Protein AF-0000000074850516 (afdb_homodimer)

Organism: Aplysia californica (NCBI:txid6500)

InterPro domains:
  IPR001424 Superoxide dismutase, copper/zinc binding domain [PF00080] (76-213)
  IPR001424 Superoxide dismutase, copper/zinc binding domain [PR00068] (109-131)
  IPR001424 Superoxide dismutase, copper/zinc binding domain [PR00068] (145-154)
  IPR001424 Superoxide dismutase, copper/zinc binding domain [PR00068] (163-185)
  IPR001424 Superoxide dismutase, copper/zinc binding domain [PR00068] (188-214)
  IPR001424 Superoxide dismutase, copper/zinc binding domain [cd00305] (70-210)
  IPR024134 Superoxide dismutase (Cu/Zn) / superoxide dismutase copper chaperone [PTHR10003] (48-215)
  IPR036423 Superoxide dismutase-like, copper/zinc binding domain superfamily [G3DSA:2.60.40.200] (57-217)
  IPR036423 Superoxide dismutase-like, copper/zinc binding domain superfamily [SSF49329] (71-215)

Solvent-accessible surface area (backbone atoms only — not comparable to full-atom values): 23846 Å² total; per-residue (Å²): 140,84,78,85,73,88,82,85,84,76,82,67,90,72,90,90,79,86,72,87,82,76,87,73,84,71,84,77,71,79,65,78,75,74,71,76,77,73,78,74,74,75,71,77,70,72,70,70,71,74,68,66,82,73,51,61,70,50,44,34,29,24,48,36,32,50,23,82,78,35,85,65,88,55,54,32,33,40,44,37,37,36,40,31,43,69,97,46,54,27,36,40,40,41,38,36,34,39,47,69,54,86,51,62,74,47,49,22,14,34,36,29,21,36,15,15,37,52,76,69,25,55,70,50,11,60,57,71,21,40,91,80,70,47,49,31,22,34,44,87,44,87,64,28,25,56,18,34,60,27,66,48,63,31,50,69,17,28,31,80,52,71,53,76,35,63,84,39,41,82,55,74,95,70,26,49,57,4,12,19,43,32,37,25,63,27,44,46,53,40,26,70,50,91,51,79,55,13,40,68,61,11,55,16,72,57,57,36,20,28,23,47,22,7,30,64,102,132,91,68,91,75,87,90,76,87,74,83,85,82,89,77,88,71,88,73,84,85,76,85,71,84,73,80,79,72,79,69,79,67,80,67,76,78,70,77,74,76,76,72,76,70,73,71,70,72,73,68,67,84,71,51,60,70,50,44,34,28,23,46,36,31,50,22,82,77,36,86,65,88,54,54,33,34,41,44,37,38,36,40,31,43,69,98,47,53,26,36,39,39,40,38,36,33,40,48,68,53,85,52,62,75,45,48,22,13,32,36,28,21,37,15,15,37,52,75,70,25,53,70,49,11,59,55,71,22,41,92,80,70,47,50,31,23,33,44,86,43,88,64,28,26,58,18,32,59,27,64,48,64,30,50,68,18,27,32,79,50,70,54,73,33,63,83,40,41,81,56,74,93,70,27,51,56,4,14,19,42,32,37,25,64,26,45,45,54,41,26,68,50,90,50,79,54,12,40,66,60,10,53,17,72,57,55,36,20,28,23,47,21,6,30,63,101

Sequence (434 aa):
MGMTGMQYAIVLMVTLWFAVSTADHSADHTAGNDTSSSNDTSTAVSTESDNSHNSPVLFGTCYMQPNPNYAGDEAVTGIVNFHQRRRLPLDVFVRLSGFNTSASLRRHGIVVHQQGDISGGCESSGPHYNPSNSTHGYREDHARHEGDLGNIDVDQGQVDTNFTVKGVSLFGKYSIIGRTLVVHVNEDDGGSGLDPQSAVTGNVGACMACCVIGRLDMGMTGMQYAIVLMVTLWFAVSTADHSADHTAGNDTSSSNDTSTAVSTESDNSHNSPVLFGTCYMQPNPNYAGDEAVTGIVNFHQRRRLPLDVFVRLSGFNTSASLRRHGIVVHQQGDISGGCESSGPHYNPSNSTHGYREDHARHEGDLGNIDVDQGQVDTNFTVKGVSLFGKYSIIGRTLVVHVNEDDGGSGLDPQSAVTGNVGACMACCVIGRLD

Nearest PDB structures (foldseek):
  2jlp-assembly1_B  TM=9.465E-01  e=2.610E-16  Homo sapiens
  2zkx-assembly1_B  TM=9.441E-01  e=4.778E-15  Homo sapiens
  1xso-assembly1_B  TM=9.530E-01  e=3.576E-14  Xenopus laevis
  4oja-assembly1_A-2  TM=9.396E-01  e=2.557E-14  Hydra vulgaris
  3cqp-assembly2_B  TM=9.379E-01  e=3.742E-13  Homo sapiens

Foldseek 3Di:
DDPDPDDDPPPCPDDDDDDDDDDDDDPDPPPPPPVPPPPPPPPPPPPPVCCLVVFDKWKKKWWKFWFPPDPDDFTKTDMKMWIDGPPDWIKIWDKMFRADQPDAKAKWWKWWADALDQPVTPPVLHFGAAPPPFWDFEQPDPTHRLGGDFMFMDGRGIGTDMDTGPPAACDDPRHSQRIKMFIADHGQCGLPDPDPVCRRHSCRHDTTIMTHMHTDD/DDDDDDDDDPDDDDDDDPDDDDDDDPDDDPDPPPVPPPPPPPPPPPPPVCPLVVFDKWKKKWWKFWFPPDPDDFTKTDMKMWIDGPPFWIKIWDKMFRADQPDAKFKWWKWWADALDQPVTPPVLHFGAAPPPFWDFEQPDPTHRLGGDFMFMDGRGIGTDMDTGPPAACDDPRHSQRIKMFIADHGQCGLPDPDPVCRRHSCRHDTTIMTHMHTDD

Radius of gyration: 35.11 Å; Cα contacts (8 Å, |Δi|>4): 1019; chains: 2; bounding box: 103×136×52 Å

Secondary structure (DSSP, 8-state):
--------------------------------------------------GGGGS-EEEEEEEEEE-TT--SS---EEEEEEEEETTSPEEEEEEEE----SSSEEEEEEEEES----BTBGGGG-SB--TT-PPP--TT-SSS-TTEEEEEEEETTEEEEEEEESS-BSSSTTB-TTSEEEEESSPP-TT-SSSHHHHHH-S--SEEEEEEPEE--/--------------------------------------------------GGGGS-EEEEEEEEEE-TT--SS---EEEEEEEEETTSPEEEEEEEE----SSSEEEEEEEEES----BTBGGGG-SB--TT-PPP--TT-SSS-TTEEEEEEEETTEEEEEEEESS-BSSSTTB-TTSEEEEESSPP-TT-SSSHHHHHHTT--SEEEEEEPEE--

pLDDT: mean 78.44, std 31.77, range [17.09, 99.0]

Structure (mmCIF, N/CA/C/O backbone):
data_AF-0000000074850516-model_v1
#
loop_
_entity.id
_entity.type
_entity.pdbx_description
1 polymer 'Superoxide dismutase'
#
loop_
_atom_site.group_PDB
_atom_site.id
_atom_site.type_symbol
_atom_site.label_atom_id
_atom_site.label_alt_id
_atom_site.label_comp_id
_atom_site.label_asym_id
_atom_site.label_entity_id
_atom_site.label_seq_id
_atom_site.pdbx_PDB_ins_code
_atom_site.Cartn_x
_atom_site.Cartn_y
_atom_site.Cartn_z
_atom_site.occupancy
_atom_site.B_iso_or_equiv
_atom_site.auth_seq_id
_atom_site.auth_comp_id
_atom_site.auth_asym_id
_atom_site.auth_atom_id
_atom_site.pdbx_PDB_model_num
ATOM 1 N N . MET A 1 1 ? -44.719 42.875 8.594 1 19.7 1 MET A N 1
ATOM 2 C CA . MET A 1 1 ? -44.5 44.344 8.617 1 19.7 1 MET A CA 1
ATOM 3 C C . MET A 1 1 ? -43.5 44.75 7.539 1 19.7 1 MET A C 1
ATOM 5 O O . MET A 1 1 ? -42.875 43.906 6.918 1 19.7 1 MET A O 1
ATOM 9 N N . GLY A 1 2 ? -42.438 45.562 7.934 1 21.06 2 GLY A N 1
ATOM 10 C CA . GLY A 1 2 ? -41.75 46.75 7.41 1 21.06 2 GLY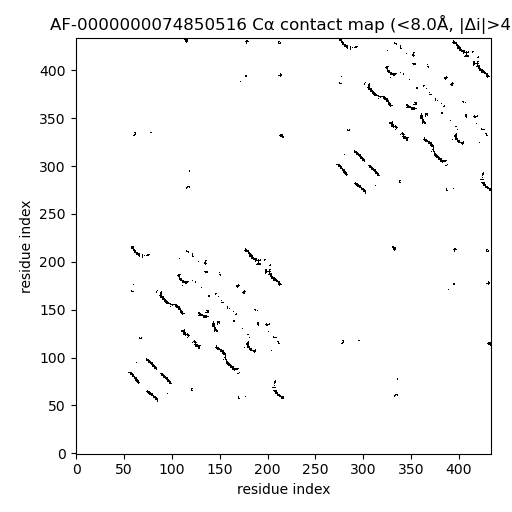 A CA 1
ATOM 11 C C . GLY A 1 2 ? -40.688 46.406 6.379 1 21.06 2 GLY A C 1
ATOM 12 O O . GLY A 1 2 ? -39.938 45.438 6.539 1 21.06 2 GLY A O 1
ATOM 13 N N . MET A 1 3 ? -40.719 47.031 5.203 1 22.97 3 MET A N 1
ATOM 14 C CA . MET A 1 3 ? -40.125 47.188 3.885 1 22.97 3 MET A CA 1
ATOM 15 C C . MET A 1 3 ? -38.719 47.781 3.996 1 22.97 3 MET A C 1
ATOM 17 O O . MET A 1 3 ? -38.125 48.156 2.986 1 22.97 3 MET A O 1
ATOM 21 N N . THR A 1 4 ? -38.125 47.969 5.234 1 25.16 4 THR A N 1
ATOM 22 C CA . THR A 1 4 ? -37.25 49.156 5.145 1 25.16 4 THR A CA 1
ATOM 23 C C . THR A 1 4 ? -36.125 48.906 4.133 1 25.16 4 THR A C 1
ATOM 25 O O . THR A 1 4 ? -35.531 47.844 4.105 1 25.16 4 THR A O 1
ATOM 28 N N . GLY A 1 5 ? -35.938 49.781 3.115 1 22.86 5 GLY A N 1
ATOM 29 C CA . GLY A 1 5 ? -35.25 50.125 1.885 1 22.86 5 GLY A CA 1
ATOM 30 C C . GLY A 1 5 ? -33.812 50.5 2.107 1 22.86 5 GLY A C 1
ATOM 31 O O . GLY A 1 5 ? -33.25 51.375 1.404 1 22.86 5 GLY A O 1
ATOM 32 N N . MET A 1 6 ? -33 50.219 3.232 1 22.81 6 MET A N 1
ATOM 33 C CA . MET A 1 6 ? -31.984 51.219 3.457 1 22.81 6 MET A CA 1
ATOM 34 C C . MET A 1 6 ? -31.031 51.312 2.262 1 22.81 6 MET A C 1
ATOM 36 O O . MET A 1 6 ? -30.812 50.312 1.562 1 22.81 6 MET A O 1
ATOM 40 N N . GLN A 1 7 ? -30.359 52.562 2.146 1 19.98 7 GLN A N 1
ATOM 41 C CA . GLN A 1 7 ? -29.672 53.562 1.344 1 19.98 7 GLN A CA 1
ATOM 42 C C . GLN A 1 7 ? -28.266 53.125 0.969 1 19.98 7 GLN A C 1
ATOM 44 O O . GLN A 1 7 ? -27.594 52.469 1.762 1 19.98 7 GLN A O 1
ATOM 49 N N . TYR A 1 8 ? -27.875 53.188 -0.368 1 22.7 8 TYR A N 1
ATOM 50 C CA . TYR A 1 8 ? -26.766 52.938 -1.275 1 22.7 8 TYR A CA 1
ATOM 51 C C . TYR A 1 8 ? -25.609 53.906 -1.007 1 22.7 8 TYR A C 1
ATOM 53 O O . TYR A 1 8 ? -25.75 55.125 -1.206 1 22.7 8 TYR A O 1
ATOM 61 N N . ALA A 1 9 ? -24.844 53.781 0.16 1 19.61 9 ALA A N 1
ATOM 62 C CA . ALA A 1 9 ? -23.828 54.812 0.392 1 19.61 9 ALA A CA 1
ATOM 63 C C . ALA A 1 9 ? -22.75 54.75 -0.689 1 19.61 9 ALA A C 1
ATOM 65 O O . ALA A 1 9 ? -22.094 53.719 -0.883 1 19.61 9 ALA A O 1
ATOM 66 N N . ILE A 1 10 ? -22.766 55.719 -1.677 1 20.72 10 ILE A N 1
ATOM 67 C CA . ILE A 1 10 ? -21.891 56 -2.822 1 20.72 10 ILE A CA 1
ATOM 68 C C . ILE A 1 10 ? -20.562 56.531 -2.342 1 20.72 10 ILE A C 1
ATOM 70 O O . ILE A 1 10 ? -20.5 57.656 -1.814 1 20.72 10 ILE A O 1
ATOM 74 N N . VAL A 1 11 ? -19.734 55.875 -1.566 1 19.53 11 VAL A N 1
ATOM 75 C CA . VAL A 1 11 ? -18.578 56.625 -1.091 1 19.53 11 VAL A CA 1
ATOM 76 C C . VAL A 1 11 ? -17.688 57 -2.271 1 19.53 11 VAL A C 1
ATOM 78 O O . VAL A 1 11 ? -17.141 56.125 -2.953 1 19.53 11 VAL A O 1
ATOM 81 N N . LEU A 1 12 ? -17.766 58.25 -2.705 1 18.55 12 LEU A N 1
ATOM 82 C CA . LEU A 1 12 ? -17.109 59 -3.779 1 18.55 12 LEU A CA 1
ATOM 83 C C . LEU A 1 12 ? -15.641 59.219 -3.475 1 18.55 12 LEU A C 1
ATOM 85 O O . LEU A 1 12 ? -14.938 59.906 -4.227 1 18.55 12 LEU A O 1
ATOM 89 N N . MET A 1 13 ? -14.922 58.812 -2.5 1 18.92 13 MET A N 1
ATOM 90 C CA . MET A 1 13 ? -13.891 59.781 -2.146 1 18.92 13 MET A CA 1
ATOM 91 C C . MET A 1 13 ? -12.836 59.875 -3.244 1 18.92 13 MET A C 1
ATOM 93 O O . MET A 1 13 ? -12.133 58.906 -3.523 1 18.92 13 MET A O 1
ATOM 97 N N . VAL A 1 14 ? -12.945 60.938 -4.02 1 17.41 14 VAL A N 1
ATOM 98 C CA . VAL A 1 14 ? -12.242 61.438 -5.195 1 17.41 14 VAL A CA 1
ATOM 99 C C . VAL A 1 14 ? -10.766 61.656 -4.871 1 17.41 14 VAL A C 1
ATOM 101 O O . VAL A 1 14 ? -9.898 61.156 -5.586 1 17.41 14 VAL A O 1
ATOM 104 N N . THR A 1 15 ? -10.328 62.844 -4.156 1 18.23 15 THR A N 1
ATOM 105 C CA . THR A 1 15 ? -9.719 63.938 -4.922 1 18.23 15 THR A CA 1
ATOM 106 C C . THR A 1 15 ? -8.219 63.688 -5.094 1 18.23 15 THR A C 1
ATOM 108 O O . THR A 1 15 ? -7.637 62.844 -4.418 1 18.23 15 THR A O 1
ATOM 111 N N . LEU A 1 16 ? -7.344 64.938 -5.016 1 18.66 16 LEU A N 1
ATOM 112 C CA . LEU A 1 16 ? -6.562 65.812 -5.867 1 18.66 16 LEU A CA 1
ATOM 113 C C . LEU A 1 16 ? -5.07 65.562 -5.715 1 18.66 16 LEU A C 1
ATOM 115 O O . LEU A 1 16 ? -4.648 64.875 -4.762 1 18.66 16 LEU A O 1
ATOM 119 N N . TRP A 1 17 ? -4.18 66.688 -5.793 1 18.03 17 TRP A N 1
ATOM 120 C CA . TRP A 1 17 ? -3.248 67.312 -6.73 1 18.03 17 TRP A CA 1
ATOM 121 C C . TRP A 1 17 ? -1.817 67.188 -6.207 1 18.03 17 TRP A C 1
ATOM 123 O O . TRP A 1 17 ? -0.861 67.312 -6.98 1 18.03 17 TRP A O 1
ATOM 133 N N . PHE A 1 18 ? -1.481 67.375 -4.859 1 18.8 18 PHE A N 1
ATOM 134 C CA . PHE A 1 18 ? -0.52 68.438 -4.723 1 18.8 18 PHE A CA 1
ATOM 135 C C . PHE A 1 18 ? 0.844 68.062 -5.262 1 18.8 18 PHE A C 1
ATOM 137 O O . PHE A 1 18 ? 1.168 66.875 -5.305 1 18.8 18 PHE A O 1
ATOM 144 N N . ALA A 1 19 ? 1.748 69.125 -5.582 1 18.7 19 ALA A N 1
ATOM 145 C CA . ALA A 1 19 ? 2.779 69.812 -6.348 1 18.7 19 ALA A CA 1
ATOM 146 C C . ALA A 1 19 ? 4.172 69.5 -5.82 1 18.7 19 ALA A C 1
ATOM 148 O O . ALA A 1 19 ? 5.145 70.188 -6.137 1 18.7 19 ALA A O 1
ATOM 149 N N . VAL A 1 20 ? 4.402 68.5 -5.062 1 18.3 20 VAL A N 1
ATOM 150 C CA . VAL A 1 20 ? 5.613 68.75 -4.297 1 18.3 20 VAL A CA 1
ATOM 151 C C . VAL A 1 20 ? 6.777 69.062 -5.25 1 18.3 20 VAL A C 1
ATOM 153 O O . VAL A 1 20 ? 6.969 68.312 -6.223 1 18.3 20 VAL A O 1
ATOM 156 N N . SER A 1 21 ? 7.469 70.188 -4.91 1 17.77 21 SER A N 1
ATOM 157 C CA . SER A 1 21 ? 8.469 71.125 -5.344 1 17.77 21 SER A CA 1
ATOM 158 C C . SER A 1 21 ? 9.789 70.438 -5.691 1 17.77 21 SER A C 1
ATOM 160 O O . SER A 1 21 ? 10.031 69.312 -5.277 1 17.77 21 SER A O 1
ATOM 162 N N . THR A 1 22 ? 10.82 71.375 -5.895 1 18.83 22 THR A N 1
ATOM 163 C CA . THR A 1 22 ? 11.828 71.875 -6.828 1 18.83 22 THR A CA 1
ATOM 164 C C . THR A 1 22 ? 13.211 71.312 -6.461 1 18.83 22 THR A C 1
ATOM 166 O O . THR A 1 22 ? 14.133 71.375 -7.277 1 18.83 22 THR A O 1
ATOM 169 N N . ALA A 1 23 ? 13.586 70.938 -5.219 1 18.83 23 ALA A N 1
ATOM 170 C CA . ALA A 1 23 ? 14.859 71.5 -4.852 1 18.83 23 ALA A CA 1
ATOM 171 C C . ALA A 1 23 ? 16 70.938 -5.691 1 18.83 23 ALA A C 1
ATOM 173 O O . ALA A 1 23 ? 16.016 69.75 -6.023 1 18.83 23 ALA A O 1
ATOM 174 N N . ASP A 1 24 ? 16.938 71.875 -6.078 1 18 24 ASP A N 1
ATOM 175 C CA . ASP A 1 24 ? 17.953 72.25 -7.07 1 18 24 ASP A CA 1
ATOM 176 C C . ASP A 1 24 ? 19.25 71.438 -6.828 1 18 24 ASP A C 1
ATOM 178 O O . ASP A 1 24 ? 20.141 71.438 -7.672 1 18 24 ASP A O 1
ATOM 182 N N . HIS A 1 25 ? 19.531 70.875 -5.613 1 19.44 25 HIS A N 1
ATOM 183 C CA . HIS A 1 25 ? 20.922 71.188 -5.32 1 19.44 25 HIS A CA 1
ATOM 184 C C . HIS A 1 25 ? 21.859 70.5 -6.309 1 19.44 25 HIS A C 1
ATOM 186 O O . HIS A 1 25 ? 21.562 69.438 -6.832 1 19.44 25 HIS A O 1
ATOM 192 N N . SER A 1 26 ? 22.938 71.25 -6.582 1 17.75 26 SER A N 1
ATOM 193 C CA . SER A 1 26 ? 24.031 71.5 -7.508 1 17.75 26 SER A CA 1
ATOM 194 C C . SER A 1 26 ? 25.125 70.438 -7.387 1 17.75 26 SER A C 1
ATOM 196 O O . SER A 1 26 ? 26.188 70.562 -8 1 17.75 26 SER A O 1
ATOM 198 N N . ALA A 1 27 ? 25.016 69.438 -6.641 1 18.69 27 ALA A N 1
ATOM 199 C CA . ALA A 1 27 ? 26.359 69 -6.227 1 18.69 27 ALA A CA 1
ATOM 200 C C . ALA A 1 27 ? 27.203 68.562 -7.426 1 18.69 27 ALA A C 1
ATOM 202 O O . ALA A 1 27 ? 26.688 67.938 -8.359 1 18.69 27 ALA A O 1
ATOM 203 N N . ASP A 1 28 ? 28.344 69.25 -7.527 1 18.61 28 ASP A N 1
ATOM 204 C CA . ASP A 1 28 ? 29.453 69.375 -8.461 1 18.61 28 ASP A CA 1
ATOM 205 C C . ASP A 1 28 ? 30.188 68.062 -8.594 1 18.61 28 ASP A C 1
ATOM 207 O O . ASP A 1 28 ? 30.672 67.5 -7.598 1 18.61 28 ASP A O 1
ATOM 211 N N . HIS A 1 29 ? 29.859 67.188 -9.398 1 18.94 29 HIS A N 1
ATOM 212 C CA . HIS A 1 29 ? 30.438 65.875 -9.633 1 18.94 29 HIS A CA 1
ATOM 213 C C . HIS A 1 29 ? 31.828 66 -10.266 1 18.94 29 HIS A C 1
ATOM 215 O O . HIS A 1 29 ? 31.938 66.312 -11.445 1 18.94 29 HIS A O 1
ATOM 221 N N . THR A 1 30 ? 32.688 66.812 -9.648 1 20.16 30 THR A N 1
ATOM 222 C CA . THR A 1 30 ? 33.844 66.812 -10.523 1 20.16 30 THR A CA 1
ATOM 223 C C . THR A 1 30 ? 34.281 65.375 -10.805 1 20.16 30 THR A C 1
ATOM 225 O O . THR A 1 30 ? 34.281 64.5 -9.906 1 20.16 30 THR A O 1
ATOM 228 N N . ALA A 1 31 ? 34.438 65 -12.016 1 18.88 31 ALA A N 1
ATOM 229 C CA . ALA A 1 31 ? 34.594 63.812 -12.836 1 18.88 31 ALA A CA 1
ATOM 230 C C . ALA A 1 31 ? 36.031 63.281 -12.758 1 18.88 31 ALA A C 1
ATOM 232 O O . ALA A 1 31 ? 36.406 62.344 -13.453 1 18.88 31 ALA A O 1
ATOM 233 N N . GLY A 1 32 ? 36.688 63.469 -11.531 1 20.17 32 GLY A N 1
ATOM 234 C CA . GLY A 1 32 ? 38.031 63.125 -11.961 1 20.17 32 GLY A CA 1
ATOM 235 C C . GLY A 1 32 ? 38.125 61.75 -12.625 1 20.17 32 GLY A C 1
ATOM 236 O O . GLY A 1 32 ? 37.281 60.875 -12.375 1 20.17 32 GLY A O 1
ATOM 237 N N . ASN A 1 33 ? 38.719 61.688 -13.797 1 19.61 33 ASN A N 1
ATOM 238 C CA . ASN A 1 33 ? 38.969 60.719 -14.867 1 19.61 33 ASN A CA 1
ATOM 239 C C . ASN A 1 33 ? 39.75 59.531 -14.375 1 19.61 33 ASN A C 1
ATOM 241 O O . ASN A 1 33 ? 40.969 59.531 -14.352 1 19.61 33 ASN A O 1
ATOM 245 N N . ASP A 1 34 ? 39.688 59.219 -13.047 1 20.12 34 ASP A N 1
ATOM 246 C CA . ASP A 1 34 ? 40.75 58.25 -12.891 1 20.12 34 ASP A CA 1
ATOM 247 C C . ASP A 1 34 ? 40.469 57 -13.742 1 20.12 34 ASP A C 1
ATOM 249 O O . ASP A 1 34 ? 39.344 56.469 -13.734 1 20.12 34 ASP A O 1
ATOM 253 N N . THR A 1 35 ? 41.156 56.844 -14.789 1 22.06 35 THR A N 1
ATOM 254 C CA . THR A 1 35 ? 41.188 55.812 -15.805 1 22.06 35 THR A CA 1
ATOM 255 C C . THR A 1 35 ? 41.469 54.438 -15.18 1 22.06 35 THR A C 1
ATOM 257 O O . THR A 1 35 ? 41.656 53.469 -15.891 1 22.06 35 THR A O 1
ATOM 260 N N . SER A 1 36 ? 41.062 54.188 -13.945 1 20.67 36 SER A N 1
ATOM 261 C CA . SER A 1 36 ? 41.656 52.906 -13.555 1 20.67 36 SER A CA 1
ATOM 262 C C . SER A 1 36 ? 41.188 51.781 -14.477 1 20.67 36 SER A C 1
ATOM 264 O O . SER A 1 36 ? 40 51.75 -14.867 1 20.67 36 SER A O 1
ATOM 266 N N . SER A 1 37 ? 42.094 51.156 -15.227 1 22.53 37 SER A N 1
ATOM 267 C CA . SER A 1 37 ? 42.062 50 -16.109 1 22.53 37 SER A CA 1
ATOM 268 C C . SER A 1 37 ? 41.469 48.781 -15.398 1 22.53 37 SER A C 1
ATOM 270 O O . SER A 1 37 ? 42.062 48.312 -14.422 1 22.53 37 SER A O 1
ATOM 272 N N . SER A 1 38 ? 40.219 48.781 -15.125 1 21.7 38 SER A N 1
ATOM 273 C CA . SER A 1 38 ? 39.625 47.594 -14.492 1 21.7 38 SER A CA 1
ATOM 274 C C . SER A 1 38 ? 39.781 46.375 -15.375 1 21.7 38 SER A C 1
ATOM 276 O O . SER A 1 38 ? 39.375 46.375 -16.531 1 21.7 38 SER A O 1
ATOM 278 N N . ASN A 1 39 ? 40.906 45.688 -15.188 1 23.23 39 ASN A N 1
ATOM 279 C CA . ASN A 1 39 ? 41.094 44.344 -15.727 1 23.23 39 ASN A CA 1
ATOM 280 C C . ASN A 1 39 ? 39.875 43.469 -15.438 1 23.23 39 ASN A C 1
ATOM 282 O O . ASN A 1 39 ? 39.469 43.312 -14.281 1 23.23 39 ASN A O 1
ATOM 286 N N . ASP A 1 40 ? 38.938 43.469 -16.359 1 22.19 40 ASP A N 1
ATOM 287 C CA . ASP A 1 40 ? 37.719 42.656 -16.406 1 22.19 40 ASP A CA 1
ATOM 288 C C . ASP A 1 40 ? 38.094 41.156 -16.359 1 22.19 40 ASP A C 1
ATOM 290 O O . ASP A 1 40 ? 38.719 40.656 -17.297 1 22.19 40 ASP A O 1
ATOM 294 N N . THR A 1 41 ? 38.688 40.719 -15.281 1 25.8 41 THR A N 1
ATOM 295 C CA . THR A 1 41 ? 38.781 39.281 -15.195 1 25.8 41 THR A CA 1
ATOM 296 C C . THR A 1 41 ? 37.406 38.625 -15.422 1 25.8 41 THR A C 1
ATOM 298 O O . THR A 1 41 ? 36.469 38.875 -14.648 1 25.8 41 THR A O 1
ATOM 301 N N . SER A 1 42 ? 37.031 38.406 -16.672 1 23.83 42 SER A N 1
ATOM 302 C CA . SER A 1 42 ? 35.875 37.594 -17.047 1 23.83 42 SER A CA 1
ATOM 303 C C . SER A 1 42 ? 35.875 36.25 -16.297 1 23.83 42 SER A C 1
ATOM 305 O O . SER A 1 42 ? 36.781 35.438 -16.469 1 23.83 42 SER A O 1
ATOM 307 N N . THR A 1 43 ? 35.562 36.25 -15.062 1 25.83 43 THR A N 1
ATOM 308 C CA . THR A 1 43 ? 35.281 34.938 -14.453 1 25.83 43 THR A CA 1
ATOM 309 C C . THR A 1 43 ? 34.281 34.188 -15.297 1 25.83 43 THR A C 1
ATOM 311 O O . THR A 1 43 ? 33.156 34.625 -15.508 1 25.83 43 THR A O 1
ATOM 314 N N . ALA A 1 44 ? 34.75 33.344 -16.219 1 27.52 44 ALA A N 1
ATOM 315 C CA . ALA A 1 44 ? 33.875 32.312 -16.828 1 27.52 44 ALA A CA 1
ATOM 316 C C . ALA A 1 44 ? 33.062 31.609 -15.758 1 27.52 44 ALA A C 1
ATOM 318 O O . ALA A 1 44 ? 33.594 30.922 -14.883 1 27.52 44 ALA A O 1
ATOM 319 N N . VAL A 1 45 ? 32.031 32.219 -15.367 1 30.17 45 VAL A N 1
ATOM 320 C CA . VAL A 1 45 ? 31.016 31.438 -14.656 1 30.17 45 VAL A CA 1
ATOM 321 C C . VAL A 1 45 ? 30.656 30.203 -15.484 1 30.17 45 VAL A C 1
ATOM 323 O O . VAL A 1 45 ? 30.125 30.312 -16.578 1 30.17 45 VAL A O 1
ATOM 326 N N . SER A 1 46 ? 31.453 29.25 -15.523 1 30.41 46 SER A N 1
ATOM 327 C CA . SER A 1 46 ? 30.969 27.984 -16.031 1 30.41 46 SER A CA 1
ATOM 328 C C . SER A 1 46 ? 29.547 27.703 -15.555 1 30.41 46 SER A C 1
ATOM 330 O O . SER A 1 46 ? 29.281 27.672 -14.352 1 30.41 46 SER A O 1
ATOM 332 N N . THR A 1 47 ? 28.594 28.156 -16.281 1 32.69 47 THR A N 1
ATOM 333 C CA . THR A 1 47 ? 27.234 27.641 -16.109 1 32.69 47 THR A CA 1
ATOM 334 C C . THR A 1 47 ? 27.25 26.125 -15.945 1 32.69 47 THR A C 1
ATOM 336 O O . THR A 1 47 ? 27.594 25.391 -16.875 1 32.69 47 THR A O 1
ATOM 339 N N . GLU A 1 48 ? 27.719 25.609 -14.867 1 33.97 48 GLU A N 1
ATOM 340 C CA . GLU A 1 48 ? 27.188 24.266 -14.625 1 33.97 48 GLU A CA 1
ATOM 341 C C . GLU A 1 48 ? 25.75 24.141 -15.148 1 33.97 48 GLU A C 1
ATOM 343 O O . GLU A 1 48 ? 24.875 24.922 -14.766 1 33.97 48 GLU A O 1
ATOM 348 N N . SER A 1 49 ? 25.562 23.922 -16.375 1 37.31 49 SER A N 1
ATOM 349 C CA . SER A 1 49 ? 24.281 23.469 -16.875 1 37.31 49 SER A CA 1
ATOM 350 C C . SER A 1 49 ? 23.5 22.719 -15.797 1 37.31 49 SER A C 1
ATOM 352 O O . SER A 1 49 ? 24.031 21.797 -15.164 1 37.31 49 SER A O 1
ATOM 354 N N . ASP A 1 50 ? 22.703 23.281 -14.953 1 38.78 50 ASP A N 1
ATOM 355 C CA . ASP A 1 50 ? 21.719 22.719 -14.031 1 38.78 50 ASP A CA 1
ATOM 356 C C . ASP A 1 50 ? 21.125 21.422 -14.594 1 38.78 50 ASP A C 1
ATOM 358 O O . ASP A 1 50 ? 20.203 21.469 -15.406 1 38.78 50 ASP A O 1
ATOM 362 N N . ASN A 1 51 ? 21.781 20.516 -15.047 1 42.91 51 ASN A N 1
ATOM 363 C CA . ASN A 1 51 ? 21.359 19.125 -15.297 1 42.91 51 ASN A CA 1
ATOM 364 C C . ASN A 1 51 ? 20.281 18.688 -14.32 1 42.91 51 ASN A C 1
ATOM 366 O O . ASN A 1 51 ? 20.297 17.547 -13.836 1 42.91 51 ASN A O 1
ATOM 370 N N . SER A 1 52 ? 19.766 19.516 -13.516 1 49.31 52 SER A N 1
ATOM 371 C CA . SER A 1 52 ? 18.609 19.312 -12.641 1 49.31 52 SER A CA 1
ATOM 372 C C . SER A 1 52 ? 17.453 18.688 -13.406 1 49.31 52 SER A C 1
ATOM 374 O O . SER A 1 52 ? 16.594 18.016 -12.812 1 49.31 52 SER A O 1
ATOM 376 N N . HIS A 1 53 ? 17.266 18.969 -14.688 1 55.19 53 HIS A N 1
ATOM 377 C CA . HIS A 1 53 ? 16.141 18.469 -15.477 1 55.19 53 HIS A CA 1
ATOM 378 C C . HIS A 1 53 ? 16.188 16.953 -15.594 1 55.19 53 HIS A C 1
ATOM 380 O O . HIS A 1 53 ? 15.195 16.328 -15.977 1 55.19 53 HIS A O 1
ATOM 386 N N . ASN A 1 54 ? 17.281 16.344 -15.266 1 67.06 54 ASN A N 1
ATOM 387 C CA . ASN A 1 54 ? 17.375 14.922 -15.531 1 67.06 54 ASN A CA 1
ATOM 388 C C . ASN A 1 54 ? 17.188 14.102 -14.258 1 67.06 54 ASN A C 1
ATOM 390 O O . ASN A 1 54 ? 17.547 12.922 -14.211 1 67.06 54 ASN A O 1
ATOM 394 N N . SER A 1 55 ? 16.75 14.852 -13.211 1 86.12 55 SER A N 1
ATOM 395 C CA . SER A 1 55 ? 16.594 14.086 -11.984 1 86.12 55 SER A CA 1
ATOM 396 C C . SER A 1 55 ? 15.367 13.18 -12.047 1 86.12 55 SER A C 1
ATOM 398 O O . SER A 1 55 ? 14.352 13.547 -12.633 1 86.12 55 SER A O 1
ATOM 400 N N . PRO A 1 56 ? 15.469 12.07 -11.492 1 92.81 56 PRO A N 1
ATOM 401 C CA . PRO A 1 56 ? 14.352 11.125 -11.547 1 92.81 56 PRO A CA 1
ATOM 402 C C . PRO A 1 56 ? 13.102 11.656 -10.844 1 92.81 56 PRO A C 1
ATOM 404 O O . PRO A 1 56 ? 13.203 12.406 -9.875 1 92.81 56 PRO A O 1
ATOM 407 N N . VAL A 1 57 ? 12.047 11.375 -11.453 1 96.69 57 VAL A N 1
ATOM 408 C CA . VAL A 1 57 ? 10.742 11.688 -10.875 1 96.69 57 VAL A CA 1
ATOM 409 C C . VAL A 1 57 ? 10.062 10.398 -10.422 1 96.69 57 VAL A C 1
ATOM 411 O O . VAL A 1 57 ? 10.102 9.383 -11.125 1 96.69 57 VAL A O 1
ATOM 414 N N . LEU A 1 58 ? 9.469 10.469 -9.18 1 97.62 58 LEU A N 1
ATOM 415 C CA . LEU A 1 58 ? 8.648 9.359 -8.695 1 97.62 58 LEU A CA 1
ATOM 416 C C . LEU A 1 58 ? 7.199 9.797 -8.516 1 97.62 58 LEU A C 1
ATOM 418 O O . LEU A 1 58 ? 6.926 10.961 -8.211 1 97.62 58 LEU A O 1
ATOM 422 N N . PHE A 1 59 ? 6.324 8.82 -8.773 1 98.56 59 PHE A N 1
ATOM 423 C CA . PHE A 1 59 ? 4.887 8.977 -8.586 1 98.56 59 PHE A CA 1
ATOM 424 C C . PHE A 1 59 ? 4.352 7.945 -7.605 1 98.56 59 PHE A C 1
ATOM 426 O O . PHE A 1 59 ? 4.77 6.789 -7.621 1 98.56 59 PHE A O 1
ATOM 433 N N . GLY A 1 60 ? 3.471 8.398 -6.684 1 98.81 60 GLY A N 1
ATOM 434 C CA . GLY A 1 60 ? 2.736 7.535 -5.773 1 98.81 60 GLY A CA 1
ATOM 435 C C . GLY A 1 60 ? 1.236 7.75 -5.828 1 98.81 60 GLY A C 1
ATOM 436 O O . GLY A 1 60 ? 0.766 8.734 -6.395 1 98.81 60 GLY A O 1
ATOM 437 N N . THR A 1 61 ? 0.564 6.805 -5.297 1 98.94 61 THR A N 1
ATOM 438 C CA . THR A 1 61 ? -0.891 6.883 -5.227 1 98.94 61 THR A CA 1
ATOM 439 C C . THR A 1 61 ? -1.414 6.16 -3.99 1 98.94 61 THR A C 1
ATOM 441 O O . THR A 1 61 ? -0.725 5.309 -3.426 1 98.94 61 THR A O 1
ATOM 444 N N . CYS A 1 62 ? -2.553 6.504 -3.617 1 98.88 62 CYS A N 1
ATOM 445 C CA . CYS A 1 62 ? -3.238 5.906 -2.477 1 98.88 62 CYS A CA 1
ATOM 446 C C . CYS A 1 62 ? -4.746 5.91 -2.686 1 98.88 62 CYS A C 1
ATOM 448 O O . CYS A 1 62 ? -5.348 6.965 -2.887 1 98.88 62 CYS A O 1
ATOM 450 N N . TYR A 1 63 ? -5.355 4.777 -2.648 1 98.88 63 TYR A N 1
ATOM 451 C CA . TYR A 1 63 ? -6.805 4.684 -2.742 1 98.88 63 TYR A CA 1
ATOM 452 C C . TYR A 1 63 ? -7.438 4.605 -1.356 1 98.88 63 TYR A C 1
ATOM 454 O O . TYR A 1 63 ? -7.406 3.555 -0.711 1 98.88 63 TYR A O 1
ATOM 462 N N . MET A 1 64 ? -8.031 5.684 -1.012 1 98.94 64 MET A N 1
ATOM 463 C CA . MET A 1 64 ? -8.602 5.859 0.321 1 98.94 64 MET A CA 1
ATOM 464 C C . MET A 1 64 ? -9.844 4.996 0.503 1 98.94 64 MET A C 1
ATOM 466 O O . MET A 1 64 ? -10.719 4.969 -0.365 1 98.94 64 MET A O 1
ATOM 470 N N . GLN A 1 65 ? -9.883 4.32 1.64 1 98.31 65 GLN A N 1
ATOM 471 C CA . GLN A 1 65 ? -11.031 3.49 1.976 1 98.31 65 GLN A CA 1
ATOM 472 C C . GLN A 1 65 ? -11.523 3.781 3.391 1 98.31 65 GLN A C 1
ATOM 474 O O . GLN A 1 65 ? -10.734 4.098 4.277 1 98.31 65 GLN A O 1
ATOM 479 N N . PRO A 1 66 ? -12.828 3.604 3.562 1 98.56 66 PRO A N 1
ATOM 480 C CA . PRO A 1 66 ? -13.344 3.811 4.914 1 98.56 66 PRO A CA 1
ATOM 481 C C . PRO A 1 66 ? -12.727 2.854 5.934 1 98.56 66 PRO A C 1
ATOM 483 O O . PRO A 1 66 ? -12.484 1.687 5.621 1 98.56 66 PRO A O 1
ATOM 486 N N . ASN A 1 67 ? -12.492 3.363 7.094 1 98.75 67 ASN A N 1
ATOM 487 C CA . ASN A 1 67 ? -12.086 2.527 8.219 1 98.75 67 ASN A CA 1
ATOM 488 C C . ASN A 1 67 ? -13.258 1.718 8.766 1 98.75 67 ASN A C 1
ATOM 490 O O . ASN A 1 67 ? -14.25 2.285 9.227 1 98.75 67 ASN A O 1
ATOM 494 N N . PRO A 1 68 ? -13.117 0.445 8.781 1 97.38 68 PRO A N 1
ATOM 495 C CA . PRO A 1 68 ? -14.234 -0.356 9.281 1 97.38 68 PRO A CA 1
ATOM 496 C C . PRO A 1 68 ? -14.484 -0.15 10.773 1 97.38 68 PRO A C 1
ATOM 498 O O . PRO A 1 68 ? -15.586 -0.423 11.266 1 97.38 68 PRO A O 1
ATOM 501 N N . ASN A 1 69 ? -13.492 0.333 11.469 1 97.94 69 ASN A N 1
ATOM 502 C CA . ASN A 1 69 ? -13.617 0.513 12.914 1 97.94 69 ASN A CA 1
ATOM 503 C C . ASN A 1 69 ? -14.164 1.895 13.258 1 97.94 69 ASN A C 1
ATOM 505 O O . ASN A 1 69 ? -14.406 2.193 14.43 1 97.94 69 ASN A O 1
ATOM 509 N N . TYR A 1 70 ? -14.289 2.674 12.25 1 97.5 70 TYR A N 1
ATOM 510 C CA . TYR A 1 70 ? -14.781 4.027 12.492 1 97.5 70 TYR A CA 1
ATOM 511 C C . TYR A 1 70 ? -16.266 4.016 12.859 1 97.5 70 TYR A C 1
ATOM 513 O O . TYR A 1 70 ? -17.078 3.459 12.125 1 97.5 70 TYR A O 1
ATOM 521 N N . ALA A 1 71 ? -16.656 4.699 13.961 1 94.88 71 ALA A N 1
ATOM 522 C CA . ALA A 1 71 ? -18 4.641 14.523 1 94.88 71 ALA A CA 1
ATOM 523 C C . ALA A 1 71 ? -18.938 5.609 13.812 1 94.88 71 ALA A C 1
ATOM 525 O O . ALA A 1 71 ? -20.172 5.5 13.922 1 94.88 71 ALA A O 1
ATOM 526 N N . GLY A 1 72 ? -18.375 6.543 13.133 1 94.19 72 GLY A N 1
ATOM 527 C CA . GLY A 1 72 ? -19.219 7.504 12.453 1 94.19 72 GLY A CA 1
ATOM 528 C C . GLY A 1 72 ? -19.891 6.938 11.211 1 94.19 72 GLY A C 1
ATOM 529 O O . GLY A 1 72 ? -19.688 5.77 10.875 1 94.19 72 GLY A O 1
ATOM 530 N N . ASP A 1 73 ? -20.656 7.738 10.57 1 92.31 73 ASP A N 1
ATOM 531 C CA . ASP A 1 73 ? -21.453 7.281 9.438 1 92.31 73 ASP A CA 1
ATOM 532 C C . ASP A 1 73 ? -20.812 7.688 8.109 1 92.31 73 ASP A C 1
ATOM 534 O O . ASP A 1 73 ? -21.312 7.332 7.043 1 92.31 73 ASP A O 1
ATOM 538 N N . GLU A 1 74 ? -19.75 8.344 8.242 1 95.38 74 GLU A N 1
ATOM 539 C CA . GLU A 1 74 ? -19.078 8.766 7.008 1 95.38 74 GLU A CA 1
ATOM 540 C C . GLU A 1 74 ? -18.266 7.625 6.398 1 95.38 74 GLU A C 1
ATOM 542 O O . GLU A 1 74 ? -17.594 6.883 7.121 1 95.38 74 GLU A O 1
ATOM 547 N N . ALA A 1 75 ? -18.406 7.508 5.102 1 97.38 75 ALA A N 1
ATOM 548 C CA . ALA A 1 75 ? -17.609 6.535 4.348 1 97.38 75 ALA A CA 1
ATOM 549 C C . ALA A 1 75 ? -16.703 7.234 3.336 1 97.38 75 ALA A C 1
ATOM 551 O O . ALA A 1 75 ? -17.031 7.312 2.15 1 97.38 75 ALA A O 1
ATOM 552 N N . VAL A 1 76 ? -15.594 7.625 3.82 1 98.38 76 VAL A N 1
ATOM 553 C CA . VAL A 1 76 ? -14.688 8.445 3.02 1 98.38 76 VAL A CA 1
ATOM 554 C C . VAL A 1 76 ? -13.938 7.566 2.021 1 98.38 76 VAL A C 1
ATOM 556 O O . VAL A 1 76 ? -13.367 6.539 2.398 1 98.38 76 VAL A O 1
ATOM 559 N N . THR A 1 77 ? -13.945 7.953 0.763 1 98.62 77 THR A N 1
ATOM 560 C CA . THR A 1 77 ? -13.242 7.27 -0.318 1 98.62 77 THR A CA 1
ATOM 561 C C . THR A 1 77 ? -12.625 8.281 -1.283 1 98.62 77 THR A C 1
ATOM 563 O O . THR A 1 77 ? -12.914 9.477 -1.202 1 98.62 77 THR A O 1
ATOM 566 N N . GLY A 1 78 ? -11.742 7.801 -2.113 1 98.81 78 GLY A N 1
ATOM 567 C CA . GLY A 1 78 ? -11.141 8.648 -3.131 1 98.81 78 GLY A CA 1
ATOM 568 C C . GLY A 1 78 ? -9.664 8.352 -3.35 1 98.81 78 GLY A C 1
ATOM 569 O O . GLY A 1 78 ? -9.18 7.281 -2.982 1 98.81 78 GLY A O 1
ATOM 570 N N . ILE A 1 79 ? -9.031 9.32 -4.031 1 98.88 79 ILE A N 1
ATOM 571 C CA . ILE A 1 79 ? -7.664 9.07 -4.473 1 98.88 79 ILE A CA 1
ATOM 572 C C . ILE A 1 79 ? -6.762 10.211 -4.012 1 98.88 79 ILE A C 1
ATOM 574 O O . ILE A 1 79 ? -7.137 11.383 -4.094 1 98.88 79 ILE A O 1
ATOM 578 N N . VAL A 1 80 ? -5.621 9.852 -3.539 1 98.94 80 VAL A N 1
ATOM 579 C CA . VAL A 1 80 ? -4.543 10.805 -3.285 1 98.94 80 VAL A CA 1
ATOM 580 C C . VAL A 1 80 ? -3.328 10.445 -4.137 1 98.94 80 VAL A C 1
ATOM 582 O O . VAL A 1 80 ? -2.844 9.312 -4.094 1 98.94 80 VAL A O 1
ATOM 585 N N . ASN A 1 81 ? -2.84 11.43 -4.883 1 98.94 81 ASN A N 1
ATOM 586 C CA . ASN A 1 81 ? -1.658 11.227 -5.715 1 98.94 81 ASN A CA 1
ATOM 587 C C . ASN A 1 81 ? -0.468 12.031 -5.203 1 98.94 81 ASN A C 1
ATOM 589 O O . ASN A 1 81 ? -0.641 13.117 -4.645 1 98.94 81 ASN A O 1
ATOM 593 N N . PHE A 1 82 ? 0.688 11.5 -5.48 1 98.94 82 PHE A N 1
ATOM 594 C CA . PHE A 1 82 ? 1.953 12.094 -5.062 1 98.94 82 PHE A CA 1
ATOM 595 C C . PHE A 1 82 ? 2.912 12.211 -6.238 1 98.94 82 PHE A C 1
ATOM 597 O O . PHE A 1 82 ? 3.006 11.297 -7.066 1 98.94 82 PHE A O 1
ATOM 604 N N . HIS A 1 83 ? 3.502 13.344 -6.285 1 98.62 83 HIS A N 1
ATOM 605 C CA . HIS A 1 83 ? 4.523 13.602 -7.293 1 98.62 83 HIS A CA 1
ATOM 606 C C . HIS A 1 83 ? 5.762 14.242 -6.672 1 98.62 83 HIS A C 1
ATOM 608 O O . HIS A 1 83 ? 5.652 15.25 -5.965 1 98.62 83 HIS A O 1
ATOM 614 N N . GLN A 1 84 ? 6.93 13.617 -7.055 1 98.62 84 GLN A N 1
ATOM 615 C CA . GLN A 1 84 ? 8.133 14.227 -6.5 1 98.62 84 GLN A CA 1
ATOM 616 C C . GLN A 1 84 ? 9.312 14.07 -7.449 1 98.62 84 GLN A C 1
ATOM 618 O O . GLN A 1 84 ? 9.609 12.969 -7.91 1 98.62 84 GLN A O 1
ATOM 623 N N . ARG A 1 85 ? 9.906 15.219 -7.695 1 97.88 85 ARG A N 1
ATOM 624 C CA . ARG A 1 85 ? 11.25 15.188 -8.273 1 97.88 85 ARG A CA 1
ATOM 625 C C . ARG A 1 85 ? 12.312 15.086 -7.188 1 97.88 85 ARG A C 1
ATOM 627 O O . ARG A 1 85 ? 12.219 15.75 -6.156 1 97.88 85 ARG A O 1
ATOM 634 N N . ARG A 1 86 ? 13.289 14.25 -7.484 1 96.12 86 ARG A N 1
ATOM 635 C CA . ARG A 1 86 ? 14.32 14.016 -6.477 1 96.12 86 ARG A CA 1
ATOM 636 C C . ARG A 1 86 ? 14.859 15.336 -5.934 1 96.12 86 ARG A C 1
ATOM 638 O O . ARG A 1 86 ? 15.164 16.25 -6.699 1 96.12 86 ARG A O 1
ATOM 645 N N . ARG A 1 87 ? 14.898 15.492 -4.59 1 94.81 87 ARG A N 1
ATOM 646 C CA . ARG A 1 87 ? 15.469 16.609 -3.846 1 94.81 87 ARG A CA 1
ATOM 647 C C . ARG A 1 87 ? 14.547 17.828 -3.893 1 94.81 87 ARG A C 1
ATOM 649 O O . ARG A 1 87 ? 14.938 18.922 -3.496 1 94.81 87 ARG A O 1
ATOM 656 N N . LEU A 1 88 ? 13.414 17.703 -4.477 1 97.62 88 LEU A N 1
ATOM 657 C CA . LEU A 1 88 ? 12.406 18.766 -4.469 1 97.62 88 LEU A CA 1
ATOM 658 C C . LEU A 1 88 ? 11.242 18.391 -3.559 1 97.62 88 LEU A C 1
ATOM 660 O O . LEU A 1 88 ? 11.086 17.234 -3.174 1 97.62 88 LEU A O 1
ATOM 664 N N . PRO A 1 89 ? 10.523 19.391 -3.166 1 97.88 89 PRO A N 1
ATOM 665 C CA . PRO A 1 89 ? 9.391 19.094 -2.289 1 97.88 89 PRO A CA 1
ATOM 666 C C . PRO A 1 89 ? 8.383 18.141 -2.922 1 97.88 89 PRO A C 1
ATOM 668 O O . PRO A 1 89 ? 8.383 17.953 -4.141 1 97.88 89 PRO A O 1
ATOM 671 N N . LEU A 1 90 ? 7.594 17.5 -2.109 1 98.62 90 LEU A N 1
ATOM 672 C CA . LEU A 1 90 ? 6.551 16.562 -2.518 1 98.62 90 LEU A CA 1
ATOM 673 C C . LEU A 1 90 ? 5.266 17.312 -2.867 1 98.62 90 LEU A C 1
ATOM 675 O O . LEU A 1 90 ? 4.777 18.125 -2.08 1 98.62 90 LEU A O 1
ATOM 679 N N . ASP A 1 91 ? 4.73 17.016 -4.047 1 98.88 91 ASP A N 1
ATOM 680 C CA . ASP A 1 91 ? 3.396 17.484 -4.414 1 98.88 91 ASP A CA 1
ATOM 681 C C . ASP A 1 91 ? 2.336 16.438 -4.078 1 98.88 91 ASP A C 1
ATOM 683 O O . ASP A 1 91 ? 2.48 15.266 -4.43 1 98.88 91 ASP A O 1
ATOM 687 N N . VAL A 1 92 ? 1.275 16.906 -3.418 1 98.94 92 VAL A N 1
ATOM 688 C CA . VAL A 1 92 ? 0.187 16.016 -3.01 1 98.94 92 VAL A CA 1
ATOM 689 C C . VAL A 1 92 ? -1.129 16.5 -3.611 1 98.94 92 VAL A C 1
ATOM 691 O O . VAL A 1 92 ? -1.476 17.688 -3.486 1 98.94 92 VAL A O 1
ATOM 694 N N . PHE A 1 93 ? -1.878 15.594 -4.289 1 98.94 93 PHE A N 1
ATOM 695 C CA . PHE A 1 93 ? -3.182 15.867 -4.879 1 98.94 93 PHE A CA 1
ATOM 696 C C . PHE A 1 93 ? -4.266 15.031 -4.211 1 98.94 93 PHE A C 1
ATOM 698 O O . PHE A 1 93 ? -4.25 13.805 -4.297 1 98.94 93 PHE A O 1
ATOM 705 N N . VAL A 1 94 ? -5.219 15.734 -3.604 1 98.94 94 VAL A N 1
ATOM 706 C CA . VAL A 1 94 ? -6.199 15.039 -2.775 1 98.94 94 VAL A CA 1
ATOM 707 C C . VAL A 1 94 ? -7.594 15.203 -3.381 1 98.94 94 VAL A C 1
ATOM 709 O O . VAL A 1 94 ? -8.078 16.328 -3.539 1 98.94 94 VAL A O 1
ATOM 712 N N . ARG A 1 95 ? -8.219 14.078 -3.721 1 98.94 95 ARG A N 1
ATOM 713 C CA . ARG A 1 95 ? -9.609 14.031 -4.156 1 98.94 95 ARG A CA 1
ATOM 714 C C . ARG A 1 95 ? -10.391 12.977 -3.379 1 98.94 95 ARG A C 1
ATOM 716 O O . ARG A 1 95 ? -10.219 11.773 -3.611 1 98.94 95 ARG A O 1
ATOM 723 N N . LEU A 1 96 ? -11.219 13.438 -2.438 1 98.81 96 LEU A N 1
ATOM 724 C CA . LEU A 1 96 ? -11.969 12.555 -1.55 1 98.81 96 LEU A CA 1
ATOM 725 C C . LEU A 1 96 ? -13.438 12.953 -1.489 1 98.81 96 LEU A C 1
ATOM 727 O O . LEU A 1 96 ? -13.781 14.117 -1.726 1 98.81 96 LEU A O 1
ATOM 731 N N . SER A 1 97 ? -14.234 12.055 -1.143 1 98.12 97 SER A N 1
ATOM 732 C CA . SER A 1 97 ? -15.664 12.242 -0.93 1 98.12 97 SER A CA 1
ATOM 733 C C . SER A 1 97 ? -16.172 11.336 0.185 1 98.12 97 SER A C 1
ATOM 735 O O . SER A 1 97 ? -15.422 10.547 0.747 1 98.12 97 SER A O 1
ATOM 737 N N . GLY A 1 98 ? -17.453 11.539 0.538 1 97.75 98 GLY A N 1
ATOM 738 C CA . GLY A 1 98 ? -18.078 10.68 1.53 1 97.75 98 GLY A CA 1
ATOM 739 C C . GLY A 1 98 ? -18.125 11.297 2.914 1 97.75 98 GLY A C 1
ATOM 740 O O . GLY A 1 98 ? -18.5 10.641 3.883 1 97.75 98 GLY A O 1
ATOM 741 N N . PHE A 1 99 ? -17.781 12.555 2.984 1 97.31 99 PHE A N 1
ATOM 742 C CA . PHE A 1 99 ? -17.891 13.281 4.242 1 97.31 99 PHE A CA 1
ATOM 743 C C . PHE A 1 99 ? -19.328 13.742 4.477 1 97.31 99 PHE A C 1
ATOM 745 O O . PHE A 1 99 ? -20.125 13.789 3.541 1 97.31 99 PHE A O 1
ATOM 752 N N . ASN A 1 100 ? -19.562 14.086 5.742 1 92.25 100 ASN A N 1
ATOM 753 C CA . ASN A 1 100 ? -20.859 14.664 6.059 1 92.25 100 ASN A CA 1
ATOM 754 C C . ASN A 1 100 ? -21.062 16 5.367 1 92.25 100 ASN A C 1
ATOM 756 O O . ASN A 1 100 ? -20.141 16.812 5.285 1 92.25 100 ASN A O 1
ATOM 760 N N . THR A 1 101 ? -22.25 16.266 4.918 1 85.19 101 THR A N 1
ATOM 761 C CA . THR A 1 101 ? -22.547 17.484 4.168 1 85.19 101 THR A CA 1
ATOM 762 C C . THR A 1 101 ? -23.203 18.516 5.07 1 85.19 101 THR A C 1
ATOM 764 O O . THR A 1 101 ? -23.484 19.641 4.629 1 85.19 101 THR A O 1
ATOM 767 N N . SER A 1 102 ? -23.5 18.172 6.215 1 77.12 102 SER A N 1
ATOM 768 C CA . SER A 1 102 ? -24.297 19.047 7.062 1 77.12 102 SER A CA 1
ATOM 769 C C . SER A 1 102 ? -23.562 20.359 7.344 1 77.12 102 SER A C 1
ATOM 771 O O . SER A 1 102 ? -24.188 21.406 7.469 1 77.12 102 SER A O 1
ATOM 773 N N . ALA A 1 103 ? -22.312 20.156 7.543 1 65.81 103 ALA A N 1
ATOM 774 C CA . ALA A 1 103 ? -21.578 21.391 7.805 1 65.81 103 ALA A CA 1
ATOM 775 C C . ALA A 1 103 ? -20.844 21.859 6.551 1 65.81 103 ALA A C 1
ATOM 777 O O . ALA A 1 103 ? -20.375 21.047 5.754 1 65.81 103 ALA A O 1
ATOM 778 N N . SER A 1 104 ? -20.969 23.203 6.27 1 66.56 104 SER A N 1
ATOM 779 C CA . SER A 1 104 ? -20.359 23.781 5.078 1 66.56 104 SER A CA 1
ATOM 780 C C . SER A 1 104 ? -18.859 23.531 5.047 1 66.56 104 SER A C 1
ATOM 782 O O . SER A 1 104 ? -18.312 23.109 4.023 1 66.56 104 SER A O 1
ATOM 784 N N . LEU A 1 105 ? -18.125 23.922 5.965 1 76.12 105 LEU A N 1
ATOM 785 C CA . LEU A 1 105 ? -16.672 23.766 5.969 1 76.12 105 LEU A CA 1
ATOM 786 C C . LEU A 1 105 ? -16.203 23.047 7.234 1 76.12 105 LEU A C 1
ATOM 788 O O . LEU A 1 105 ? -16.578 23.453 8.344 1 76.12 105 LEU A O 1
ATOM 792 N N . ARG A 1 106 ? -15.633 21.891 7.012 1 92.31 106 ARG A N 1
ATOM 793 C CA . ARG A 1 106 ? -14.984 21.125 8.07 1 92.31 106 ARG A CA 1
ATOM 794 C C . ARG A 1 106 ? -13.555 20.75 7.691 1 92.31 106 ARG A C 1
ATOM 796 O O . ARG A 1 106 ? -13.234 20.609 6.512 1 92.31 106 ARG A O 1
ATOM 803 N N . ARG A 1 107 ? -12.727 20.703 8.75 1 96.69 107 ARG A N 1
ATOM 804 C CA . ARG A 1 107 ? -11.328 20.344 8.516 1 96.69 107 ARG A CA 1
ATOM 805 C C . ARG A 1 107 ? -10.992 19 9.172 1 96.69 107 ARG A C 1
ATOM 807 O O . ARG A 1 107 ? -11.5 18.688 10.242 1 96.69 107 ARG A O 1
ATOM 814 N N . HIS A 1 108 ? -10.164 18.297 8.5 1 98.12 108 HIS A N 1
ATOM 815 C CA . HIS A 1 108 ? -9.664 17.016 9.008 1 98.12 108 HIS A CA 1
ATOM 816 C C . HIS A 1 108 ? -8.148 16.938 8.867 1 98.12 108 HIS A C 1
ATOM 818 O O . HIS A 1 108 ? -7.586 17.344 7.855 1 98.12 108 HIS A O 1
ATOM 824 N N . GLY A 1 109 ? -7.508 16.453 9.938 1 98.5 109 GLY A N 1
ATOM 825 C CA . GLY A 1 109 ? -6.09 16.156 9.828 1 98.5 109 GLY A CA 1
ATOM 826 C C . GLY A 1 109 ? -5.801 14.977 8.914 1 98.5 109 GLY A C 1
ATOM 827 O O . GLY A 1 109 ? -6.535 13.984 8.922 1 98.5 109 GLY A O 1
ATOM 828 N N . ILE A 1 110 ? -4.746 15.109 8.148 1 98.88 110 ILE A N 1
ATOM 829 C CA . ILE A 1 110 ? -4.25 13.992 7.355 1 98.88 110 ILE A CA 1
ATOM 830 C C . ILE A 1 110 ? -2.793 13.703 7.719 1 98.88 110 ILE A C 1
ATOM 832 O O . ILE A 1 110 ? -1.984 14.633 7.836 1 98.88 110 ILE A O 1
ATOM 836 N N . VAL A 1 111 ? -2.49 12.453 7.973 1 98.94 111 VAL A N 1
ATOM 837 C CA . VAL A 1 111 ? -1.199 12.07 8.539 1 98.94 111 VAL A CA 1
ATOM 838 C C . VAL A 1 111 ? -0.725 10.766 7.906 1 98.94 111 VAL A C 1
ATOM 840 O O . VAL A 1 111 ? -1.514 9.836 7.727 1 98.94 111 VAL A O 1
ATOM 843 N N . VAL A 1 112 ? 0.559 10.703 7.512 1 98.94 112 VAL A N 1
ATOM 844 C CA . VAL A 1 112 ? 1.161 9.414 7.176 1 98.94 112 VAL A CA 1
ATOM 845 C C . VAL A 1 112 ? 1.564 8.68 8.453 1 98.94 112 VAL A C 1
ATOM 847 O O . VAL A 1 112 ? 2.289 9.227 9.289 1 98.94 112 VAL A O 1
ATOM 850 N N . HIS A 1 113 ? 1.076 7.508 8.617 1 98.94 113 HIS A N 1
ATOM 851 C CA . HIS A 1 113 ? 1.445 6.621 9.711 1 98.94 113 HIS A CA 1
ATOM 852 C C . HIS A 1 113 ? 2.615 5.723 9.32 1 98.94 113 HIS A C 1
ATOM 854 O O . HIS A 1 113 ? 2.906 5.555 8.133 1 98.94 113 HIS A O 1
ATOM 860 N N . GLN A 1 114 ? 3.215 5.152 10.336 1 98.69 114 GLN A N 1
ATOM 861 C CA . GLN A 1 114 ? 4.512 4.492 10.211 1 98.69 114 GLN A CA 1
ATOM 862 C C . GLN A 1 114 ? 4.402 3.215 9.383 1 98.69 114 GLN A C 1
ATOM 864 O O . GLN A 1 114 ? 5.25 2.943 8.531 1 98.69 114 GLN A O 1
ATOM 869 N N . GLN A 1 115 ? 3.396 2.467 9.539 1 98.75 115 GLN A N 1
ATOM 870 C CA . GLN A 1 115 ? 3.355 1.127 8.969 1 98.75 115 GLN A CA 1
ATOM 871 C C . GLN A 1 115 ? 2.287 1.028 7.879 1 98.75 115 GLN A C 1
ATOM 873 O O . GLN A 1 115 ? 1.276 1.732 7.934 1 98.75 115 GLN A O 1
ATOM 878 N N . GLY A 1 116 ? 2.566 0.135 6.926 1 98.88 116 GLY A N 1
ATOM 879 C CA . GLY A 1 116 ? 1.601 -0.156 5.879 1 98.88 116 GLY A CA 1
ATOM 880 C C . GLY A 1 116 ? 0.667 -1.3 6.23 1 98.88 116 GLY A C 1
ATOM 881 O O . GLY A 1 116 ? 0.284 -2.084 5.359 1 98.88 116 GLY A O 1
ATOM 882 N N . ASP A 1 117 ? 0.381 -1.479 7.523 1 98.88 117 ASP A N 1
ATOM 883 C CA . ASP A 1 117 ? -0.539 -2.504 8.008 1 98.88 117 ASP A CA 1
ATOM 884 C C . ASP A 1 117 ? -1.928 -1.922 8.258 1 98.88 117 ASP A C 1
ATOM 886 O O . ASP A 1 117 ? -2.09 -1.03 9.094 1 98.88 117 ASP A O 1
ATOM 890 N N . ILE A 1 118 ? -2.91 -2.486 7.516 1 98.69 118 ILE A N 1
ATOM 891 C CA . ILE A 1 118 ? -4.27 -2.023 7.773 1 98.69 118 ILE A CA 1
ATOM 892 C C . ILE A 1 118 ? -5.176 -3.219 8.062 1 98.69 118 ILE A C 1
ATOM 894 O O . ILE A 1 118 ? -6.383 -3.162 7.828 1 98.69 118 ILE A O 1
ATOM 898 N N . SER A 1 119 ? -4.605 -4.293 8.5 1 97.88 119 SER A N 1
ATOM 899 C CA . SER A 1 119 ? -5.352 -5.523 8.734 1 97.88 119 SER A CA 1
ATOM 900 C C . SER A 1 119 ? -6.32 -5.371 9.898 1 97.88 119 SER A C 1
ATOM 902 O O . SER A 1 119 ? -7.359 -6.031 9.945 1 97.88 119 SER A O 1
ATOM 904 N N . GLY A 1 120 ? -6.043 -4.543 10.836 1 98.06 120 GLY A N 1
ATOM 905 C CA . GLY A 1 120 ? -6.926 -4.238 11.953 1 98.06 120 GLY A CA 1
ATOM 906 C C . GLY A 1 120 ? -7.66 -2.92 11.797 1 98.06 120 GLY A C 1
ATOM 907 O O . GLY A 1 120 ? -7.949 -2.242 12.789 1 98.06 120 GLY A O 1
ATOM 908 N N . GLY A 1 121 ? -7.91 -2.572 10.562 1 98.31 121 GLY A N 1
ATOM 909 C CA . GLY A 1 121 ? -8.344 -1.207 10.312 1 98.31 121 GLY A CA 1
ATOM 910 C C . GLY A 1 121 ? -7.195 -0.217 10.258 1 98.31 121 GLY A C 1
ATOM 911 O O . GLY A 1 121 ? -6.031 -0.613 10.18 1 98.31 121 GLY A O 1
ATOM 912 N N . CYS A 1 122 ? -7.602 1.03 10.273 1 98.75 122 CYS A N 1
ATOM 913 C CA . CYS A 1 122 ? -6.57 2.057 10.156 1 98.75 122 CYS A CA 1
ATOM 914 C C . CYS A 1 122 ? -5.703 2.107 11.406 1 98.75 122 CYS A C 1
ATOM 916 O O . CYS A 1 122 ? -4.578 2.611 11.367 1 98.75 122 CYS A O 1
ATOM 918 N N . GLU A 1 123 ? -6.121 1.541 12.453 1 98.31 123 GLU A N 1
ATOM 919 C CA . GLU A 1 123 ? -5.41 1.587 13.727 1 98.31 123 GLU A CA 1
ATOM 920 C C . GLU A 1 123 ? -4.141 0.741 13.68 1 98.31 123 GLU A C 1
ATOM 922 O O . GLU A 1 123 ? -3.176 1.02 14.391 1 98.31 123 GLU A O 1
ATOM 927 N N . SER A 1 124 ? -4.113 -0.231 12.867 1 98.69 124 SER A N 1
ATOM 928 C CA . SER A 1 124 ? -2.957 -1.12 12.828 1 98.69 124 SER A CA 1
ATOM 929 C C . SER A 1 124 ? -1.795 -0.485 12.078 1 98.69 124 SER A C 1
ATOM 931 O O . SER A 1 124 ? -0.702 -1.052 12.016 1 98.69 124 SER A O 1
ATOM 933 N N . SER A 1 125 ? -1.998 0.714 11.578 1 98.75 125 SER A N 1
ATOM 934 C CA . SER A 1 125 ? -0.949 1.387 10.812 1 98.75 125 SER A CA 1
ATOM 935 C C . SER A 1 125 ? 0.079 2.029 11.742 1 98.75 125 SER A C 1
ATOM 937 O O . SER A 1 125 ? 1.072 2.594 11.273 1 98.75 125 SER A O 1
ATOM 939 N N . GLY A 1 126 ? -0.1 1.983 13.031 1 98.44 126 GLY A N 1
ATOM 940 C CA . GLY A 1 126 ? 0.884 2.469 13.984 1 98.44 126 GLY A CA 1
ATOM 941 C C . GLY A 1 126 ? 0.843 3.975 14.172 1 98.44 126 GLY A C 1
ATOM 942 O O . GLY A 1 126 ? -0.153 4.617 13.836 1 98.44 126 GLY A O 1
ATOM 943 N N . PRO A 1 127 ? 1.884 4.551 14.844 1 98.19 127 PRO A N 1
ATOM 944 C CA . PRO A 1 127 ? 1.921 5.984 15.133 1 98.19 127 PRO A CA 1
ATOM 945 C C . PRO A 1 127 ? 2.199 6.832 13.898 1 98.19 127 PRO A C 1
ATOM 947 O O . PRO A 1 127 ? 2.465 6.293 12.82 1 98.19 127 PRO A O 1
ATOM 950 N N . HIS A 1 128 ? 2.119 8.18 14.102 1 98.75 128 HIS A N 1
ATOM 951 C CA . HIS A 1 128 ? 2.58 9.086 13.055 1 98.75 128 HIS A CA 1
ATOM 952 C C . HIS A 1 128 ? 3.986 8.727 12.594 1 98.75 128 HIS A C 1
ATOM 954 O O . HIS A 1 128 ? 4.84 8.367 13.406 1 98.75 128 HIS A O 1
ATOM 960 N N . TYR A 1 129 ? 4.168 8.805 11.312 1 98.81 129 TYR A N 1
ATOM 961 C CA . TYR A 1 129 ? 5.52 8.617 10.797 1 98.81 129 TYR A CA 1
ATOM 962 C C . TYR A 1 129 ? 6.441 9.742 11.266 1 98.81 129 TYR A C 1
ATOM 964 O O . TYR A 1 129 ? 6.25 10.898 10.898 1 98.81 129 TYR A O 1
ATOM 972 N N . ASN A 1 130 ? 7.48 9.328 12.047 1 98.25 130 ASN A N 1
ATOM 973 C CA . ASN A 1 130 ? 8.344 10.297 12.719 1 98.25 130 ASN A CA 1
ATOM 974 C C . ASN A 1 130 ? 9.766 9.758 12.867 1 98.25 130 ASN A C 1
ATOM 976 O O . ASN A 1 130 ? 10.258 9.594 13.992 1 98.25 130 ASN A O 1
ATOM 980 N N . PRO A 1 131 ? 10.453 9.609 11.75 1 97.12 131 PRO A N 1
ATOM 981 C CA . PRO A 1 131 ? 11.805 9.047 11.852 1 97.12 131 PRO A CA 1
ATOM 982 C C . PRO A 1 131 ? 12.789 9.984 12.539 1 97.12 131 PRO A C 1
ATOM 984 O O . PRO A 1 131 ? 13.812 9.539 13.055 1 97.12 131 PRO A O 1
ATOM 987 N N . SER A 1 132 ? 12.461 11.25 12.586 1 95.81 132 SER A N 1
ATOM 988 C CA . SER A 1 132 ? 13.383 12.219 13.18 1 95.81 132 SER A CA 1
ATOM 989 C C . SER A 1 132 ? 13.086 12.438 14.656 1 95.81 132 SER A C 1
ATOM 991 O O . SER A 1 132 ? 13.789 13.18 15.336 1 95.81 132 SER A O 1
ATOM 993 N N . ASN A 1 133 ? 12.008 11.797 15.125 1 96.44 133 ASN A N 1
ATOM 994 C CA . ASN A 1 133 ? 11.609 11.953 16.516 1 96.44 133 ASN A CA 1
ATOM 995 C C . ASN A 1 133 ? 11.359 13.422 16.875 1 96.44 133 ASN A C 1
ATOM 997 O O . ASN A 1 133 ? 11.875 13.922 17.875 1 96.44 133 ASN A O 1
ATOM 1001 N N . SER A 1 134 ? 10.633 14.102 16.078 1 95.88 134 SER A N 1
ATOM 1002 C CA . SER A 1 134 ? 10.297 15.508 16.25 1 95.88 134 SER A CA 1
ATOM 1003 C C . SER A 1 134 ? 8.953 15.672 16.953 1 95.88 134 SER A C 1
ATOM 1005 O O . SER A 1 134 ? 8.203 14.703 17.109 1 95.88 134 SER A O 1
ATOM 1007 N N . THR A 1 135 ? 8.734 16.891 17.375 1 95.38 135 THR A N 1
ATOM 1008 C CA . THR A 1 135 ? 7.402 17.219 17.875 1 95.38 135 THR A CA 1
ATOM 1009 C C . THR A 1 135 ? 6.426 17.391 16.703 1 95.38 135 THR A C 1
ATOM 1011 O O . THR A 1 135 ? 6.836 17.609 15.57 1 95.38 135 THR A O 1
ATOM 1014 N N . HIS A 1 136 ? 5.184 17.266 17.141 1 97.81 136 HIS A N 1
ATOM 1015 C CA . HIS A 1 136 ? 4.145 17.438 16.125 1 97.81 136 HIS A CA 1
ATOM 1016 C C . HIS A 1 136 ? 4.098 18.875 15.633 1 97.81 136 HIS A C 1
ATOM 1018 O O . HIS A 1 136 ? 4.383 19.812 16.391 1 97.81 136 HIS A O 1
ATOM 1024 N N . GLY A 1 137 ? 3.664 19.047 14.312 1 96.81 137 GLY A N 1
ATOM 1025 C CA . GLY A 1 137 ? 3.516 20.375 13.727 1 96.81 137 GLY A CA 1
ATOM 1026 C C . GLY A 1 137 ? 2.705 20.375 12.445 1 96.81 137 GLY A C 1
ATOM 1027 O O . GLY A 1 137 ? 2.193 19.328 12.031 1 96.81 137 GLY A O 1
ATOM 1028 N N . TYR A 1 138 ? 2.572 21.594 11.883 1 95.31 138 TYR A N 1
ATOM 1029 C CA . TYR A 1 138 ? 1.93 21.734 10.578 1 95.31 138 TYR A CA 1
ATOM 1030 C C . TYR A 1 138 ? 2.924 21.484 9.453 1 95.31 138 TYR A C 1
ATOM 1032 O O . TYR A 1 138 ? 4.137 21.438 9.68 1 95.31 138 TYR A O 1
ATOM 1040 N N . ARG A 1 139 ? 2.385 21.281 8.211 1 92.5 139 ARG A N 1
ATOM 1041 C CA . ARG A 1 139 ? 3.221 20.938 7.066 1 92.5 139 ARG A CA 1
ATOM 1042 C C . ARG A 1 139 ? 4.223 22.047 6.758 1 92.5 139 ARG A C 1
ATOM 1044 O O . ARG A 1 139 ? 5.277 21.781 6.176 1 92.5 139 ARG A O 1
ATOM 1051 N N . GLU A 1 140 ? 3.945 23.297 7.238 1 93.19 140 GLU A N 1
ATOM 1052 C CA . GLU A 1 140 ? 4.844 24.422 6.941 1 93.19 140 GLU A CA 1
ATOM 1053 C C . GLU A 1 140 ? 5.895 24.578 8.031 1 93.19 140 GLU A C 1
ATOM 1055 O O . GLU A 1 140 ? 6.848 25.344 7.875 1 93.19 140 GLU A O 1
ATOM 1060 N N . ASP A 1 141 ? 5.684 23.828 9.055 1 93.44 141 ASP A N 1
ATOM 1061 C CA . ASP A 1 141 ? 6.594 23.969 10.18 1 93.44 141 ASP A CA 1
ATOM 1062 C C . ASP A 1 141 ? 7.914 23.234 9.914 1 93.44 141 ASP A C 1
ATOM 1064 O O . ASP A 1 141 ? 7.93 22.188 9.281 1 93.44 141 ASP A O 1
ATOM 1068 N N . HIS A 1 142 ? 8.945 23.75 10.477 1 90.19 142 HIS A N 1
ATOM 1069 C CA . HIS A 1 142 ? 10.258 23.125 10.352 1 90.19 142 HIS A CA 1
ATOM 1070 C C . HIS A 1 142 ? 10.367 21.891 11.242 1 90.19 142 HIS A C 1
ATOM 1072 O O . HIS A 1 142 ? 10.867 20.844 10.812 1 90.19 142 HIS A O 1
ATOM 1078 N N . ALA A 1 143 ? 9.984 22.141 12.469 1 91.94 143 ALA A N 1
ATOM 1079 C CA . ALA A 1 143 ? 9.961 20.984 13.375 1 91.94 143 ALA A CA 1
ATOM 1080 C C . ALA A 1 143 ? 8.594 20.297 13.352 1 91.94 143 ALA A C 1
ATOM 1082 O O . ALA A 1 143 ? 7.594 20.875 13.773 1 91.94 143 ALA A O 1
ATOM 1083 N N . ARG A 1 144 ? 8.594 19.125 12.891 1 96.44 144 ARG A N 1
ATOM 1084 C CA . ARG A 1 144 ? 7.391 18.297 12.812 1 96.44 144 ARG A CA 1
ATOM 1085 C C . ARG A 1 144 ? 7.734 16.859 12.461 1 96.44 144 ARG A C 1
ATOM 1087 O O . ARG A 1 144 ? 8.852 16.578 12.008 1 96.44 144 ARG A O 1
ATOM 1094 N N . HIS A 1 145 ? 6.75 15.945 12.758 1 97.62 145 HIS A N 1
ATOM 1095 C CA . HIS A 1 145 ? 6.883 14.625 12.156 1 97.62 145 HIS A CA 1
ATOM 1096 C C . HIS A 1 145 ? 6.945 14.711 10.641 1 97.62 145 HIS A C 1
ATOM 1098 O O . HIS A 1 145 ? 6.258 15.539 10.031 1 97.62 145 HIS A O 1
ATOM 1104 N N . GLU A 1 146 ? 7.648 13.812 9.992 1 97.38 146 GLU A N 1
ATOM 1105 C CA . GLU A 1 146 ? 7.637 13.719 8.531 1 97.38 146 GLU A CA 1
ATOM 1106 C C . GLU A 1 146 ? 6.246 13.367 8.016 1 97.38 146 GLU A C 1
ATOM 1108 O O . GLU A 1 146 ? 5.867 13.781 6.914 1 97.38 146 GLU A O 1
ATOM 1113 N N . GLY A 1 147 ? 5.48 12.695 8.844 1 98.5 147 GLY A N 1
ATOM 1114 C CA . GLY A 1 147 ? 4.168 12.258 8.414 1 98.5 147 GLY A CA 1
ATOM 1115 C C . GLY A 1 147 ? 3.092 13.312 8.578 1 98.5 147 GLY A C 1
ATOM 1116 O O . GLY A 1 147 ? 1.955 13.125 8.141 1 98.5 147 GLY A O 1
ATOM 1117 N N . ASP A 1 148 ? 3.359 14.406 9.219 1 98.5 148 ASP A N 1
ATOM 1118 C CA . ASP A 1 148 ? 2.371 15.445 9.508 1 98.5 148 ASP A CA 1
ATOM 1119 C C . ASP A 1 148 ? 2.082 16.281 8.258 1 98.5 148 ASP A C 1
ATOM 1121 O O . ASP A 1 148 ? 2.836 17.203 7.934 1 98.5 148 ASP A O 1
ATOM 1125 N N . LEU A 1 149 ? 0.909 16.078 7.668 1 98.44 149 LEU A N 1
ATOM 1126 C CA . LEU A 1 149 ? 0.62 16.75 6.414 1 98.44 149 LEU A CA 1
ATOM 1127 C C . LEU A 1 149 ? -0.419 17.844 6.617 1 98.44 149 LEU A C 1
ATOM 1129 O O . LEU A 1 149 ? -0.883 18.453 5.648 1 98.44 149 LEU A O 1
ATOM 1133 N N . GLY A 1 150 ? -0.864 18.062 7.805 1 97.62 150 GLY A N 1
ATOM 1134 C CA . GLY A 1 150 ? -1.762 19.156 8.109 1 97.62 150 GLY A CA 1
ATOM 1135 C C . GLY A 1 150 ? -3.223 18.812 7.891 1 97.62 150 GLY A C 1
ATOM 1136 O O . GLY A 1 150 ? -3.66 17.703 8.203 1 97.62 150 GLY A O 1
ATOM 1137 N N . ASN A 1 151 ? -4.008 19.828 7.449 1 98.25 151 ASN A N 1
ATOM 1138 C CA . ASN A 1 151 ? -5.457 19.688 7.32 1 98.25 151 ASN A CA 1
ATOM 1139 C C . 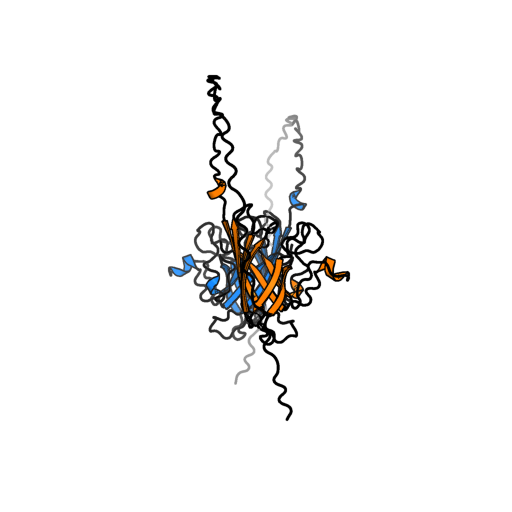ASN A 1 151 ? -5.891 19.719 5.855 1 98.25 151 ASN A C 1
ATOM 1141 O O . ASN A 1 151 ? -5.203 20.297 5.012 1 98.25 151 ASN A O 1
ATOM 1145 N N . ILE A 1 152 ? -6.961 19.062 5.648 1 98 152 ILE A N 1
ATOM 1146 C CA . ILE A 1 152 ? -7.707 19.234 4.406 1 98 152 ILE A CA 1
ATOM 1147 C C . ILE A 1 152 ? -9.086 19.812 4.711 1 98 152 ILE A C 1
ATOM 1149 O O . ILE A 1 152 ? -9.688 19.5 5.738 1 98 152 ILE A O 1
ATOM 1153 N N . ASP A 1 153 ? -9.586 20.625 3.807 1 97.06 153 ASP A N 1
ATOM 1154 C CA . ASP A 1 153 ? -10.891 21.266 3.945 1 97.06 153 ASP A CA 1
ATOM 1155 C C . ASP A 1 153 ? -11.969 20.5 3.186 1 97.06 153 ASP A C 1
ATOM 1157 O O . ASP A 1 153 ? -11.805 20.203 1.999 1 97.06 153 ASP A O 1
ATOM 1161 N N . VAL A 1 154 ? -13.016 20.219 3.898 1 97.25 154 VAL A N 1
ATOM 1162 C CA . VAL A 1 154 ? -14.164 19.547 3.281 1 97.25 154 VAL A CA 1
ATOM 1163 C C . VAL A 1 154 ? -15.211 20.594 2.895 1 97.25 154 VAL A C 1
ATOM 1165 O O . VAL A 1 154 ? -15.617 21.406 3.719 1 97.25 154 VAL A O 1
ATOM 1168 N N . ASP A 1 155 ? -15.531 20.609 1.691 1 94.25 155 ASP A N 1
ATOM 1169 C CA . ASP A 1 155 ? -16.609 21.438 1.17 1 94.25 155 ASP A CA 1
ATOM 1170 C C . ASP A 1 155 ? -17.719 20.594 0.554 1 94.25 155 ASP A C 1
ATOM 1172 O O . ASP A 1 155 ? -17.484 19.875 -0.425 1 94.25 155 ASP A O 1
ATOM 1176 N N . GLN A 1 156 ? -18.953 20.656 1.159 1 93.25 156 GLN A N 1
ATOM 1177 C CA . GLN A 1 156 ? -20.109 19.906 0.675 1 93.25 156 GLN A CA 1
ATOM 1178 C C . GLN A 1 156 ? -19.797 18.422 0.569 1 93.25 156 GLN A C 1
ATOM 1180 O O . GLN A 1 156 ? -20.078 17.781 -0.454 1 93.25 156 GLN A O 1
ATOM 1185 N N . GLY A 1 157 ? -19.062 18 1.455 1 95.81 157 GLY A N 1
ATOM 1186 C CA . GLY A 1 157 ? -18.828 16.578 1.58 1 95.81 157 GLY A CA 1
ATOM 1187 C C . GLY A 1 157 ? -17.703 16.078 0.688 1 95.81 157 GLY A C 1
ATOM 1188 O O . GLY A 1 157 ? -17.562 14.883 0.456 1 95.81 157 GLY A O 1
ATOM 1189 N N . GLN A 1 158 ? -16.922 17.062 0.156 1 97 158 GLN A N 1
ATOM 1190 C CA . GLN A 1 158 ? -15.867 16.688 -0.773 1 97 158 GLN A CA 1
ATOM 1191 C C . GLN A 1 158 ? -14.586 17.469 -0.484 1 97 158 GLN A C 1
ATOM 1193 O O . GLN A 1 158 ? -14.617 18.531 0.142 1 97 158 GLN A O 1
ATOM 1198 N N . VAL A 1 159 ? -13.531 16.844 -0.874 1 98.06 159 VAL A N 1
ATOM 1199 C CA . VAL A 1 159 ? -12.227 17.484 -0.896 1 98.06 159 VAL A CA 1
ATOM 1200 C C . VAL A 1 159 ? -11.641 17.422 -2.305 1 98.06 159 VAL A C 1
ATOM 1202 O O . VAL A 1 159 ? -11.617 16.344 -2.922 1 98.06 159 VAL A O 1
ATOM 1205 N N . ASP A 1 160 ? -11.242 18.438 -2.844 1 98.44 160 ASP A N 1
ATOM 1206 C CA . ASP A 1 160 ? -10.461 18.562 -4.07 1 98.44 160 ASP A CA 1
ATOM 1207 C C . ASP A 1 160 ? -9.406 19.672 -3.936 1 98.44 160 ASP A C 1
ATOM 1209 O O . ASP A 1 160 ? -9.703 20.844 -4.133 1 98.44 160 ASP A O 1
ATOM 1213 N N . THR A 1 161 ? -8.195 19.234 -3.539 1 98.5 161 THR A N 1
ATOM 1214 C CA . THR A 1 161 ? -7.16 20.219 -3.227 1 98.5 161 THR A CA 1
ATOM 1215 C C . THR A 1 161 ? -5.773 19.656 -3.537 1 98.5 161 THR A C 1
ATOM 1217 O O . THR A 1 161 ? -5.629 18.469 -3.836 1 98.5 161 THR A O 1
ATOM 1220 N N . ASN A 1 162 ? -4.828 20.453 -3.629 1 98.69 162 ASN A N 1
ATOM 1221 C CA . ASN A 1 162 ? -3.426 20.078 -3.734 1 98.69 162 ASN A CA 1
ATOM 1222 C C . ASN A 1 162 ? -2.525 20.984 -2.912 1 98.69 162 ASN A C 1
ATOM 1224 O O . ASN A 1 162 ? -2.891 22.141 -2.633 1 98.69 162 ASN A O 1
ATOM 1228 N N . PHE A 1 163 ? -1.391 20.5 -2.486 1 98.62 163 PHE A N 1
ATOM 1229 C CA . PHE A 1 163 ? -0.381 21.266 -1.766 1 98.62 163 PHE A CA 1
ATOM 1230 C C . PHE A 1 163 ? 1.004 20.656 -1.969 1 98.62 163 PHE A C 1
ATOM 1232 O O . PHE A 1 163 ? 1.132 19.547 -2.469 1 98.62 163 PHE A O 1
ATOM 1239 N N . THR A 1 164 ? 1.947 21.484 -1.642 1 98.31 164 THR A N 1
ATOM 1240 C CA . THR A 1 164 ? 3.342 21.047 -1.666 1 98.31 164 THR A CA 1
ATOM 1241 C C . THR A 1 164 ? 3.922 21.016 -0.255 1 98.31 164 THR A C 1
ATOM 1243 O O . THR A 1 164 ? 3.648 21.906 0.555 1 98.31 164 THR A O 1
ATOM 1246 N N . VAL A 1 165 ? 4.758 20 -0.012 1 98.12 165 VAL A N 1
ATOM 1247 C CA . VAL A 1 165 ? 5.301 19.859 1.336 1 98.12 165 VAL A CA 1
ATOM 1248 C C . VAL A 1 165 ? 6.777 19.484 1.264 1 98.12 165 VAL A C 1
ATOM 1250 O O . VAL A 1 165 ? 7.176 18.672 0.433 1 98.12 165 VAL A O 1
ATOM 1253 N N . LYS A 1 166 ? 7.559 20.094 2.115 1 96.88 166 LYS A N 1
ATOM 1254 C CA . LYS A 1 166 ? 8.977 19.781 2.23 1 96.88 166 LYS A CA 1
ATOM 1255 C C . LYS A 1 166 ? 9.219 18.719 3.295 1 96.88 166 LYS A C 1
ATOM 1257 O O . LYS A 1 166 ? 8.391 18.516 4.18 1 96.88 166 LYS A O 1
ATOM 1262 N N . GLY A 1 167 ? 10.344 18.016 3.201 1 95.81 167 GLY A N 1
ATOM 1263 C CA . GLY A 1 167 ? 10.766 17.109 4.254 1 95.81 167 GLY A CA 1
ATOM 1264 C C . GLY A 1 167 ? 10.078 15.758 4.184 1 95.81 167 GLY A C 1
ATOM 1265 O O . GLY A 1 167 ? 10.242 14.93 5.078 1 95.81 167 GLY A O 1
ATOM 1266 N N . VAL A 1 168 ? 9.25 15.531 3.268 1 97.94 168 VAL A N 1
ATOM 1267 C CA . VAL A 1 168 ? 8.609 14.25 2.998 1 97.94 168 VAL A CA 1
ATOM 1268 C C . VAL A 1 168 ? 9.117 13.68 1.674 1 97.94 168 VAL A C 1
ATOM 1270 O O . VAL A 1 168 ? 9.227 14.406 0.684 1 97.94 168 VAL A O 1
ATOM 1273 N N . SER A 1 169 ? 9.383 12.344 1.659 1 97.88 169 SER A N 1
ATOM 1274 C CA . SER A 1 169 ? 10.055 11.836 0.466 1 97.88 169 SER A CA 1
ATOM 1275 C C . SER A 1 169 ? 9.383 10.57 -0.051 1 97.88 169 SER A C 1
ATOM 1277 O O . SER A 1 169 ? 8.961 9.719 0.735 1 97.88 169 SER A O 1
ATOM 1279 N N . LEU A 1 170 ? 9.391 10.414 -1.373 1 98.19 170 LEU A N 1
ATOM 1280 C CA . LEU A 1 170 ? 9.078 9.156 -2.031 1 98.19 170 LEU A CA 1
ATOM 1281 C C . LEU A 1 170 ? 10.344 8.344 -2.285 1 98.19 170 LEU A C 1
ATOM 1283 O O . LEU A 1 170 ? 10.281 7.223 -2.789 1 98.19 170 LEU A O 1
ATOM 1287 N N . PHE A 1 171 ? 11.453 8.875 -1.934 1 96.19 171 PHE A N 1
ATOM 1288 C CA . PHE A 1 171 ? 12.742 8.281 -2.266 1 96.19 171 PHE A CA 1
ATOM 1289 C C . PHE A 1 171 ? 13.43 7.75 -1.013 1 96.19 171 PHE A C 1
ATOM 1291 O O . PHE A 1 171 ? 13.273 8.312 0.073 1 96.19 171 PHE A O 1
ATOM 1298 N N . GLY A 1 172 ? 14.148 6.598 -1.229 1 92.75 172 GLY A N 1
ATOM 1299 C CA . GLY A 1 172 ? 15.141 6.191 -0.246 1 92.75 172 GLY A CA 1
ATOM 1300 C C . GLY A 1 172 ? 14.523 5.578 0.998 1 92.75 172 GLY A C 1
ATOM 1301 O O . GLY A 1 172 ? 13.352 5.203 0.998 1 92.75 172 GLY A O 1
ATOM 1302 N N . LYS A 1 173 ? 15.289 5.473 2.016 1 91.38 173 LYS A N 1
ATOM 1303 C CA . LYS A 1 173 ? 14.945 4.727 3.221 1 91.38 173 LYS A CA 1
ATOM 1304 C C . LYS A 1 173 ? 13.82 5.418 3.992 1 91.38 173 LYS A C 1
ATOM 1306 O O . LYS A 1 173 ? 13.102 4.777 4.758 1 91.38 173 LYS A O 1
ATOM 1311 N N . TYR A 1 174 ? 13.695 6.711 3.766 1 95.69 174 TYR A N 1
ATOM 1312 C CA . TYR A 1 174 ? 12.68 7.453 4.508 1 95.69 174 TYR A CA 1
ATOM 1313 C C . TYR A 1 174 ? 11.438 7.684 3.658 1 95.69 174 TYR A C 1
ATOM 1315 O O . TYR A 1 174 ? 10.609 8.531 3.98 1 95.69 174 TYR A O 1
ATOM 1323 N N . SER A 1 175 ? 11.375 6.941 2.598 1 97.75 175 SER A N 1
ATOM 1324 C CA . SER A 1 175 ? 10.234 7.051 1.693 1 97.75 175 SER A CA 1
ATOM 1325 C C . SER A 1 175 ? 8.922 6.766 2.418 1 97.75 175 SER A C 1
ATOM 1327 O O . SER A 1 175 ? 8.859 5.867 3.26 1 97.75 175 SER A O 1
ATOM 1329 N N . ILE A 1 176 ? 7.844 7.438 1.978 1 98.81 176 ILE A N 1
ATOM 1330 C CA . ILE A 1 176 ? 6.535 7.16 2.559 1 98.81 176 ILE A CA 1
ATOM 1331 C C . ILE A 1 176 ? 5.836 6.062 1.759 1 98.81 176 ILE A C 1
ATOM 1333 O O . ILE A 1 176 ? 4.758 5.605 2.137 1 98.81 176 ILE A O 1
ATOM 1337 N N . ILE A 1 177 ? 6.43 5.613 0.671 1 98.75 177 ILE A N 1
ATOM 1338 C CA . ILE A 1 177 ? 5.883 4.469 -0.051 1 98.75 177 ILE A CA 1
ATOM 1339 C C . ILE A 1 177 ? 5.766 3.271 0.888 1 98.75 177 ILE A C 1
ATOM 1341 O O . ILE A 1 177 ? 6.699 2.969 1.634 1 98.75 177 ILE A O 1
ATOM 1345 N N . GLY A 1 178 ? 4.594 2.627 0.799 1 98.88 178 GLY A N 1
ATOM 1346 C CA . GLY A 1 178 ? 4.359 1.457 1.63 1 98.88 178 GLY A CA 1
ATOM 1347 C C . GLY A 1 178 ? 3.842 1.801 3.014 1 98.88 178 GLY A C 1
ATOM 1348 O O . GLY A 1 178 ? 3.518 0.908 3.801 1 98.88 178 GLY A O 1
ATOM 1349 N N . ARG A 1 179 ? 3.809 3.037 3.352 1 98.94 179 ARG A N 1
ATOM 1350 C CA . ARG A 1 179 ? 3.207 3.488 4.602 1 98.94 179 ARG A CA 1
ATOM 1351 C C . ARG A 1 179 ? 1.744 3.873 4.398 1 98.94 179 ARG A C 1
ATOM 1353 O O . ARG A 1 179 ? 1.223 3.777 3.285 1 98.94 179 ARG A O 1
ATOM 1360 N N . THR A 1 180 ? 1.089 4.254 5.535 1 99 180 THR A N 1
ATOM 1361 C CA . THR A 1 180 ? -0.354 4.453 5.449 1 99 180 THR A CA 1
ATOM 1362 C C . THR A 1 180 ? -0.706 5.93 5.594 1 99 180 THR A C 1
ATOM 1364 O O . THR A 1 180 ? -0.274 6.59 6.543 1 99 180 THR A O 1
ATOM 1367 N N . LEU A 1 181 ? -1.441 6.445 4.605 1 99 181 LEU A N 1
ATOM 1368 C CA . LEU A 1 181 ? -2.078 7.75 4.742 1 99 181 LEU A CA 1
ATOM 1369 C C . LEU A 1 181 ? -3.418 7.625 5.461 1 99 181 LEU A C 1
ATOM 1371 O O . LEU A 1 181 ? -4.246 6.785 5.105 1 99 181 LEU A O 1
ATOM 1375 N N . VAL A 1 182 ? -3.633 8.484 6.457 1 98.94 182 VAL A N 1
ATOM 1376 C CA . VAL A 1 182 ? -4.828 8.406 7.289 1 98.94 182 VAL A CA 1
ATOM 1377 C C . VAL A 1 182 ? -5.543 9.758 7.305 1 98.94 182 VAL A C 1
ATOM 1379 O O . VAL A 1 182 ? -4.906 10.797 7.469 1 98.94 182 VAL A O 1
ATOM 1382 N N . VAL A 1 183 ? -6.809 9.727 7.105 1 98.88 183 VAL A N 1
ATOM 1383 C CA . VAL A 1 183 ? -7.688 10.859 7.383 1 98.88 183 VAL A CA 1
ATOM 1384 C C . VAL A 1 183 ? -8.289 10.711 8.781 1 98.88 183 VAL A C 1
ATOM 1386 O O . VAL A 1 183 ? -8.906 9.688 9.094 1 98.88 183 VAL A O 1
ATOM 1389 N N . HIS A 1 184 ? -8.148 11.758 9.562 1 98.62 184 HIS A N 1
ATOM 1390 C CA . HIS A 1 184 ? -8.633 11.734 10.945 1 98.62 184 HIS A CA 1
ATOM 1391 C C . HIS A 1 184 ? -9.922 12.531 11.086 1 98.62 184 HIS A C 1
ATOM 1393 O O . HIS A 1 184 ? -10.273 13.32 10.203 1 98.62 184 HIS A O 1
ATOM 1399 N N . VAL A 1 185 ? -10.562 12.305 12.211 1 97.62 185 VAL A N 1
ATOM 1400 C CA . VAL A 1 185 ? -11.898 12.859 12.406 1 97.62 185 VAL A CA 1
ATOM 1401 C C . VAL A 1 185 ? -11.805 14.344 12.742 1 97.62 185 VAL A C 1
ATOM 1403 O O . VAL A 1 185 ? -12.633 15.141 12.305 1 97.62 185 VAL A O 1
ATOM 1406 N N . ASN A 1 186 ? -10.773 14.711 13.492 1 97 186 ASN A N 1
ATOM 1407 C CA . ASN A 1 186 ? -10.68 16.094 13.953 1 97 186 ASN A CA 1
ATOM 1408 C C . ASN A 1 186 ? -9.68 16.891 13.125 1 97 186 ASN A C 1
ATOM 1410 O O . ASN A 1 186 ? -8.789 16.328 12.492 1 97 186 ASN A O 1
ATOM 1414 N N . GLU A 1 187 ? -9.898 18.172 13.203 1 97 187 GLU A N 1
ATOM 1415 C CA . GLU A 1 187 ? -8.883 19.094 12.727 1 97 187 GLU A CA 1
ATOM 1416 C C . GLU A 1 187 ? -7.582 18.953 13.516 1 97 187 GLU A C 1
ATOM 1418 O O . GLU A 1 187 ? -7.613 18.781 14.742 1 97 187 GLU A O 1
ATOM 1423 N N . ASP A 1 188 ? -6.496 18.984 12.773 1 97.94 188 ASP A N 1
ATOM 1424 C CA . ASP A 1 188 ? -5.176 19.062 13.391 1 97.94 188 ASP A CA 1
ATOM 1425 C C . ASP A 1 188 ? -4.938 20.438 14.008 1 97.94 188 ASP A C 1
ATOM 1427 O O . ASP A 1 188 ? -5.074 21.453 13.328 1 97.94 188 ASP A O 1
ATOM 1431 N N . ASP A 1 189 ? -4.477 20.516 15.203 1 97.38 189 ASP A N 1
ATOM 1432 C CA . ASP A 1 189 ? -4.273 21.812 15.844 1 97.38 189 ASP A CA 1
ATOM 1433 C C . ASP A 1 189 ? -2.812 22.25 15.758 1 97.38 189 ASP A C 1
ATOM 1435 O O . ASP A 1 189 ? -2.41 23.219 16.391 1 97.38 189 ASP A O 1
ATOM 1439 N N . GLY A 1 190 ? -1.972 21.438 15.078 1 95.56 190 GLY A N 1
ATOM 1440 C CA . GLY A 1 190 ? -0.592 21.797 14.789 1 95.56 190 GLY A CA 1
ATOM 1441 C C . GLY A 1 190 ? 0.314 21.703 16 1 95.56 190 GLY A C 1
ATOM 1442 O O . GLY A 1 190 ? 1.433 22.219 15.992 1 95.56 190 GLY A O 1
ATOM 1443 N N . GLY A 1 191 ? -0.182 21.078 17 1 94.31 191 GLY A N 1
ATOM 1444 C CA . GLY A 1 191 ? 0.612 20.969 18.219 1 94.31 191 GLY A CA 1
ATOM 1445 C C . GLY A 1 191 ? 0.528 22.188 19.109 1 94.31 191 GLY A C 1
ATOM 1446 O O . GLY A 1 191 ? 1.295 22.328 20.062 1 94.31 191 GLY A O 1
ATOM 1447 N N . SER A 1 192 ? -0.368 23.016 18.875 1 90.44 192 SER A N 1
ATOM 1448 C CA . SER A 1 192 ? -0.438 24.297 19.578 1 90.44 192 SER A CA 1
ATOM 1449 C C . SER A 1 192 ? -1.443 24.25 20.719 1 90.44 192 SER A C 1
ATOM 1451 O O . SER A 1 192 ? -1.619 25.234 21.438 1 90.44 192 SER A O 1
ATOM 1453 N N . GLY A 1 193 ? -2.068 23.141 20.781 1 89.12 193 GLY A N 1
ATOM 1454 C CA . GLY A 1 193 ? -3.027 23.016 21.859 1 89.12 193 GLY A CA 1
ATOM 1455 C C . GLY A 1 193 ? -2.375 22.922 23.234 1 89.12 193 GLY A C 1
ATOM 1456 O O . GLY A 1 193 ? -1.163 22.734 23.344 1 89.12 193 GLY A O 1
ATOM 1457 N N . LEU A 1 194 ? -3.156 23.047 24.266 1 91.12 194 LEU A N 1
ATOM 1458 C CA . LEU A 1 194 ? -2.646 23.109 25.641 1 91.12 194 LEU A CA 1
ATOM 1459 C C . LEU A 1 194 ? -2.57 21.719 26.25 1 91.12 194 LEU A C 1
ATOM 1461 O O . LEU A 1 194 ? -1.885 21.516 27.25 1 91.12 194 LEU A O 1
ATOM 1465 N N . ASP A 1 195 ? -3.146 20.844 25.625 1 91.69 195 ASP A N 1
ATOM 1466 C CA . ASP A 1 195 ? -3.133 19.5 26.188 1 91.69 195 ASP A CA 1
ATOM 1467 C C . ASP A 1 195 ? -1.966 18.688 25.625 1 91.69 195 ASP A C 1
ATOM 1469 O O . ASP A 1 195 ? -1.484 18.953 24.531 1 91.69 195 ASP A O 1
ATOM 1473 N N . PRO A 1 196 ? -1.477 17.625 26.406 1 93 196 PRO A N 1
ATOM 1474 C CA . PRO A 1 196 ? -0.301 16.844 26.031 1 93 196 PRO A CA 1
ATOM 1475 C C . PRO A 1 196 ? -0.475 16.141 24.688 1 93 196 PRO A C 1
ATOM 1477 O O . PRO A 1 196 ? 0.505 15.914 23.969 1 93 196 PRO A O 1
ATOM 1480 N N . GLN A 1 197 ? -1.63 15.758 24.328 1 94 197 GLN A N 1
ATOM 1481 C CA . GLN A 1 197 ? -1.85 15.023 23.094 1 94 197 GLN A CA 1
ATOM 1482 C C . GLN A 1 197 ? -1.634 15.914 21.875 1 94 197 GLN A C 1
ATOM 1484 O O . GLN A 1 197 ? -1.354 15.43 20.781 1 94 197 GLN A O 1
ATOM 1489 N N . SER A 1 198 ? -1.792 17.219 22.062 1 95.5 198 SER A N 1
ATOM 1490 C CA . SER A 1 198 ? -1.579 18.172 20.984 1 95.5 198 SER A CA 1
ATOM 1491 C C . SER A 1 198 ? -0.172 18.062 20.406 1 95.5 198 SER A C 1
ATOM 1493 O O . SER A 1 198 ? 0.001 17.969 19.188 1 95.5 198 SER A O 1
ATOM 1495 N N . ALA A 1 199 ? 0.825 17.922 21.234 1 93.69 199 ALA A N 1
ATOM 1496 C CA . ALA A 1 199 ? 2.225 17.891 20.812 1 93.69 199 ALA A CA 1
ATOM 1497 C C . ALA A 1 199 ? 2.592 16.531 20.234 1 93.69 199 ALA A C 1
ATOM 1499 O O . ALA A 1 199 ? 3.641 16.375 19.594 1 93.69 199 ALA A O 1
ATOM 1500 N N . VAL A 1 200 ? 1.77 15.586 20.438 1 95.5 200 VAL A N 1
ATOM 1501 C CA . VAL A 1 200 ? 2.08 14.234 19.984 1 95.5 200 VAL A CA 1
ATOM 1502 C C . VAL A 1 200 ? 1.335 13.93 18.688 1 95.5 200 VAL A C 1
ATOM 1504 O O . VAL A 1 200 ? 1.926 13.438 17.734 1 95.5 200 VAL A O 1
ATOM 1507 N N . THR A 1 201 ? 0.057 14.359 18.688 1 97 201 THR A N 1
ATOM 1508 C CA . THR A 1 201 ? -0.753 13.93 17.547 1 97 201 THR A CA 1
ATOM 1509 C C . THR A 1 201 ? -1.398 15.133 16.859 1 97 201 THR A C 1
ATOM 1511 O O . THR A 1 201 ? -2.004 14.992 15.797 1 97 201 THR A O 1
ATOM 1514 N N . GLY A 1 202 ? -1.377 16.297 17.516 1 97.81 202 GLY A N 1
ATOM 1515 C CA . GLY A 1 202 ? -2.137 17.422 17.016 1 97.81 202 GLY A CA 1
ATOM 1516 C C . GLY A 1 202 ? -3.625 17.312 17.297 1 97.81 202 GLY A C 1
ATOM 1517 O O . GLY A 1 202 ? -4.434 18 16.672 1 97.81 202 GLY A O 1
ATOM 1518 N N . ASN A 1 203 ? -4.035 16.375 18.172 1 97.88 203 ASN A N 1
ATOM 1519 C CA . ASN A 1 203 ? -5.418 16.156 18.578 1 97.88 203 ASN A CA 1
ATOM 1520 C C . ASN A 1 203 ? -6.305 15.812 17.391 1 97.88 203 ASN A C 1
ATOM 1522 O O . ASN A 1 203 ? -7.453 16.25 17.312 1 97.88 203 ASN A O 1
ATOM 1526 N N . VAL A 1 204 ? -5.789 15.008 16.531 1 97.75 204 VAL A N 1
ATOM 1527 C CA . VAL A 1 204 ? -6.512 14.727 15.289 1 97.75 204 VAL A CA 1
ATOM 1528 C C . VAL A 1 204 ? -7.582 13.664 15.547 1 97.75 204 VAL A C 1
ATOM 1530 O O . VAL A 1 204 ? -8.477 13.469 14.727 1 97.75 204 VAL A O 1
ATOM 1533 N N . GLY A 1 205 ? -7.547 12.922 16.609 1 97.31 205 GLY A N 1
ATOM 1534 C CA . GLY A 1 205 ? -8.609 12.008 17 1 97.31 205 GLY A CA 1
ATOM 1535 C C . GLY A 1 205 ? -8.602 10.711 16.203 1 97.31 205 GLY A C 1
ATOM 1536 O O . GLY A 1 205 ? -7.555 10.289 15.711 1 97.31 205 GLY A O 1
ATOM 1537 N N . ALA A 1 206 ? -9.75 10.008 16.094 1 97.88 206 ALA A N 1
ATOM 1538 C CA . ALA A 1 206 ? -9.891 8.672 15.523 1 97.88 206 ALA A CA 1
ATOM 1539 C C . ALA A 1 206 ? -9.594 8.68 14.023 1 97.88 206 ALA A C 1
ATOM 1541 O O . ALA A 1 206 ? -9.711 9.719 13.367 1 97.88 206 ALA A O 1
ATOM 1542 N N . CYS A 1 207 ? -9.227 7.539 13.57 1 98.69 207 CYS A N 1
ATOM 1543 C CA . CYS A 1 207 ? -9.008 7.348 12.141 1 98.69 207 CYS A CA 1
ATOM 1544 C C . CYS A 1 207 ? -10.336 7.117 11.414 1 98.69 207 CYS A C 1
ATOM 1546 O O . CYS A 1 207 ? -11.102 6.227 11.781 1 98.69 207 CYS A O 1
ATOM 1548 N N . MET A 1 208 ? -10.531 7.879 10.375 1 98.31 208 MET A N 1
ATOM 1549 C CA . MET A 1 208 ? -11.781 7.777 9.617 1 98.31 208 MET A CA 1
ATOM 1550 C C . MET A 1 208 ? -11.602 6.891 8.391 1 98.31 208 MET A C 1
ATOM 1552 O O . MET A 1 208 ? -12.508 6.141 8.031 1 98.31 208 MET A O 1
ATOM 1556 N N . ALA A 1 209 ? -10.562 7.051 7.727 1 98.88 209 ALA A N 1
ATOM 1557 C CA . ALA A 1 209 ? -10.227 6.352 6.488 1 98.88 209 ALA A CA 1
ATOM 1558 C C . ALA A 1 209 ? -8.711 6.25 6.309 1 98.88 209 ALA A C 1
ATOM 1560 O O . ALA A 1 209 ? -7.957 7.027 6.898 1 98.88 209 ALA A O 1
ATOM 1561 N N . CYS A 1 210 ? -8.32 5.266 5.547 1 98.94 210 CYS A N 1
ATOM 1562 C CA . CYS A 1 210 ? -6.887 5.141 5.32 1 98.94 210 CYS A CA 1
ATOM 1563 C C . CYS A 1 210 ? -6.602 4.352 4.051 1 98.94 210 CYS A C 1
ATOM 1565 O O . CYS A 1 210 ? -7.508 3.738 3.479 1 98.94 210 CYS A O 1
ATOM 1567 N N . CYS A 1 211 ? -5.41 4.41 3.584 1 98.94 211 CYS A N 1
ATOM 1568 C CA . CYS A 1 211 ? -4.902 3.652 2.447 1 98.94 211 CYS A CA 1
ATOM 1569 C C . CYS A 1 211 ? -3.387 3.496 2.529 1 98.94 211 CYS A C 1
ATOM 1571 O O . CYS A 1 211 ? -2.699 4.355 3.082 1 98.94 211 CYS A O 1
ATOM 1573 N N . VAL A 1 212 ? -2.875 2.371 2.064 1 99 212 VAL A N 1
ATOM 1574 C CA . VAL A 1 212 ? -1.436 2.178 1.922 1 99 212 VAL A CA 1
ATOM 1575 C C . VAL A 1 212 ? -0.941 2.883 0.662 1 99 212 VAL A C 1
ATOM 1577 O O . VAL A 1 212 ? -1.526 2.73 -0.413 1 99 212 VAL A O 1
ATOM 1580 N N . ILE A 1 213 ? 0.143 3.646 0.792 1 99 213 ILE A N 1
ATOM 1581 C CA . ILE A 1 213 ? 0.675 4.434 -0.313 1 99 213 ILE A CA 1
ATOM 1582 C C . ILE A 1 213 ? 1.456 3.531 -1.264 1 99 213 ILE A C 1
ATOM 1584 O O . ILE A 1 213 ? 2.439 2.904 -0.866 1 99 213 ILE A O 1
ATOM 1588 N N . GLY A 1 214 ? 1.005 3.484 -2.471 1 98.94 214 GLY A N 1
ATOM 1589 C CA . GLY A 1 214 ? 1.623 2.66 -3.496 1 98.94 214 GLY A CA 1
ATOM 1590 C C . GLY A 1 214 ? 2.504 3.447 -4.445 1 98.94 214 GLY A C 1
ATOM 1591 O O . GLY A 1 214 ? 2.439 4.68 -4.484 1 98.94 214 GLY A O 1
ATOM 1592 N N . ARG A 1 215 ? 3.32 2.746 -5.172 1 98.38 215 ARG A N 1
ATOM 1593 C CA . ARG A 1 215 ? 4.164 3.355 -6.195 1 98.38 215 ARG A CA 1
ATOM 1594 C C . ARG A 1 215 ? 3.547 3.191 -7.582 1 98.38 215 ARG A C 1
ATOM 1596 O O . ARG A 1 215 ? 2.801 2.242 -7.828 1 98.38 215 ARG A O 1
ATOM 1603 N N . LEU A 1 216 ? 3.822 4.121 -8.484 1 97.69 216 LEU A N 1
ATOM 1604 C CA . LEU A 1 216 ? 3.266 4.062 -9.836 1 97.69 216 LEU A CA 1
ATOM 1605 C C . LEU A 1 216 ? 4.363 3.826 -10.867 1 97.69 216 LEU A C 1
ATOM 1607 O O . LEU A 1 216 ? 4.094 3.783 -12.07 1 97.69 216 LEU A O 1
ATOM 1611 N N . ASP A 1 217 ? 5.566 3.752 -10.469 1 89.56 217 ASP A N 1
ATOM 1612 C CA . ASP A 1 217 ? 6.645 3.451 -11.406 1 89.56 217 ASP A CA 1
ATOM 1613 C C . ASP A 1 217 ? 6.801 1.944 -11.602 1 89.56 217 ASP A C 1
ATOM 1615 O O . ASP A 1 217 ? 6.375 1.157 -10.758 1 89.56 217 ASP A O 1
ATOM 1619 N N . MET B 1 1 ? -32.094 -51.969 -7.453 1 20.27 1 MET B N 1
ATOM 1620 C CA . MET B 1 1 ? -31.766 -52.938 -6.402 1 20.27 1 MET B CA 1
ATOM 1621 C C . MET B 1 1 ? -30.281 -53.25 -6.402 1 20.27 1 MET B C 1
ATOM 1623 O O . MET B 1 1 ? -29.781 -53.906 -5.484 1 20.27 1 MET B O 1
ATOM 1627 N N . GLY B 1 2 ? -29.562 -53.312 -7.488 1 21.36 2 GLY B N 1
ATOM 1628 C CA . GLY B 1 2 ? -28.5 -54.312 -7.516 1 21.36 2 GLY B CA 1
ATOM 1629 C C . GLY B 1 2 ? -27.281 -53.875 -6.703 1 21.36 2 GLY B C 1
ATOM 1630 O O . GLY B 1 2 ? -26.797 -52.75 -6.832 1 21.36 2 GLY B O 1
ATOM 1631 N N . MET B 1 3 ? -26.734 -54.688 -5.727 1 21.42 3 MET B N 1
ATOM 1632 C CA . MET B 1 3 ? -25.859 -54.906 -4.578 1 21.42 3 MET B CA 1
ATOM 1633 C C . MET B 1 3 ? -24.422 -55.156 -5.031 1 21.42 3 MET B C 1
ATOM 1635 O O . MET B 1 3 ? -23.578 -55.562 -4.23 1 21.42 3 MET B O 1
ATOM 1639 N N . THR B 1 4 ? -23.969 -54.938 -6.215 1 23.73 4 THR B N 1
ATOM 1640 C CA . THR B 1 4 ? -22.875 -55.875 -6.461 1 23.73 4 THR B CA 1
ATOM 1641 C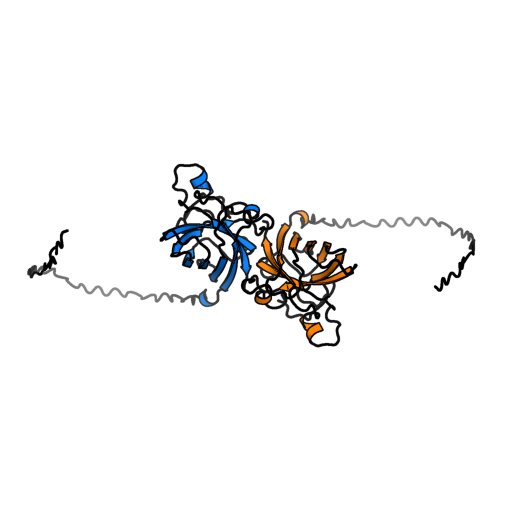 C . THR B 1 4 ? -21.719 -55.594 -5.5 1 23.73 4 THR B C 1
ATOM 1643 O O . THR B 1 4 ? -21.281 -54.469 -5.352 1 23.73 4 THR B O 1
ATOM 1646 N N . GLY B 1 5 ? -21.172 -56.531 -4.723 1 20.03 5 GLY B N 1
ATOM 1647 C CA . GLY B 1 5 ? -20.359 -56.938 -3.586 1 20.03 5 GLY B CA 1
ATOM 1648 C C . GLY B 1 5 ? -18.875 -56.812 -3.838 1 20.03 5 GLY B C 1
ATOM 1649 O O . GLY B 1 5 ? -18.125 -56.438 -2.941 1 20.03 5 GLY B O 1
ATOM 1650 N N . MET B 1 6 ? -18.156 -57.312 -4.949 1 19.14 6 MET B N 1
ATOM 1651 C CA . MET B 1 6 ? -17.203 -58.406 -4.676 1 19.14 6 MET B CA 1
ATOM 1652 C C . MET B 1 6 ? -15.93 -57.844 -4.043 1 19.14 6 MET B C 1
ATOM 1654 O O . MET B 1 6 ? -15.68 -56.656 -4.078 1 19.14 6 MET B O 1
ATOM 1658 N N . GLN B 1 7 ? -14.555 -58.281 -4.605 1 18.89 7 GLN B N 1
ATOM 165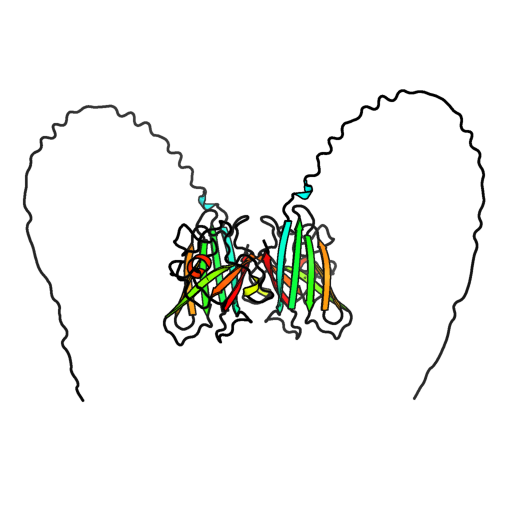9 C CA . GLN B 1 7 ? -13.555 -59.25 -4.137 1 18.89 7 GLN B CA 1
ATOM 1660 C C . GLN B 1 7 ? -12.367 -58.531 -3.498 1 18.89 7 GLN B C 1
ATOM 1662 O O . GLN B 1 7 ? -12.047 -57.406 -3.867 1 18.89 7 GLN B O 1
ATOM 1667 N N . TYR B 1 8 ? -11.57 -59.25 -2.551 1 20.7 8 TYR B N 1
ATOM 1668 C CA . TYR B 1 8 ? -10.688 -59.281 -1.389 1 20.7 8 TYR B CA 1
ATOM 1669 C C . TYR B 1 8 ? -9.227 -59.281 -1.814 1 20.7 8 TYR B C 1
ATOM 1671 O O . TYR B 1 8 ? -8.328 -59.375 -0.974 1 20.7 8 TYR B O 1
ATOM 1679 N N . ALA B 1 9 ? -8.602 -58.969 -2.975 1 20.84 9 ALA B N 1
ATOM 1680 C CA . ALA B 1 9 ? -7.398 -59.781 -3.104 1 20.84 9 ALA B CA 1
ATOM 1681 C C . ALA B 1 9 ? -6.305 -59.281 -2.156 1 20.84 9 ALA B C 1
ATOM 1683 O O . ALA B 1 9 ? -5.973 -58.094 -2.141 1 20.84 9 ALA B O 1
ATOM 1684 N N . ILE B 1 10 ? -5.68 -60.25 -1.267 1 20.62 10 ILE B N 1
ATOM 1685 C CA . ILE B 1 10 ? -4.746 -60.281 -0.147 1 20.62 10 ILE B CA 1
ATOM 1686 C C . ILE B 1 10 ? -3.312 -60.281 -0.669 1 20.62 10 ILE B C 1
ATOM 1688 O O . ILE B 1 10 ? -2.838 -61.25 -1.239 1 20.62 10 ILE B O 1
ATOM 1692 N N . VAL B 1 11 ? -2.855 -59.5 -1.536 1 20.14 11 VAL B N 1
ATOM 1693 C CA . VAL B 1 11 ? -1.547 -59.938 -2.012 1 20.14 11 VAL B CA 1
ATOM 1694 C C . VAL B 1 11 ? -0.547 -59.906 -0.858 1 20.14 11 VAL B C 1
ATOM 1696 O O . VAL B 1 11 ? -0.342 -58.875 -0.219 1 20.14 11 VAL B O 1
ATOM 1699 N N . LEU B 1 12 ? -0.019 -61.125 -0.547 1 17.73 12 LEU B N 1
ATOM 1700 C CA . LEU B 1 12 ? 0.852 -61.75 0.434 1 17.73 12 LEU B CA 1
ATOM 1701 C C . LEU B 1 12 ? 2.232 -61.125 0.437 1 17.73 12 LEU B C 1
ATOM 1703 O O . LEU B 1 12 ? 2.564 -60.344 -0.467 1 17.73 12 LEU B O 1
ATOM 1707 N N . MET B 1 13 ? 3.373 -61.906 0.02 1 17.09 13 MET B N 1
ATOM 1708 C CA . MET B 1 13 ? 4.309 -62.656 0.84 1 17.09 13 MET B CA 1
ATOM 1709 C C . MET B 1 13 ? 5.652 -61.938 0.943 1 17.09 13 MET B C 1
ATOM 1711 O O . MET B 1 13 ? 6.168 -61.75 2.043 1 17.09 13 MET B O 1
ATOM 1715 N N . VAL B 1 14 ? 6.762 -62.219 0.062 1 18.14 14 VAL B N 1
ATOM 1716 C CA . VAL B 1 14 ? 7.922 -63.031 0.399 1 18.14 14 VAL B CA 1
ATOM 1717 C C . VAL B 1 14 ? 9.047 -62.156 0.918 1 18.14 14 VAL B C 1
ATOM 1719 O O . VAL B 1 14 ? 9.172 -61 0.511 1 18.14 14 VAL B O 1
ATOM 1722 N N . THR B 1 15 ? 10.055 -62.719 1.861 1 18.75 15 THR B N 1
ATOM 1723 C CA . THR B 1 15 ? 11.016 -62.625 2.951 1 18.75 15 THR B CA 1
ATOM 1724 C C . THR B 1 15 ? 12.422 -62.375 2.41 1 18.75 15 THR B C 1
ATOM 1726 O O . THR B 1 15 ? 13.359 -62.156 3.178 1 18.75 15 THR B O 1
ATOM 1729 N N . LEU B 1 16 ? 12.828 -62.406 1.108 1 18.67 16 LEU B N 1
ATOM 1730 C CA . LEU B 1 16 ? 14.133 -63.031 0.986 1 18.67 16 LEU B CA 1
ATOM 1731 C C . LEU B 1 16 ? 15.211 -62.25 1.699 1 18.67 16 LEU B C 1
ATOM 1733 O O . LEU B 1 16 ? 15.281 -61.031 1.55 1 18.67 16 LEU B O 1
ATOM 1737 N N . TRP B 1 17 ? 16.109 -62.938 2.547 1 19.97 17 TRP B N 1
ATOM 1738 C CA . TRP B 1 17 ? 17.188 -62.938 3.543 1 19.97 17 TRP B CA 1
ATOM 1739 C C . TRP B 1 17 ? 18.531 -62.625 2.904 1 19.97 17 TRP B C 1
ATOM 1741 O O . TRP B 1 17 ? 19.578 -62.812 3.525 1 19.97 17 TRP B O 1
ATOM 1751 N N . PHE B 1 18 ? 18.703 -61.812 1.918 1 18.78 18 PHE B N 1
ATOM 1752 C CA . PHE B 1 18 ? 20.031 -62.031 1.329 1 18.78 18 PHE B CA 1
ATOM 1753 C C . PHE B 1 18 ? 21.125 -61.75 2.352 1 18.78 18 PHE B C 1
ATOM 1755 O O . PHE B 1 18 ? 21.172 -60.688 2.957 1 18.78 18 PHE B O 1
ATOM 1762 N N . ALA B 1 19 ? 21.938 -62.812 2.715 1 17.94 19 ALA B N 1
ATOM 1763 C CA . ALA B 1 19 ? 22.984 -63.219 3.641 1 17.94 19 ALA B CA 1
ATOM 1764 C C . ALA B 1 19 ? 24.312 -62.531 3.297 1 17.94 19 ALA B C 1
ATOM 1766 O O . ALA B 1 19 ? 25.234 -62.531 4.105 1 17.94 19 ALA B O 1
ATOM 1767 N N . VAL B 1 20 ? 24.594 -62.031 2.107 1 18.34 20 VAL B N 1
ATOM 1768 C CA . VAL B 1 20 ? 25.906 -62.469 1.645 1 18.34 20 VAL B CA 1
ATOM 1769 C C . VAL B 1 20 ? 27 -61.969 2.602 1 18.34 20 VAL B C 1
ATOM 1771 O O . VAL B 1 20 ? 26.797 -60.969 3.307 1 18.34 20 VAL B O 1
ATOM 1774 N N . SER B 1 21 ? 28.297 -62.469 2.271 1 17.81 21 SER B N 1
ATOM 1775 C CA . SER B 1 21 ? 29.547 -63.062 2.727 1 17.81 21 SER B CA 1
ATOM 1776 C C . SER B 1 21 ? 30.531 -62 3.201 1 17.81 21 SER B C 1
ATOM 1778 O O . SER B 1 21 ? 30.484 -60.875 2.764 1 17.81 21 SER B O 1
ATOM 1780 N N . THR B 1 22 ? 31.438 -62.438 4.094 1 19.45 22 THR B N 1
ATOM 1781 C CA . THR B 1 22 ? 32.312 -62.125 5.215 1 19.45 22 THR B CA 1
ATOM 1782 C C . THR B 1 22 ? 33.656 -61.594 4.715 1 19.45 22 THR B C 1
ATOM 1784 O O . THR B 1 22 ? 34.531 -61.25 5.512 1 19.45 22 THR B O 1
ATOM 1787 N N . ALA B 1 23 ? 33.938 -61.312 3.432 1 18.92 23 ALA B N 1
ATOM 1788 C CA . ALA B 1 23 ? 35.344 -61.656 3.203 1 18.92 23 ALA B CA 1
ATOM 1789 C C . ALA B 1 23 ? 36.281 -60.719 3.975 1 18.92 23 ALA B C 1
ATOM 1791 O O . ALA B 1 23 ? 36 -59.531 4.094 1 18.92 23 ALA B O 1
ATOM 1792 N N . ASP B 1 24 ? 37.344 -61.312 4.57 1 18.8 24 ASP B N 1
ATOM 1793 C CA . ASP B 1 24 ? 38.312 -61.188 5.664 1 18.8 24 ASP B CA 1
ATOM 1794 C C . ASP B 1 24 ? 39.469 -60.281 5.289 1 18.8 24 ASP B C 1
ATOM 1796 O O . ASP B 1 24 ? 40.344 -60 6.105 1 18.8 24 ASP B O 1
ATOM 1800 N N . HIS B 1 25 ? 39.594 -59.719 4.055 1 19.2 25 HIS B N 1
ATOM 1801 C CA . HIS B 1 25 ? 41.031 -59.719 3.762 1 19.2 25 HIS B CA 1
ATOM 1802 C C . HIS B 1 25 ? 41.781 -58.781 4.688 1 19.2 25 HIS B C 1
ATOM 1804 O O . HIS B 1 25 ? 41.281 -57.688 5.02 1 19.2 25 HIS B O 1
ATOM 1810 N N . SER B 1 26 ? 42.844 -59.281 5.262 1 18.61 26 SER B N 1
ATOM 1811 C CA . SER B 1 26 ? 43.844 -59.062 6.305 1 18.61 26 SER B CA 1
ATOM 1812 C C . SER B 1 26 ? 44.812 -57.938 5.902 1 18.61 26 SER B C 1
ATOM 1814 O O . SER B 1 26 ? 45.938 -58.219 5.496 1 18.61 26 SER B O 1
ATOM 1816 N N . ALA B 1 27 ? 44.5 -57.125 5.023 1 18.72 27 ALA B N 1
ATOM 1817 C CA . ALA B 1 27 ? 45.688 -56.531 4.449 1 18.72 27 ALA B CA 1
ATOM 1818 C C . ALA B 1 27 ? 46.531 -55.812 5.516 1 18.72 27 ALA B C 1
ATOM 1820 O O . ALA B 1 27 ? 45.969 -55.219 6.438 1 18.72 27 ALA B O 1
ATOM 1821 N N . ASP B 1 28 ? 47.812 -56.188 5.457 1 20.02 28 ASP B N 1
ATOM 1822 C CA . ASP B 1 28 ? 49.031 -56 6.227 1 20.02 28 ASP B CA 1
ATOM 1823 C C . ASP B 1 28 ? 49.438 -54.531 6.328 1 20.02 28 ASP B C 1
ATOM 1825 O O . ASP B 1 28 ? 49.281 -53.781 5.363 1 20.02 28 ASP B O 1
ATOM 1829 N N . HIS B 1 29 ? 49.625 -54.031 7.535 1 18.5 29 HIS B N 1
ATOM 1830 C CA . HIS B 1 29 ? 49.812 -52.719 8.172 1 18.5 29 HIS B CA 1
ATOM 1831 C C . HIS B 1 29 ? 51.188 -52.156 7.871 1 18.5 29 HIS B C 1
ATOM 1833 O O . HIS B 1 29 ? 51.562 -51.125 8.445 1 18.5 29 HIS B O 1
ATOM 1839 N N . THR B 1 30 ? 51.719 -52.531 6.703 1 18.7 30 THR B N 1
ATOM 1840 C CA . THR B 1 30 ? 53.125 -52.188 6.961 1 18.7 30 THR B CA 1
ATOM 1841 C C . THR B 1 30 ? 53.25 -50.719 7.34 1 18.7 30 THR B C 1
ATOM 1843 O O . THR B 1 30 ? 52.562 -49.875 6.809 1 18.7 30 THR B O 1
ATOM 1846 N N . ALA B 1 31 ? 54.219 -50.5 8.359 1 18.16 31 ALA B N 1
ATOM 1847 C CA . ALA B 1 31 ? 54.5 -49.469 9.336 1 18.16 31 ALA B CA 1
ATOM 1848 C C . ALA B 1 31 ? 55.219 -48.281 8.688 1 18.16 31 ALA B C 1
ATOM 1850 O O . ALA B 1 31 ? 55.5 -47.281 9.336 1 18.16 31 ALA B O 1
ATOM 1851 N N . GLY B 1 32 ? 55.312 -48.312 7.281 1 18.86 32 GLY B N 1
ATOM 1852 C CA . GLY B 1 32 ? 56.531 -47.5 7.125 1 18.86 32 GLY B CA 1
ATOM 1853 C C . GLY B 1 32 ? 56.406 -46.125 7.695 1 18.86 32 GLY B C 1
ATOM 1854 O O . GLY B 1 32 ? 55.344 -45.531 7.691 1 18.86 32 GLY B O 1
ATOM 1855 N N . ASN B 1 33 ? 57.375 -45.75 8.547 1 19.3 33 ASN B N 1
ATOM 1856 C CA . ASN B 1 33 ? 57.688 -44.656 9.477 1 19.3 33 ASN B CA 1
ATOM 1857 C C . ASN B 1 33 ? 57.875 -43.344 8.758 1 19.3 33 ASN B C 1
ATOM 1859 O O . ASN B 1 33 ? 58.094 -42.312 9.391 1 19.3 33 ASN B O 1
ATOM 1863 N N . ASP B 1 34 ? 57.594 -43.312 7.402 1 20.45 34 ASP B N 1
ATOM 1864 C CA . ASP B 1 34 ? 58.375 -42.156 6.953 1 20.45 34 ASP B CA 1
ATOM 1865 C C . ASP B 1 34 ? 57.844 -40.875 7.602 1 20.45 34 ASP B C 1
ATOM 1867 O O . ASP B 1 34 ? 56.656 -40.656 7.668 1 20.45 34 ASP B O 1
ATOM 1871 N N . THR B 1 35 ? 58.656 -40.312 8.453 1 21.69 35 THR B N 1
ATOM 1872 C CA . THR B 1 35 ? 58.531 -39.125 9.297 1 21.69 35 THR B CA 1
ATOM 1873 C C . THR B 1 35 ? 58.375 -37.875 8.445 1 21.69 35 THR B C 1
ATOM 1875 O O . THR B 1 35 ? 58.375 -36.781 8.961 1 21.69 35 THR B O 1
ATOM 1878 N N . SER B 1 36 ? 57.75 -37.969 7.25 1 20.92 36 SER B N 1
ATOM 1879 C CA . SER B 1 36 ? 57.906 -36.688 6.582 1 20.92 36 SER B CA 1
ATOM 1880 C C . SER B 1 36 ? 57.281 -35.562 7.387 1 20.92 36 SER B C 1
ATOM 1882 O O . SER B 1 36 ? 56.188 -35.688 7.895 1 20.92 36 SER B O 1
ATOM 1884 N N . SER B 1 37 ? 58.156 -34.719 7.941 1 22.58 37 SER B N 1
ATOM 1885 C CA . SER B 1 37 ? 57.906 -33.5 8.68 1 22.58 37 SER B CA 1
ATOM 1886 C C . SER B 1 37 ? 57.062 -32.531 7.863 1 22.58 37 SER B C 1
ATOM 1888 O O . SER B 1 37 ? 57.5 -32.031 6.824 1 22.58 37 SER B O 1
ATOM 1890 N N . SER B 1 38 ? 55.844 -32.875 7.551 1 21.41 38 SER B N 1
ATOM 1891 C CA . SER B 1 38 ? 55.031 -31.906 6.797 1 21.41 38 SER B CA 1
ATOM 1892 C C . SER B 1 38 ? 54.875 -30.594 7.559 1 21.41 38 SER B C 1
ATOM 1894 O O . SER B 1 38 ? 54.5 -30.594 8.734 1 21.41 38 SER B O 1
ATOM 1896 N N . ASN B 1 39 ? 55.781 -29.656 7.234 1 23.67 39 ASN B N 1
ATOM 1897 C CA . ASN B 1 39 ? 55.625 -28.266 7.648 1 23.67 39 ASN B CA 1
ATOM 1898 C C . ASN B 1 39 ? 54.219 -27.75 7.387 1 23.67 39 ASN B C 1
ATOM 1900 O O . ASN B 1 39 ? 53.75 -27.766 6.25 1 23.67 39 ASN B O 1
ATOM 1904 N N . ASP B 1 40 ? 53.344 -27.922 8.344 1 22.33 40 ASP B N 1
ATOM 1905 C CA . ASP B 1 40 ? 51.969 -27.453 8.375 1 22.33 40 ASP B CA 1
ATOM 1906 C C . ASP B 1 40 ? 51.906 -25.922 8.273 1 22.33 40 ASP B C 1
ATOM 1908 O O . ASP B 1 40 ? 52.438 -25.219 9.148 1 22.33 40 ASP B O 1
ATOM 1912 N N . THR B 1 41 ? 52.281 -25.422 7.105 1 26.77 41 THR B N 1
ATOM 1913 C CA . THR B 1 41 ? 51.969 -24.016 6.934 1 26.77 41 THR B CA 1
ATOM 1914 C C . THR B 1 41 ? 50.531 -23.734 7.336 1 26.77 41 THR B C 1
ATOM 1916 O O . THR B 1 41 ? 49.594 -24.266 6.742 1 26.77 41 THR B O 1
ATOM 1919 N N . SER B 1 42 ? 50.281 -23.469 8.609 1 24.14 42 SER B N 1
ATOM 1920 C CA . SER B 1 42 ? 49 -22.984 9.148 1 24.14 42 SER B CA 1
ATOM 1921 C C . SER B 1 42 ? 48.5 -21.766 8.375 1 24.14 42 SER B C 1
ATOM 1923 O O . SER B 1 42 ? 49.125 -20.719 8.391 1 24.14 42 SER B O 1
ATOM 1925 N N . THR B 1 43 ? 48.062 -21.938 7.164 1 26.84 43 THR B N 1
ATOM 1926 C CA . THR B 1 43 ? 47.312 -20.828 6.574 1 26.84 43 THR B CA 1
ATOM 1927 C C . THR B 1 43 ? 46.25 -20.312 7.539 1 26.84 43 THR B C 1
ATOM 1929 O O . THR B 1 43 ? 45.344 -21.047 7.941 1 26.84 43 THR B O 1
ATOM 1932 N N . ALA B 1 44 ? 46.562 -19.297 8.359 1 27.45 44 ALA B N 1
ATOM 1933 C CA . ALA B 1 44 ? 45.562 -18.531 9.094 1 27.45 44 ALA B CA 1
ATOM 1934 C C . ALA B 1 44 ? 44.406 -18.156 8.188 1 27.45 44 ALA B C 1
ATOM 1936 O O . ALA B 1 44 ? 44.562 -17.375 7.242 1 27.45 44 ALA B O 1
ATOM 1937 N N . VAL B 1 45 ? 43.562 -19.062 7.941 1 30.41 45 VAL B N 1
ATOM 1938 C CA . VAL B 1 45 ? 42.25 -18.641 7.41 1 30.41 45 VAL B CA 1
ATOM 1939 C C . VAL B 1 45 ? 41.688 -17.531 8.297 1 30.41 45 VAL B C 1
ATOM 1941 O O . VAL B 1 45 ? 41.375 -17.766 9.469 1 30.41 45 VAL B O 1
ATOM 1944 N N . SER B 1 46 ? 42.125 -16.375 8.203 1 30.5 46 SER B N 1
ATOM 1945 C CA . SER B 1 46 ? 41.344 -15.289 8.797 1 30.5 46 SER B CA 1
ATOM 1946 C C . SER B 1 46 ? 39.844 -15.5 8.586 1 30.5 46 SER B C 1
ATOM 1948 O O . SER B 1 46 ? 39.375 -15.602 7.449 1 30.5 46 SER B O 1
ATOM 1950 N N . THR B 1 47 ? 39.25 -16.219 9.445 1 33.06 47 THR B N 1
ATOM 1951 C CA . THR B 1 47 ? 37.781 -16.172 9.531 1 33.06 47 THR B CA 1
ATOM 1952 C C . THR B 1 47 ? 37.281 -14.742 9.43 1 33.06 47 THR B C 1
ATOM 1954 O O . THR B 1 47 ? 37.5 -13.938 10.344 1 33.06 47 THR B O 1
ATOM 1957 N N . GLU B 1 48 ? 37.406 -14.102 8.32 1 34.28 48 GLU B N 1
ATOM 1958 C CA . GLU B 1 48 ? 36.406 -13.016 8.219 1 34.28 48 GLU B CA 1
ATOM 1959 C C . GLU B 1 48 ? 35.125 -13.359 8.953 1 34.28 48 GLU B C 1
ATOM 1961 O O . GLU B 1 48 ? 34.5 -14.383 8.672 1 34.28 48 GLU B O 1
ATOM 1966 N N . SER B 1 49 ? 35.062 -13.188 10.203 1 37.16 49 SER B N 1
ATOM 1967 C CA . SER B 1 49 ? 33.781 -13.172 10.922 1 37.16 49 SER B CA 1
ATOM 1968 C C . SER B 1 49 ? 32.656 -12.75 10.023 1 37.16 49 SER B C 1
ATOM 1970 O O . SER B 1 49 ? 32.688 -11.688 9.398 1 37.16 49 SER B O 1
ATOM 1972 N N . ASP B 1 50 ? 31.969 -13.555 9.289 1 38.59 50 ASP B N 1
ATOM 1973 C CA . ASP B 1 50 ? 30.703 -13.359 8.578 1 38.59 50 ASP B CA 1
ATOM 1974 C C . ASP B 1 50 ? 29.812 -12.367 9.312 1 38.59 50 ASP B C 1
ATOM 1976 O O . ASP B 1 50 ? 29.125 -12.734 10.266 1 38.59 50 ASP B O 1
ATOM 1980 N N . ASN B 1 51 ? 30.172 -11.281 9.727 1 42.62 51 ASN B N 1
ATOM 1981 C CA . ASN B 1 51 ? 29.359 -10.148 10.133 1 42.62 51 ASN B CA 1
ATOM 1982 C C . ASN B 1 51 ? 28.031 -10.117 9.383 1 42.62 51 ASN B C 1
ATOM 1984 O O . ASN B 1 51 ? 27.531 -9.039 9.047 1 42.62 51 ASN B O 1
ATOM 1988 N N . SER B 1 52 ? 27.688 -11.07 8.633 1 49 52 SER B N 1
ATOM 1989 C CA . SER B 1 52 ? 26.406 -11.305 7.984 1 49 52 SER B CA 1
ATOM 1990 C C . SER B 1 52 ? 25.25 -11.133 8.969 1 49 52 SER B C 1
ATOM 1992 O O . SER B 1 52 ? 24.125 -10.836 8.562 1 49 52 SER B O 1
ATOM 1994 N N . HIS B 1 53 ? 25.406 -11.445 10.242 1 55 53 HIS B N 1
ATOM 1995 C CA . HIS B 1 53 ? 24.344 -11.352 11.242 1 55 53 HIS B CA 1
ATOM 1996 C C . HIS B 1 53 ? 23.875 -9.914 11.414 1 55 53 HIS B C 1
ATOM 1998 O O . HIS B 1 53 ? 22.812 -9.672 12 1 55 53 HIS B O 1
ATOM 2004 N N . ASN B 1 54 ? 24.594 -8.977 10.906 1 67.19 54 ASN B N 1
ATOM 2005 C CA . ASN B 1 54 ? 24.234 -7.594 11.211 1 67.19 54 ASN B CA 1
ATOM 2006 C C . ASN B 1 54 ? 23.531 -6.93 10.023 1 67.19 54 ASN B C 1
ATOM 2008 O O . ASN B 1 54 ? 23.422 -5.703 9.977 1 67.19 54 ASN B O 1
ATOM 2012 N N . SER B 1 55 ? 23.219 -7.824 9.039 1 86.12 55 SER B N 1
ATOM 2013 C CA . SER B 1 55 ? 22.562 -7.195 7.891 1 86.12 55 SER B CA 1
ATOM 2014 C C . SER B 1 55 ? 21.141 -6.785 8.219 1 86.12 55 SER B C 1
ATOM 2016 O O . SER B 1 55 ? 20.453 -7.473 8.977 1 86.12 55 SER B O 1
ATOM 2018 N N . PRO B 1 56 ? 20.734 -5.723 7.699 1 92.88 56 PRO B N 1
ATOM 2019 C CA . PRO B 1 56 ? 19.375 -5.238 8.008 1 92.88 56 PRO B CA 1
ATOM 2020 C C . PRO B 1 56 ? 18.281 -6.199 7.539 1 92.88 56 PRO B C 1
ATOM 2022 O O . PRO B 1 56 ? 18.453 -6.891 6.531 1 92.88 56 PRO B O 1
ATOM 2025 N N . VAL B 1 57 ? 17.344 -6.293 8.344 1 96.69 57 VAL B N 1
ATOM 2026 C CA . VAL B 1 57 ? 16.156 -7.062 8.016 1 96.69 57 VAL B CA 1
ATOM 2027 C C . VAL B 1 57 ? 14.977 -6.117 7.746 1 96.69 57 VAL B C 1
ATOM 2029 O O . VAL B 1 57 ? 14.797 -5.129 8.461 1 96.69 57 VAL B O 1
ATOM 2032 N N . LEU B 1 58 ? 14.219 -6.441 6.641 1 97.69 58 LEU B N 1
ATOM 2033 C CA . LEU B 1 58 ? 12.984 -5.711 6.371 1 97.69 58 LEU B CA 1
ATOM 2034 C C . LEU B 1 58 ? 11.781 -6.637 6.457 1 97.69 58 LEU B C 1
ATOM 2036 O O . LEU B 1 58 ? 11.883 -7.828 6.164 1 97.69 58 LEU B O 1
ATOM 2040 N N . PHE B 1 59 ? 10.68 -6.031 6.906 1 98.56 59 PHE B N 1
ATOM 2041 C CA . PHE B 1 59 ? 9.391 -6.699 7 1 98.56 59 PHE B CA 1
ATOM 2042 C C . PHE B 1 59 ? 8.336 -5.961 6.18 1 98.56 59 PHE B C 1
ATOM 2044 O O . PHE B 1 59 ? 8.312 -4.73 6.16 1 98.56 59 PHE B O 1
ATOM 2051 N N . GLY B 1 60 ? 7.52 -6.73 5.43 1 98.88 60 GLY B N 1
ATOM 2052 C CA . GLY B 1 60 ? 6.363 -6.219 4.711 1 98.88 60 GLY B CA 1
ATOM 2053 C C . GLY B 1 60 ? 5.082 -6.953 5.047 1 98.88 60 GLY B C 1
ATOM 2054 O O . GLY B 1 60 ? 5.113 -8.023 5.66 1 98.88 60 GLY B O 1
ATOM 2055 N N . THR B 1 61 ? 4.027 -6.332 4.691 1 98.94 61 THR B N 1
ATOM 2056 C CA . THR B 1 61 ? 2.713 -6.93 4.902 1 98.94 61 THR B CA 1
ATOM 2057 C C . THR B 1 61 ? 1.734 -6.484 3.816 1 98.94 61 THR B C 1
ATOM 2059 O O . THR B 1 61 ? 1.949 -5.461 3.162 1 98.94 61 THR B O 1
ATOM 2062 N N . CYS B 1 62 ? 0.745 -7.227 3.658 1 98.88 62 CYS B N 1
ATOM 2063 C CA . CYS B 1 62 ? -0.316 -6.957 2.695 1 98.88 62 CYS B CA 1
ATOM 2064 C C . CYS B 1 62 ? -1.654 -7.488 3.195 1 98.88 62 CYS B C 1
ATOM 2066 O O . CYS B 1 62 ? -1.788 -8.68 3.479 1 98.88 62 CYS B O 1
ATOM 2068 N N . TYR B 1 63 ? -2.619 -6.648 3.316 1 98.88 63 TYR B N 1
ATOM 2069 C CA . TYR B 1 63 ? -3.963 -7.074 3.691 1 98.88 63 TYR B CA 1
ATOM 2070 C C . TYR B 1 63 ? -4.836 -7.273 2.459 1 98.88 63 TYR B C 1
ATOM 2072 O O . TYR B 1 63 ? -5.305 -6.305 1.858 1 98.88 63 TYR B O 1
ATOM 2080 N N . MET B 1 64 ? -5.066 -8.5 2.193 1 98.94 64 MET B N 1
ATOM 2081 C CA . MET B 1 64 ? -5.781 -8.922 0.989 1 98.94 64 MET B CA 1
ATOM 2082 C C . MET B 1 64 ? -7.258 -8.562 1.079 1 98.94 64 MET B C 1
ATOM 2084 O O . MET B 1 64 ? -7.902 -8.82 2.098 1 98.94 64 MET B O 1
ATOM 2088 N N . GLN B 1 65 ? -7.758 -7.992 -0 1 98.25 65 GLN B N 1
ATOM 2089 C CA . GLN B 1 65 ? -9.172 -7.641 -0.079 1 98.25 65 GLN B CA 1
ATOM 2090 C C . GLN B 1 65 ? -9.789 -8.141 -1.379 1 98.25 65 GLN B C 1
ATOM 2092 O O . GLN B 1 65 ? -9.125 -8.188 -2.416 1 98.25 65 GLN B O 1
ATOM 2097 N N . PRO B 1 66 ? -11.078 -8.453 -1.289 1 98.56 66 PRO B N 1
ATOM 2098 C CA . PRO B 1 66 ? -11.742 -8.875 -2.523 1 98.56 66 PRO B CA 1
ATOM 2099 C C . PRO B 1 66 ? -11.719 -7.805 -3.607 1 98.56 66 PRO B C 1
ATOM 2101 O O . PRO B 1 66 ? -11.852 -6.613 -3.305 1 98.56 66 PRO B O 1
ATOM 2104 N N . ASN B 1 67 ? -11.547 -8.25 -4.812 1 98.69 67 ASN B N 1
ATOM 2105 C CA . ASN B 1 67 ? -11.688 -7.363 -5.965 1 98.69 67 ASN B CA 1
ATOM 2106 C C . ASN B 1 67 ? -13.148 -7.039 -6.25 1 98.69 67 ASN B C 1
ATOM 2108 O O . ASN B 1 67 ? -13.945 -7.938 -6.527 1 98.69 67 ASN B O 1
ATOM 2112 N N . PRO B 1 68 ? -13.477 -5.793 -6.238 1 97.44 68 PRO B N 1
ATOM 2113 C CA . PRO B 1 68 ? -14.883 -5.457 -6.488 1 97.44 68 PRO B CA 1
ATOM 2114 C C . PRO B 1 68 ? -15.32 -5.793 -7.91 1 97.44 68 PRO B C 1
ATOM 2116 O O . PRO B 1 68 ? -16.516 -5.945 -8.172 1 97.44 68 PRO B O 1
ATOM 2119 N N . ASN B 1 69 ? -14.375 -5.93 -8.805 1 98 69 ASN B N 1
ATOM 2120 C CA . ASN B 1 69 ? -14.711 -6.191 -10.203 1 98 69 ASN B CA 1
ATOM 2121 C C . ASN B 1 69 ? -14.781 -7.691 -10.484 1 98 69 ASN B C 1
ATOM 2123 O O . ASN B 1 69 ? -15.117 -8.102 -11.602 1 98 69 ASN B O 1
ATOM 2127 N N . TYR B 1 70 ? -14.422 -8.422 -9.492 1 97.56 70 TYR B N 1
ATOM 2128 C CA . TYR B 1 70 ? -14.438 -9.867 -9.688 1 97.56 70 TYR B CA 1
ATOM 2129 C C . TYR B 1 70 ? -15.859 -10.398 -9.75 1 97.56 70 TYR B C 1
ATOM 2131 O O . TYR B 1 70 ? -16.672 -10.148 -8.852 1 97.56 70 TYR B O 1
ATOM 2139 N N . ALA B 1 71 ? -16.203 -11.227 -10.789 1 94.94 71 ALA B N 1
ATOM 2140 C CA . ALA B 1 71 ? -17.562 -11.672 -11.078 1 94.94 71 ALA B CA 1
ATOM 2141 C C . ALA B 1 71 ? -17.938 -12.883 -10.227 1 94.94 71 ALA B C 1
ATOM 2143 O O . ALA B 1 71 ? -19.109 -13.219 -10.102 1 94.94 71 ALA B O 1
ATOM 2144 N N . GLY B 1 72 ? -16.953 -13.523 -9.711 1 94.25 72 GLY B N 1
ATOM 2145 C CA . GLY B 1 72 ? -17.25 -14.703 -8.906 1 94.25 72 GLY B CA 1
ATOM 2146 C C . GLY B 1 72 ? -17.812 -14.359 -7.543 1 94.25 72 GLY B C 1
ATOM 2147 O O . GLY B 1 72 ? -17.984 -13.188 -7.211 1 94.25 72 GLY B O 1
ATOM 2148 N N . ASP B 1 73 ? -18.109 -15.367 -6.781 1 92.31 73 ASP B N 1
ATOM 2149 C CA . ASP B 1 73 ? -18.797 -15.18 -5.5 1 92.31 73 ASP B CA 1
ATOM 2150 C C . ASP B 1 73 ? -17.797 -15.289 -4.34 1 92.31 73 ASP B C 1
ATOM 2152 O O . ASP B 1 73 ? -18.172 -15.117 -3.18 1 92.31 73 ASP B O 1
ATOM 2156 N N . GLU B 1 74 ? -16.609 -15.508 -4.691 1 95.31 74 GLU B N 1
ATOM 2157 C CA . GLU B 1 74 ? -15.609 -15.625 -3.627 1 95.31 74 GLU B CA 1
ATOM 2158 C C . GLU B 1 74 ? -15.156 -14.25 -3.148 1 95.31 74 GLU B C 1
ATOM 2160 O O . GLU B 1 74 ? -14.945 -13.344 -3.957 1 95.31 74 GLU B O 1
ATOM 2165 N N . ALA B 1 75 ? -15.07 -14.133 -1.848 1 97.38 75 ALA B N 1
ATOM 2166 C CA . ALA B 1 75 ? -14.547 -12.922 -1.227 1 97.38 75 ALA B CA 1
ATOM 2167 C C . ALA B 1 75 ? -13.273 -13.211 -0.436 1 97.38 75 ALA B C 1
ATOM 2169 O O . ALA B 1 75 ? -13.32 -13.359 0.788 1 97.38 75 ALA B O 1
ATOM 2170 N N . VAL B 1 76 ? -12.219 -13.203 -1.139 1 98.38 76 VAL B N 1
ATOM 2171 C CA . VAL B 1 76 ? -10.945 -13.609 -0.558 1 98.38 76 VAL B CA 1
ATOM 2172 C C . VAL B 1 76 ? -10.383 -12.484 0.304 1 98.38 76 VAL B C 1
ATOM 2174 O O . VAL B 1 76 ? -10.305 -11.336 -0.137 1 98.38 76 VAL B O 1
ATOM 2177 N N . THR B 1 77 ? -10 -12.805 1.521 1 98.69 77 THR B N 1
ATOM 2178 C CA . THR B 1 77 ? -9.391 -11.875 2.469 1 98.69 77 THR B CA 1
ATOM 2179 C C . THR B 1 77 ? -8.281 -12.57 3.258 1 98.69 77 THR B C 1
ATOM 2181 O O . THR B 1 77 ? -8.125 -13.789 3.189 1 98.69 77 THR B O 1
ATOM 2184 N N . GLY B 1 78 ? -7.488 -11.773 3.926 1 98.81 78 GLY B N 1
ATOM 2185 C CA . GLY B 1 78 ? -6.434 -12.305 4.773 1 98.81 78 GLY B CA 1
ATOM 2186 C C . GLY B 1 78 ? -5.152 -11.5 4.715 1 98.81 78 GLY B C 1
ATOM 2187 O O . GLY B 1 78 ? -5.164 -10.336 4.305 1 98.81 78 GLY B O 1
ATOM 2188 N N . ILE B 1 79 ? -4.094 -12.148 5.227 1 98.88 79 ILE B N 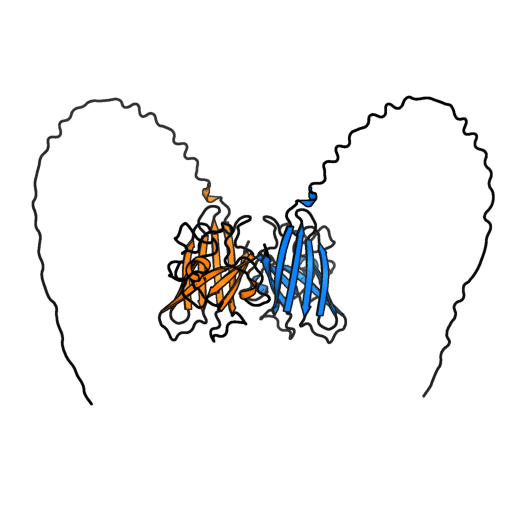1
ATOM 2189 C CA . ILE B 1 79 ? -2.85 -11.406 5.398 1 98.88 79 ILE B CA 1
ATOM 2190 C C . ILE B 1 79 ? -1.703 -12.172 4.734 1 98.88 79 ILE B C 1
ATOM 2192 O O . ILE B 1 79 ? -1.612 -13.391 4.848 1 98.88 79 ILE B O 1
ATOM 2196 N N . VAL B 1 80 ? -0.879 -11.453 4.059 1 98.94 80 VAL B N 1
ATOM 2197 C CA . VAL B 1 80 ? 0.396 -11.961 3.566 1 98.94 80 VAL B CA 1
ATOM 2198 C C . VAL B 1 80 ? 1.544 -11.164 4.18 1 98.94 80 VAL B C 1
ATOM 2200 O O . VAL B 1 80 ? 1.573 -9.938 4.086 1 98.94 80 VAL B O 1
ATOM 2203 N N . ASN B 1 81 ? 2.488 -11.875 4.773 1 98.94 81 ASN B N 1
ATOM 2204 C CA . ASN B 1 81 ? 3.658 -11.234 5.367 1 98.94 81 ASN B CA 1
ATOM 2205 C C . ASN B 1 81 ? 4.934 -11.586 4.605 1 98.94 81 ASN B C 1
ATOM 2207 O O . ASN B 1 81 ? 5.051 -12.68 4.051 1 98.94 81 ASN B O 1
ATOM 2211 N N . PHE B 1 82 ? 5.852 -10.672 4.668 1 98.94 82 PHE B N 1
ATOM 2212 C CA . PHE B 1 82 ? 7.141 -10.789 3.992 1 98.94 82 PHE B CA 1
ATOM 2213 C C . PHE B 1 82 ? 8.289 -10.516 4.961 1 98.94 82 PHE B C 1
ATOM 2215 O O . PHE B 1 82 ? 8.203 -9.602 5.781 1 98.94 82 PHE B O 1
ATOM 2222 N N . HIS B 1 83 ? 9.242 -11.352 4.852 1 98.62 83 HIS B N 1
ATOM 2223 C CA . HIS B 1 83 ? 10.469 -11.188 5.633 1 98.62 83 HIS B CA 1
ATOM 2224 C C . HIS B 1 83 ? 11.703 -11.367 4.762 1 98.62 83 HIS B C 1
ATOM 2226 O O . HIS B 1 83 ? 11.828 -12.367 4.051 1 98.62 83 HIS B O 1
ATOM 2232 N N . GLN B 1 84 ? 12.609 -10.367 4.934 1 98.62 84 GLN B N 1
ATOM 2233 C CA . GLN B 1 84 ? 13.82 -10.523 4.133 1 98.62 84 GLN B CA 1
ATOM 2234 C C . GLN B 1 84 ? 15.031 -9.922 4.844 1 98.62 84 GLN B C 1
ATOM 2236 O O . GLN B 1 84 ? 14.992 -8.773 5.285 1 98.62 84 GLN B O 1
ATOM 2241 N N . ARG B 1 85 ? 16.031 -10.758 4.934 1 97.88 85 ARG B N 1
ATOM 2242 C CA . ARG B 1 85 ? 17.359 -10.234 5.242 1 97.88 85 ARG B CA 1
ATOM 2243 C C . ARG B 1 85 ? 18.078 -9.789 3.975 1 97.88 85 ARG B C 1
ATOM 2245 O O . ARG B 1 85 ? 18.031 -10.484 2.957 1 97.88 85 ARG B O 1
ATOM 2252 N N . ARG B 1 86 ? 18.734 -8.656 4.109 1 96.12 86 ARG B N 1
ATOM 2253 C CA . ARG B 1 86 ? 19.406 -8.109 2.934 1 96.12 86 ARG B CA 1
ATOM 2254 C C . ARG B 1 86 ? 20.266 -9.172 2.246 1 96.12 86 ARG B C 1
ATOM 2256 O O . ARG B 1 86 ? 21 -9.898 2.906 1 96.12 86 ARG B O 1
ATOM 2263 N N . ARG B 1 87 ? 20.094 -9.352 0.91 1 94.75 87 ARG B N 1
ATOM 2264 C CA . ARG B 1 87 ? 20.859 -10.227 0.03 1 94.75 87 ARG B CA 1
ATOM 2265 C C . ARG B 1 87 ? 20.453 -11.68 0.205 1 94.75 87 ARG B C 1
ATOM 2267 O O . ARG B 1 87 ? 21.125 -12.586 -0.318 1 94.75 87 ARG B O 1
ATOM 2274 N N . LEU B 1 88 ? 19.5 -11.953 1.007 1 97.62 88 LEU B N 1
ATOM 2275 C CA . LEU B 1 88 ? 18.953 -13.305 1.15 1 97.62 88 LEU B CA 1
ATOM 2276 C C . LEU B 1 88 ? 17.578 -13.406 0.497 1 97.62 88 LEU B C 1
ATOM 2278 O O . LEU B 1 88 ? 16.953 -12.391 0.188 1 97.62 88 LEU B O 1
ATOM 2282 N N . PRO B 1 89 ? 17.203 -14.602 0.21 1 97.88 89 PRO B N 1
ATOM 2283 C CA . PRO B 1 89 ? 15.891 -14.773 -0.418 1 97.88 89 PRO B CA 1
ATOM 2284 C C . PRO B 1 89 ? 14.75 -14.211 0.431 1 97.88 89 PRO B C 1
ATOM 2286 O O . PRO B 1 89 ? 14.922 -13.992 1.633 1 97.88 89 PRO B O 1
ATOM 2289 N N . LEU B 1 90 ? 13.641 -13.938 -0.19 1 98.62 90 LEU B N 1
ATOM 2290 C CA . LEU B 1 90 ? 12.43 -13.422 0.448 1 98.62 90 LEU B CA 1
ATOM 2291 C C . LEU B 1 90 ? 11.586 -14.555 1.013 1 98.62 90 LEU B C 1
ATOM 2293 O O . LEU B 1 90 ? 11.281 -15.516 0.304 1 98.62 90 LEU B O 1
ATOM 2297 N N . ASP B 1 91 ? 11.227 -14.43 2.281 1 98.88 91 ASP B N 1
ATOM 2298 C CA . ASP B 1 91 ? 10.25 -15.328 2.883 1 98.88 91 ASP B CA 1
ATOM 2299 C C . ASP B 1 91 ? 8.836 -14.742 2.801 1 98.88 91 ASP B C 1
ATOM 2301 O O . ASP B 1 91 ? 8.625 -13.586 3.164 1 98.88 91 ASP B O 1
ATOM 2305 N N . VAL B 1 92 ? 7.914 -15.578 2.344 1 98.94 92 VAL B N 1
ATOM 2306 C CA . VAL B 1 92 ? 6.523 -15.164 2.189 1 98.94 92 VAL B CA 1
ATOM 2307 C C . VAL B 1 92 ? 5.617 -16.062 3.016 1 98.94 92 VAL B C 1
ATOM 2309 O O . VAL B 1 92 ? 5.699 -17.297 2.922 1 98.94 92 VAL B O 1
ATOM 2312 N N . PHE B 1 93 ? 4.734 -15.461 3.855 1 98.94 93 PHE B N 1
ATOM 2313 C CA . PHE B 1 93 ? 3.752 -16.156 4.68 1 98.94 93 PHE B CA 1
ATOM 2314 C C . PHE B 1 93 ? 2.334 -15.781 4.262 1 98.94 93 PHE B C 1
ATOM 2316 O O . PHE B 1 93 ? 1.928 -14.625 4.387 1 98.94 93 PHE B O 1
ATOM 2323 N N . VAL B 1 94 ? 1.591 -16.797 3.826 1 98.94 94 VAL B N 1
ATOM 2324 C CA . VAL B 1 94 ? 0.287 -16.531 3.229 1 98.94 94 VAL B CA 1
ATOM 2325 C C . VAL B 1 94 ? -0.812 -17.156 4.086 1 98.94 94 VAL B C 1
ATOM 2327 O O . VAL B 1 94 ? -0.829 -18.375 4.293 1 98.94 94 VAL B O 1
ATOM 2330 N N . ARG B 1 95 ? -1.712 -16.328 4.578 1 98.94 95 ARG B N 1
ATOM 2331 C CA . ARG B 1 95 ? -2.918 -16.75 5.277 1 98.94 95 ARG B CA 1
ATOM 2332 C C . ARG B 1 95 ? -4.156 -16.078 4.699 1 98.94 95 ARG B C 1
ATOM 2334 O O . ARG B 1 95 ? -4.391 -14.891 4.938 1 98.94 95 ARG B O 1
ATOM 2341 N N . LEU B 1 96 ? -4.934 -16.844 3.928 1 98.81 96 LEU B N 1
ATOM 2342 C CA . LEU B 1 96 ? -6.105 -16.312 3.232 1 98.81 96 LEU B CA 1
ATOM 2343 C C . LEU B 1 96 ? -7.316 -17.219 3.443 1 98.81 96 LEU B C 1
ATOM 2345 O O . LEU B 1 96 ? -7.168 -18.422 3.693 1 98.81 96 LEU B O 1
ATOM 2349 N N . SER B 1 97 ? -8.422 -16.672 3.297 1 98.06 97 SER B N 1
ATOM 2350 C CA . SER B 1 97 ? -9.711 -17.359 3.357 1 98.06 97 SER B CA 1
ATOM 2351 C C . SER B 1 97 ? -10.719 -16.734 2.395 1 98.06 97 SER B C 1
ATOM 2353 O O . SER B 1 97 ? -10.414 -15.75 1.726 1 98.06 97 SER B O 1
ATOM 2355 N N . GLY B 1 98 ? -11.883 -17.391 2.285 1 97.69 98 GLY B N 1
ATOM 2356 C CA . GLY B 1 98 ? -12.961 -16.844 1.467 1 97.69 98 GLY B CA 1
ATOM 2357 C C . GLY B 1 98 ? -13.047 -17.5 0.097 1 97.69 98 GLY B C 1
ATOM 2358 O O . GLY B 1 98 ? -13.82 -17.062 -0.755 1 97.69 98 GLY B O 1
ATOM 2359 N N . PHE B 1 99 ? -12.297 -18.547 -0.078 1 97.25 99 PHE B N 1
ATOM 2360 C CA . PHE B 1 99 ? -12.383 -19.312 -1.315 1 97.25 99 PHE B CA 1
ATOM 2361 C C . PHE B 1 99 ? -13.57 -20.281 -1.277 1 97.25 99 PHE B C 1
ATOM 2363 O O . PHE B 1 99 ? -14.094 -20.578 -0.204 1 97.25 99 PHE B O 1
ATOM 2370 N N . ASN B 1 100 ? -13.922 -20.719 -2.484 1 92 100 ASN B N 1
ATOM 2371 C CA . ASN B 1 100 ? -14.961 -21.734 -2.555 1 92 100 ASN B CA 1
ATOM 2372 C C . ASN B 1 100 ? -14.523 -23.031 -1.899 1 92 100 ASN B C 1
ATOM 2374 O O . ASN B 1 100 ? -13.367 -23.453 -2.037 1 92 100 ASN B O 1
ATOM 2378 N N . THR B 1 101 ? -15.422 -23.688 -1.237 1 84.62 101 THR B N 1
ATOM 2379 C CA . THR B 1 101 ? -15.109 -24.906 -0.495 1 84.62 101 THR B CA 1
ATOM 2380 C C . THR B 1 101 ? -15.5 -26.141 -1.3 1 84.62 101 THR B C 1
ATOM 2382 O O . THR B 1 101 ? -15.258 -27.266 -0.864 1 84.62 101 THR B O 1
ATOM 2385 N N . SER B 1 102 ? -16.125 -25.953 -2.33 1 76.19 102 SER B N 1
ATOM 2386 C CA . SER B 1 102 ? -16.703 -27.094 -3.041 1 76.19 102 SER B CA 1
ATOM 2387 C C . SER B 1 102 ? -15.609 -28.062 -3.498 1 76.19 102 SER B C 1
ATOM 2389 O O . SER B 1 102 ? -15.82 -29.281 -3.516 1 76.19 102 SER B O 1
ATOM 2391 N N . ALA B 1 103 ? -14.594 -27.438 -3.955 1 65.31 103 ALA B N 1
ATOM 2392 C CA . ALA B 1 103 ? -13.531 -28.344 -4.406 1 65.31 103 ALA B CA 1
ATOM 2393 C C . ALA B 1 103 ? -12.445 -28.484 -3.34 1 65.31 103 ALA B C 1
ATOM 2395 O O . ALA B 1 103 ? -12.148 -27.531 -2.617 1 65.31 103 ALA B O 1
ATOM 2396 N N . SER B 1 104 ? -12.031 -29.766 -3.086 1 65.81 104 SER B N 1
ATOM 2397 C CA . SER B 1 104 ? -11.039 -30.047 -2.059 1 65.81 104 SER B CA 1
ATOM 2398 C C . SER B 1 104 ? -9.75 -29.266 -2.307 1 65.81 104 SER B C 1
ATOM 2400 O O . SER B 1 104 ? -9.211 -28.641 -1.39 1 65.81 104 SER B O 1
ATOM 2402 N N . LEU B 1 105 ? -9.109 -29.391 -3.359 1 76 105 LEU B N 1
ATOM 2403 C CA . LEU B 1 105 ? -7.84 -28.719 -3.633 1 76 105 LEU B CA 1
ATOM 2404 C C . LEU B 1 105 ? -7.906 -27.938 -4.941 1 76 105 LEU B C 1
ATOM 2406 O O . LEU B 1 105 ? -8.32 -28.484 -5.973 1 76 105 LEU B O 1
ATOM 2410 N N . ARG B 1 106 ? -7.754 -26.656 -4.797 1 92.25 106 ARG B N 1
ATOM 2411 C CA . ARG B 1 106 ? -7.648 -25.75 -5.934 1 92.25 106 ARG B CA 1
ATOM 2412 C C . ARG B 1 106 ? -6.402 -24.875 -5.828 1 92.25 106 ARG B C 1
ATOM 2414 O O . ARG B 1 106 ? -5.941 -24.578 -4.723 1 92.25 106 ARG B O 1
ATOM 2421 N N . ARG B 1 107 ? -5.871 -24.562 -7.016 1 96.69 107 ARG B N 1
ATOM 2422 C CA . ARG B 1 107 ? -4.68 -23.719 -7.039 1 96.69 107 ARG B CA 1
ATOM 2423 C C . ARG B 1 107 ? -4.98 -22.375 -7.695 1 96.69 107 ARG B C 1
ATOM 2425 O O . ARG B 1 107 ? -5.766 -22.297 -8.641 1 96.69 107 ARG B O 1
ATOM 2432 N N . HIS B 1 108 ? -4.359 -21.406 -7.18 1 98.06 108 HIS B N 1
ATOM 2433 C CA . HIS B 1 108 ? -4.449 -20.047 -7.727 1 98.06 108 HIS B CA 1
ATOM 2434 C C . HIS B 1 108 ? -3.068 -19.422 -7.879 1 98.06 108 HIS B C 1
ATOM 2436 O O . HIS B 1 108 ? -2.211 -19.578 -7.008 1 98.06 108 HIS B O 1
ATOM 2442 N N . GLY B 1 109 ? -2.859 -18.781 -9.031 1 98.5 109 GLY B N 1
ATOM 2443 C CA . GLY B 1 109 ? -1.648 -18 -9.188 1 98.5 109 GLY B CA 1
ATOM 2444 C C . GLY B 1 109 ? -1.63 -16.766 -8.312 1 98.5 109 GLY B C 1
ATOM 2445 O O . GLY B 1 109 ? -2.654 -16.094 -8.141 1 98.5 109 GLY B O 1
ATOM 2446 N N . ILE B 1 110 ? -0.473 -16.469 -7.766 1 98.88 110 ILE B N 1
ATOM 2447 C CA . ILE B 1 110 ? -0.264 -15.227 -7.039 1 98.88 110 ILE B CA 1
ATOM 2448 C C . ILE B 1 110 ? 0.893 -14.453 -7.668 1 98.88 110 ILE B C 1
ATOM 2450 O O . ILE B 1 110 ? 1.94 -15.031 -7.973 1 98.88 110 ILE B O 1
ATOM 2454 N N . VAL B 1 111 ? 0.675 -13.172 -7.934 1 98.88 111 VAL B N 1
ATOM 2455 C CA . VAL B 1 111 ? 1.609 -12.375 -8.727 1 98.88 111 VAL B CA 1
ATOM 2456 C C . VAL B 1 111 ? 1.699 -10.961 -8.156 1 98.88 111 VAL B C 1
ATOM 2458 O O . VAL B 1 111 ? 0.682 -10.367 -7.793 1 98.88 111 VAL B O 1
ATOM 2461 N N . VAL B 1 112 ? 2.928 -10.438 -8.008 1 98.94 112 VAL B N 1
ATOM 2462 C CA . VAL B 1 112 ? 3.084 -9.008 -7.75 1 98.94 112 VAL B CA 1
ATOM 2463 C C . VAL B 1 112 ? 2.945 -8.227 -9.055 1 98.94 112 VAL B C 1
ATOM 2465 O O . VAL B 1 112 ? 3.641 -8.508 -10.031 1 98.94 112 VAL B O 1
ATOM 2468 N N . HIS B 1 113 ? 2.053 -7.309 -9.078 1 98.94 113 HIS B N 1
ATOM 2469 C CA . HIS B 1 113 ? 1.862 -6.387 -10.188 1 98.94 113 HIS B CA 1
ATOM 2470 C C . HIS B 1 113 ? 2.688 -5.117 -10 1 98.94 113 HIS B C 1
ATOM 2472 O O . HIS B 1 113 ? 3.123 -4.816 -8.883 1 98.94 113 HIS B O 1
ATOM 2478 N N . GLN B 1 114 ? 2.834 -4.398 -11.086 1 98.75 114 GLN B N 1
ATOM 2479 C CA . GLN B 1 114 ? 3.807 -3.316 -11.188 1 98.75 114 GLN B CA 1
ATOM 2480 C C . GLN B 1 114 ? 3.406 -2.131 -10.312 1 98.75 114 GLN B C 1
ATOM 2482 O O . GLN B 1 114 ? 4.25 -1.543 -9.633 1 98.75 114 GLN B O 1
ATOM 2487 N N . GLN B 1 115 ? 2.195 -1.795 -10.258 1 98.81 115 GLN B N 1
ATOM 2488 C CA . GLN B 1 115 ? 1.787 -0.539 -9.633 1 98.81 115 GLN B CA 1
ATOM 2489 C C . GLN B 1 115 ? 0.984 -0.791 -8.359 1 98.81 115 GLN B C 1
ATOM 2491 O O . GLN B 1 115 ? 0.297 -1.808 -8.25 1 98.81 115 GLN B O 1
ATOM 2496 N N . GLY B 1 116 ? 1.109 0.161 -7.441 1 98.88 116 GLY B N 1
ATOM 2497 C CA . GLY B 1 116 ? 0.321 0.126 -6.219 1 98.88 116 GLY B CA 1
ATOM 2498 C C . GLY B 1 116 ? -1.004 0.854 -6.344 1 98.88 116 GLY B C 1
ATOM 2499 O O . GLY B 1 116 ? -1.46 1.491 -5.391 1 98.88 116 GLY B O 1
ATOM 2500 N N . ASP B 1 117 ? -1.58 0.866 -7.551 1 98.88 117 ASP B N 1
ATOM 2501 C CA . ASP B 1 117 ? -2.879 1.479 -7.809 1 98.88 117 ASP B CA 1
ATOM 2502 C C . ASP B 1 117 ? -3.99 0.432 -7.805 1 98.88 117 ASP B C 1
ATOM 2504 O O . ASP B 1 117 ? -3.984 -0.49 -8.625 1 98.88 117 ASP B O 1
ATOM 2508 N N . ILE B 1 118 ? -4.949 0.631 -6.859 1 98.69 118 ILE B N 1
ATOM 2509 C CA . ILE B 1 118 ? -6.078 -0.294 -6.859 1 98.69 118 ILE B CA 1
ATOM 2510 C C . ILE B 1 118 ? -7.387 0.488 -6.93 1 98.69 118 ILE B C 1
ATOM 2512 O O . ILE B 1 118 ? -8.422 0.012 -6.465 1 98.69 118 ILE B O 1
ATOM 2516 N N . SER B 1 119 ? -7.336 1.682 -7.426 1 97.94 119 SER B N 1
ATOM 2517 C CA . SER B 1 119 ? -8.5 2.557 -7.469 1 97.94 119 SER B CA 1
ATOM 2518 C C . SER B 1 119 ? -9.555 2.025 -8.43 1 97.94 119 SER B C 1
ATOM 2520 O O . SER B 1 119 ? -10.75 2.273 -8.25 1 97.94 119 SER B O 1
ATOM 2522 N N . GLY B 1 120 ? -9.195 1.323 -9.445 1 98.06 120 GLY B N 1
ATOM 2523 C CA . GLY B 1 120 ? -10.109 0.683 -10.383 1 98.06 120 GLY B CA 1
ATOM 2524 C C . GLY B 1 120 ? -10.266 -0.805 -10.133 1 98.06 120 GLY B C 1
ATOM 2525 O O . GLY B 1 120 ? -10.469 -1.579 -11.07 1 98.06 120 GLY B O 1
ATOM 2526 N N . GLY B 1 121 ? -10.141 -1.181 -8.883 1 98.31 121 GLY B N 1
ATOM 2527 C CA . GLY B 1 121 ? -10 -2.6 -8.602 1 98.31 121 GLY B CA 1
ATOM 2528 C C . GLY B 1 121 ? -8.586 -3.111 -8.812 1 98.31 121 GLY B C 1
ATOM 2529 O O . GLY B 1 121 ? -7.648 -2.322 -8.938 1 98.31 121 GLY B O 1
ATOM 2530 N N . CYS B 1 122 ? -8.508 -4.426 -8.789 1 98.75 122 CYS B N 1
ATOM 2531 C CA . CYS B 1 122 ? -7.18 -5.016 -8.906 1 98.75 122 CYS B CA 1
ATOM 2532 C C . CYS B 1 122 ? -6.609 -4.797 -10.305 1 98.75 122 CYS B C 1
ATOM 2534 O O . CYS B 1 122 ? -5.395 -4.863 -10.5 1 98.75 122 CYS B O 1
ATOM 2536 N N . GLU B 1 123 ? -7.398 -4.445 -11.227 1 98.31 123 GLU B N 1
ATOM 2537 C CA . GLU B 1 123 ? -6.977 -4.281 -12.609 1 98.31 123 GLU B CA 1
ATOM 2538 C C . GLU B 1 123 ? -6.113 -3.033 -12.781 1 98.31 123 GLU B C 1
ATOM 2540 O O . GLU B 1 123 ? -5.273 -2.973 -13.68 1 98.31 123 GLU B O 1
ATOM 2545 N N . SER B 1 124 ? -6.277 -2.092 -11.953 1 98.69 124 SER B N 1
ATOM 2546 C CA . SER B 1 124 ? -5.531 -0.847 -12.109 1 98.69 124 SER B CA 1
ATOM 2547 C C . SER B 1 124 ? -4.094 -0.997 -11.617 1 98.69 124 SER B C 1
ATOM 2549 O O . SER B 1 124 ? -3.289 -0.074 -11.75 1 98.69 124 SER B O 1
ATOM 2551 N N . SER B 1 125 ? -3.762 -2.174 -11.141 1 98.75 125 SER B N 1
ATOM 2552 C CA . SER B 1 125 ? -2.416 -2.4 -10.617 1 98.75 125 SER B CA 1
ATOM 2553 C C . SER B 1 125 ? -1.426 -2.666 -11.75 1 98.75 125 SER B C 1
ATOM 2555 O O . SER B 1 125 ? -0.226 -2.814 -11.508 1 98.75 125 SER B O 1
ATOM 2557 N N . GLY B 1 126 ? -1.847 -2.729 -12.977 1 98.44 126 GLY B N 1
ATOM 2558 C CA . GLY B 1 126 ? -0.959 -2.861 -14.125 1 98.44 126 GLY B CA 1
ATOM 2559 C C . GLY B 1 126 ? -0.493 -4.285 -14.352 1 98.44 126 GLY B C 1
ATOM 2560 O O . GLY B 1 126 ? -1.106 -5.234 -13.859 1 98.44 126 GLY B O 1
ATOM 2561 N N . PRO B 1 127 ? 0.53 -4.473 -15.219 1 98.19 127 PRO B N 1
ATOM 2562 C CA . PRO B 1 127 ? 1.02 -5.809 -15.57 1 98.19 127 PRO B CA 1
ATOM 2563 C C . PRO B 1 127 ? 1.813 -6.457 -14.438 1 98.19 127 PRO B C 1
ATOM 2565 O O . PRO B 1 127 ? 2.068 -5.824 -13.414 1 98.19 127 PRO B O 1
ATOM 2568 N N . HIS B 1 128 ? 2.18 -7.75 -14.68 1 98.75 128 HIS B N 1
ATOM 2569 C CA . HIS B 1 128 ? 3.125 -8.398 -13.781 1 98.75 128 HIS B CA 1
ATOM 2570 C C . HIS B 1 128 ? 4.371 -7.539 -13.578 1 98.75 128 HIS B C 1
ATOM 2572 O O . HIS B 1 128 ? 4.867 -6.934 -14.531 1 98.75 128 HIS B O 1
ATOM 2578 N N . TYR B 1 129 ? 4.812 -7.508 -12.359 1 98.81 129 TYR B N 1
ATOM 2579 C CA . TYR B 1 129 ? 6.082 -6.84 -12.109 1 98.81 129 TYR B CA 1
ATOM 2580 C C . TYR B 1 129 ? 7.23 -7.57 -12.789 1 98.81 129 TYR B C 1
ATOM 2582 O O . TYR B 1 129 ? 7.543 -8.711 -12.438 1 98.81 129 TYR B O 1
ATOM 2590 N N . ASN B 1 130 ? 7.887 -6.836 -13.75 1 98.25 130 ASN B N 1
ATOM 2591 C CA . ASN B 1 130 ? 8.891 -7.457 -14.609 1 98.25 130 ASN B CA 1
ATOM 2592 C C . ASN B 1 130 ? 9.977 -6.457 -15.016 1 98.25 130 ASN B C 1
ATOM 2594 O O . ASN B 1 130 ? 10.141 -6.168 -16.203 1 98.25 130 ASN B O 1
ATOM 2598 N N . PRO B 1 131 ? 10.766 -6.039 -14.062 1 97.12 131 PRO B N 1
ATOM 2599 C CA . PRO B 1 131 ? 11.773 -5.031 -14.398 1 97.12 131 PRO B CA 1
ATOM 2600 C C . PRO B 1 131 ? 12.875 -5.578 -15.297 1 97.12 131 PRO B C 1
ATOM 2602 O O . PRO B 1 131 ? 13.555 -4.809 -15.992 1 97.12 131 PRO B O 1
ATOM 2605 N N . SER B 1 132 ? 13.023 -6.871 -15.328 1 95.81 132 SER B N 1
ATOM 2606 C CA . SER B 1 132 ? 14.094 -7.465 -16.125 1 95.81 132 SER B CA 1
ATOM 2607 C C . SER B 1 132 ? 13.609 -7.828 -17.516 1 95.81 132 SER B C 1
ATOM 2609 O O . SER B 1 132 ? 14.391 -8.297 -18.344 1 95.81 132 SER B O 1
ATOM 2611 N N . ASN B 1 133 ? 12.312 -7.645 -17.75 1 96.44 133 ASN B N 1
ATOM 2612 C CA . ASN B 1 133 ? 11.734 -7.988 -19.047 1 96.44 133 ASN B CA 1
ATOM 2613 C C . ASN B 1 133 ? 11.961 -9.461 -19.391 1 96.44 133 ASN B C 1
ATOM 2615 O O . ASN B 1 133 ? 12.422 -9.773 -20.484 1 96.44 133 ASN B O 1
ATOM 2619 N N . SER B 1 134 ? 11.688 -10.312 -18.484 1 95.94 134 SER B N 1
ATOM 2620 C CA . SER B 1 134 ? 11.844 -11.758 -18.641 1 95.94 134 SER B CA 1
ATOM 2621 C C . SER B 1 134 ? 10.539 -12.414 -19.078 1 95.94 134 SER B C 1
ATOM 2623 O O . SER B 1 134 ? 9.484 -11.781 -19.062 1 95.94 134 SER B O 1
ATOM 2625 N N . THR B 1 135 ? 10.695 -13.648 -19.5 1 95.5 135 THR B N 1
ATOM 2626 C CA . THR B 1 135 ? 9.5 -14.461 -19.734 1 95.5 135 THR B CA 1
ATOM 2627 C C . THR B 1 135 ? 8.891 -14.914 -18.406 1 95.5 135 THR B C 1
ATOM 2629 O O . THR B 1 135 ? 9.57 -14.945 -17.391 1 95.5 135 THR B O 1
ATOM 2632 N N . HIS B 1 136 ? 7.625 -15.258 -18.578 1 97.88 136 HIS B N 1
ATOM 2633 C CA . HIS B 1 136 ? 6.938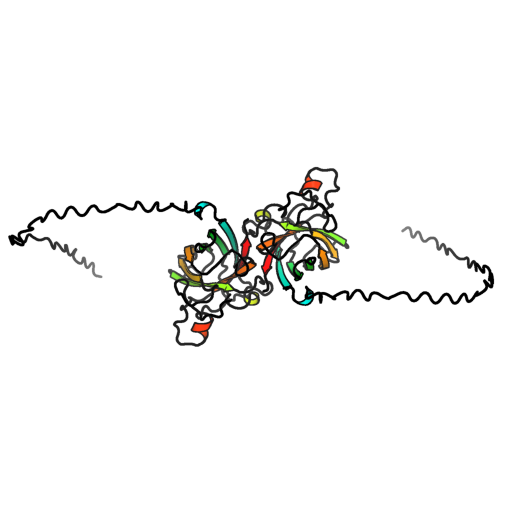 -15.75 -17.391 1 97.88 136 HIS B CA 1
ATOM 2634 C C . HIS B 1 136 ? 7.504 -17.094 -16.953 1 97.88 136 HIS B C 1
ATOM 2636 O O . HIS B 1 136 ? 7.941 -17.891 -17.781 1 97.88 136 HIS B O 1
ATOM 2642 N N . GLY B 1 137 ? 7.43 -17.359 -15.586 1 96.81 137 GLY B N 1
ATOM 2643 C CA . GLY B 1 137 ? 7.875 -18.641 -15.031 1 96.81 137 GLY B CA 1
ATOM 2644 C C . GLY B 1 137 ? 7.379 -18.875 -13.617 1 96.81 137 GLY B C 1
ATOM 2645 O O . GLY B 1 137 ? 6.609 -18.078 -13.078 1 96.81 137 GLY B O 1
ATOM 2646 N N . TYR B 1 138 ? 7.812 -20.031 -13.07 1 95.31 138 TYR B N 1
ATOM 2647 C CA . TYR B 1 138 ? 7.527 -20.344 -11.672 1 95.31 138 TYR B CA 1
ATOM 2648 C C . TYR B 1 138 ? 8.562 -19.719 -10.75 1 95.31 138 TYR B C 1
ATOM 2650 O O . TYR B 1 138 ? 9.609 -19.25 -11.211 1 95.31 138 TYR B O 1
ATOM 2658 N N . ARG B 1 139 ? 8.242 -19.688 -9.422 1 92.56 139 ARG B N 1
ATOM 2659 C CA . ARG B 1 139 ? 9.102 -19.016 -8.453 1 92.56 139 ARG B CA 1
ATOM 2660 C C . ARG B 1 139 ? 10.469 -19.688 -8.383 1 92.56 139 ARG B C 1
ATOM 2662 O O . ARG B 1 139 ? 11.453 -19.047 -8.008 1 92.56 139 ARG B O 1
ATOM 2669 N N . GLU B 1 140 ? 10.578 -20.969 -8.844 1 93.19 140 GLU B N 1
ATOM 2670 C CA . GLU B 1 140 ? 11.852 -21.672 -8.766 1 93.19 140 GLU B CA 1
ATOM 2671 C C . GLU B 1 140 ? 12.656 -21.5 -10.055 1 93.19 140 GLU B C 1
ATOM 2673 O O . GLU B 1 140 ? 13.828 -21.875 -10.109 1 93.19 140 GLU B O 1
ATOM 2678 N N . ASP B 1 141 ? 12 -20.906 -10.969 1 93.38 141 ASP B N 1
ATOM 2679 C CA . ASP B 1 141 ? 12.664 -20.75 -12.266 1 93.38 141 ASP B CA 1
ATOM 2680 C C . ASP B 1 141 ? 13.664 -19.609 -12.242 1 93.38 141 ASP B C 1
ATOM 2682 O O . ASP B 1 141 ? 13.438 -18.594 -11.578 1 93.38 141 ASP B O 1
ATOM 2686 N N . HIS B 1 142 ? 14.688 -19.734 -13.016 1 90.19 142 HIS B N 1
ATOM 2687 C CA . HIS B 1 142 ? 15.688 -18.672 -13.125 1 90.19 142 HIS B CA 1
ATOM 2688 C C . HIS B 1 142 ? 15.18 -17.516 -13.969 1 90.19 142 HIS B C 1
ATOM 2690 O O . HIS B 1 142 ? 15.352 -16.344 -13.602 1 90.19 142 HIS B O 1
ATOM 2696 N N . ALA B 1 143 ? 14.664 -17.922 -15.109 1 92.06 143 ALA B N 1
ATOM 2697 C CA . ALA B 1 143 ? 14.055 -16.891 -15.953 1 92.06 143 ALA B CA 1
ATOM 2698 C C . ALA B 1 143 ? 12.57 -16.734 -15.641 1 92.06 143 ALA B C 1
ATOM 2700 O O . ALA B 1 143 ? 11.781 -17.641 -15.875 1 92.06 143 ALA B O 1
ATOM 2701 N N . ARG B 1 144 ? 12.234 -15.617 -15.148 1 96.44 144 ARG B N 1
ATOM 2702 C CA . ARG B 1 144 ? 10.859 -15.281 -14.805 1 96.44 144 ARG B CA 1
ATOM 2703 C C . ARG B 1 144 ? 10.727 -13.797 -14.477 1 96.44 144 ARG B C 1
ATOM 2705 O O . ARG B 1 144 ? 11.727 -13.117 -14.242 1 96.44 144 ARG B O 1
ATOM 2712 N N . HIS B 1 145 ? 9.445 -13.297 -14.547 1 97.69 145 HIS B N 1
ATOM 2713 C CA . HIS B 1 145 ? 9.211 -12 -13.93 1 97.69 145 HIS B CA 1
ATOM 2714 C C . HIS B 1 145 ? 9.602 -12.008 -12.453 1 97.69 145 HIS B C 1
ATOM 2716 O O . HIS B 1 145 ? 9.383 -13 -11.758 1 97.69 145 HIS B O 1
ATOM 2722 N N . GLU B 1 146 ? 10.039 -10.891 -11.922 1 97.31 146 GLU B N 1
ATOM 2723 C CA . GLU B 1 146 ? 10.281 -10.758 -10.492 1 97.31 146 GLU B CA 1
ATOM 2724 C C . GLU B 1 146 ? 8.984 -10.914 -9.695 1 97.31 146 GLU B C 1
ATOM 2726 O O . GLU B 1 146 ? 9 -11.391 -8.562 1 97.31 146 GLU B O 1
ATOM 2731 N N . GLY B 1 147 ? 7.883 -10.594 -10.352 1 98.5 147 GLY B N 1
ATOM 2732 C CA . GLY B 1 147 ? 6.609 -10.633 -9.648 1 98.5 147 GLY B CA 1
ATOM 2733 C C . GLY B 1 147 ? 5.973 -12.008 -9.648 1 98.5 147 GLY B C 1
ATOM 2734 O O . GLY B 1 147 ? 4.953 -12.227 -8.984 1 98.5 147 GLY B O 1
ATOM 2735 N N . ASP B 1 148 ? 6.492 -12.969 -10.359 1 98.5 148 ASP B N 1
ATOM 2736 C CA . ASP B 1 148 ? 5.902 -14.297 -10.484 1 98.5 148 ASP B CA 1
ATOM 2737 C C . ASP B 1 148 ? 6.176 -15.133 -9.234 1 98.5 148 ASP B C 1
ATOM 2739 O O . ASP B 1 148 ? 7.254 -15.711 -9.094 1 98.5 148 ASP B O 1
ATOM 2743 N N . LEU B 1 149 ? 5.141 -15.336 -8.43 1 98.44 149 LEU B N 1
ATOM 2744 C CA . LEU B 1 149 ? 5.359 -16.031 -7.164 1 98.44 149 LEU B CA 1
ATOM 2745 C C . LEU B 1 149 ? 4.762 -17.438 -7.207 1 98.44 149 LEU B C 1
ATOM 2747 O O . LEU B 1 149 ? 4.742 -18.141 -6.191 1 98.44 149 LEU B O 1
ATOM 2751 N N . GLY B 1 150 ? 4.199 -17.828 -8.289 1 97.62 150 GLY B N 1
ATOM 2752 C CA . GLY B 1 150 ? 3.711 -19.188 -8.453 1 97.62 150 GLY B CA 1
ATOM 2753 C C . GLY B 1 150 ? 2.295 -19.375 -7.941 1 97.62 150 GLY B C 1
ATOM 2754 O O . GLY B 1 150 ? 1.438 -18.516 -8.125 1 97.62 150 GLY B O 1
ATOM 2755 N N . ASN B 1 151 ? 2.031 -20.578 -7.387 1 98.25 151 ASN B N 1
ATOM 2756 C CA . ASN B 1 151 ? 0.684 -20.969 -6.973 1 98.25 151 ASN B CA 1
ATOM 2757 C C . ASN B 1 151 ? 0.577 -21.094 -5.457 1 98.25 151 ASN B C 1
ATOM 2759 O O . ASN B 1 151 ? 1.571 -21.359 -4.781 1 98.25 151 ASN B O 1
ATOM 2763 N N . ILE B 1 152 ? -0.595 -20.859 -5.027 1 97.94 152 ILE B N 1
ATOM 2764 C CA . ILE B 1 152 ? -0.984 -21.234 -3.672 1 97.94 152 ILE B CA 1
ATOM 2765 C C . ILE B 1 152 ? -2.092 -22.297 -3.725 1 97.94 152 ILE B C 1
ATOM 2767 O O . ILE B 1 152 ? -2.951 -22.25 -4.609 1 97.94 152 ILE B O 1
ATOM 2771 N N . ASP B 1 153 ? -2.092 -23.188 -2.771 1 97 153 ASP B N 1
ATOM 2772 C CA . ASP B 1 153 ? -3.078 -24.266 -2.68 1 97 153 ASP B CA 1
ATOM 2773 C C . ASP B 1 153 ? -4.191 -23.906 -1.698 1 97 153 ASP B C 1
ATOM 2775 O O . ASP B 1 153 ? -3.922 -23.531 -0.555 1 97 153 ASP B O 1
ATOM 2779 N N . VAL B 1 154 ? -5.383 -24.047 -2.186 1 97.19 154 VAL B N 1
ATOM 2780 C CA . VAL B 1 154 ? -6.543 -23.812 -1.334 1 97.19 154 VAL B CA 1
ATOM 2781 C C . VAL B 1 154 ? -7.059 -25.141 -0.788 1 97.19 154 VAL B C 1
ATOM 2783 O O . VAL B 1 154 ? -7.297 -26.078 -1.55 1 97.19 154 VAL B O 1
ATOM 2786 N N . ASP B 1 155 ? -7.113 -25.219 0.439 1 94.12 155 ASP B N 1
ATOM 2787 C CA . ASP B 1 155 ? -7.695 -26.359 1.129 1 94.12 155 ASP B CA 1
ATOM 2788 C C . ASP B 1 155 ? -8.891 -25.953 1.979 1 94.12 155 ASP B C 1
ATOM 2790 O O . ASP B 1 155 ? -8.75 -25.156 2.918 1 94.12 155 ASP B O 1
ATOM 2794 N N . GLN B 1 156 ? -10.102 -26.469 1.615 1 93.06 156 GLN B N 1
ATOM 2795 C CA . GLN B 1 156 ? -11.336 -26.172 2.342 1 93.06 156 GLN B CA 1
ATOM 2796 C C . GLN B 1 156 ? -11.562 -24.672 2.443 1 93.06 156 GLN B C 1
ATOM 2798 O O . GLN B 1 156 ? -11.836 -24.156 3.525 1 93.06 156 GLN B O 1
ATOM 2803 N N . GLY B 1 157 ? -11.227 -24.062 1.455 1 95.75 157 GLY B N 1
ATOM 2804 C CA . GLY B 1 157 ? -11.539 -22.641 1.341 1 95.75 157 GLY B CA 1
ATOM 2805 C C . GLY B 1 157 ? -10.516 -21.75 2.018 1 95.75 157 GLY B C 1
ATOM 2806 O O . GLY B 1 157 ? -10.781 -20.578 2.268 1 95.75 157 GLY B O 1
ATOM 2807 N N . GLN B 1 158 ? -9.359 -22.375 2.352 1 96.94 158 GLN B N 1
ATOM 2808 C CA . GLN B 1 158 ? -8.344 -21.609 3.07 1 96.94 158 GLN B CA 1
ATOM 2809 C C . GLN B 1 158 ? -6.953 -21.875 2.512 1 96.94 158 GLN B C 1
ATOM 2811 O O . GLN B 1 158 ? -6.727 -22.906 1.866 1 96.94 158 GLN B O 1
ATOM 2816 N N . VAL B 1 159 ? -6.137 -20.906 2.717 1 98.06 159 VAL B N 1
ATOM 2817 C CA . VAL B 1 159 ? -4.703 -21.047 2.463 1 98.06 159 VAL B CA 1
ATOM 2818 C C . VAL B 1 159 ? -3.922 -20.719 3.732 1 98.06 159 VAL B C 1
ATOM 2820 O O . VAL B 1 159 ? -4.168 -19.688 4.371 1 98.06 159 VAL B O 1
ATOM 2823 N N . ASP B 1 160 ? -3.09 -21.5 4.148 1 98.38 160 ASP B N 1
ATOM 2824 C CA . ASP B 1 160 ? -2.094 -21.297 5.195 1 98.38 160 ASP B CA 1
ATOM 2825 C C . ASP B 1 160 ? -0.766 -21.953 4.824 1 98.38 160 ASP B C 1
ATOM 2827 O O . ASP B 1 160 ? -0.582 -23.156 5.035 1 98.38 160 ASP B O 1
ATOM 2831 N N . THR B 1 161 ? 0.114 -21.141 4.211 1 98.5 161 THR B N 1
ATOM 2832 C CA . THR B 1 161 ? 1.348 -21.688 3.666 1 98.5 161 THR B CA 1
ATOM 2833 C C . THR B 1 161 ? 2.477 -20.672 3.727 1 98.5 161 THR B C 1
ATOM 2835 O O . THR B 1 161 ? 2.244 -19.5 4.027 1 98.5 161 THR B O 1
ATOM 2838 N N . ASN B 1 162 ? 3.645 -21.078 3.609 1 98.69 162 ASN B N 1
ATOM 2839 C CA . ASN B 1 162 ? 4.809 -20.203 3.459 1 98.69 162 ASN B CA 1
ATOM 2840 C C . ASN B 1 162 ? 5.797 -20.766 2.441 1 98.69 162 ASN B C 1
ATOM 2842 O O . ASN B 1 162 ? 5.816 -21.969 2.188 1 98.69 162 ASN B O 1
ATOM 2846 N N . PHE B 1 163 ? 6.582 -19.922 1.818 1 98.62 163 PHE B N 1
ATOM 2847 C CA . PHE B 1 163 ? 7.637 -20.297 0.887 1 98.62 163 PHE B CA 1
ATOM 2848 C C . PHE B 1 163 ? 8.727 -19.234 0.84 1 98.62 163 PHE B C 1
ATOM 2850 O O . PHE B 1 163 ? 8.547 -18.125 1.349 1 98.62 163 PHE B O 1
ATOM 2857 N N . THR B 1 164 ? 9.82 -19.672 0.308 1 98.31 164 THR B N 1
ATOM 2858 C CA . THR B 1 164 ? 10.945 -18.781 0.077 1 98.31 164 THR B CA 1
ATOM 2859 C C . THR B 1 164 ? 11.188 -18.578 -1.418 1 98.31 164 THR B C 1
ATOM 2861 O O . THR B 1 164 ? 11.094 -19.547 -2.193 1 98.31 164 THR B O 1
ATOM 2864 N N . VAL B 1 165 ? 11.531 -17.344 -1.783 1 98.12 165 VAL B N 1
ATOM 2865 C CA . VAL B 1 165 ? 11.719 -17.078 -3.203 1 98.12 165 VAL B CA 1
ATOM 2866 C C . VAL B 1 165 ? 12.953 -16.188 -3.404 1 98.12 165 VAL B C 1
ATOM 2868 O O . VAL B 1 165 ? 13.188 -15.258 -2.635 1 98.12 165 VAL B O 1
ATOM 2871 N N . LYS B 1 166 ? 13.719 -16.516 -4.414 1 96.88 166 LYS B N 1
ATOM 2872 C CA . LYS B 1 166 ? 14.883 -15.711 -4.793 1 96.88 166 LYS B CA 1
ATOM 2873 C C . LYS B 1 166 ? 14.516 -14.664 -5.84 1 96.88 166 LYS B C 1
ATOM 2875 O O . LYS B 1 166 ? 13.508 -14.805 -6.535 1 96.88 166 LYS B O 1
ATOM 2880 N N . GLY B 1 167 ? 15.32 -13.602 -5.938 1 95.75 167 GLY B N 1
ATOM 2881 C CA . GLY B 1 167 ? 15.172 -12.641 -7.016 1 95.75 167 GLY B CA 1
ATOM 2882 C C . GLY B 1 167 ? 14.07 -11.625 -6.766 1 95.75 167 GLY B C 1
ATOM 2883 O O . GLY B 1 167 ? 13.75 -10.82 -7.641 1 95.75 167 GLY B O 1
ATOM 2884 N N . VAL B 1 168 ? 13.406 -11.68 -5.707 1 97.94 168 VAL B N 1
ATOM 2885 C CA . VAL B 1 168 ? 12.414 -10.703 -5.27 1 97.94 168 VAL B CA 1
ATOM 2886 C C . VAL B 1 168 ? 12.93 -9.945 -4.051 1 97.94 168 VAL B C 1
ATOM 2888 O O . VAL B 1 168 ? 13.484 -10.547 -3.129 1 97.94 168 VAL B O 1
ATOM 2891 N N . SER B 1 169 ? 12.711 -8.602 -4.035 1 97.88 169 SER B N 1
ATOM 2892 C CA . SER B 1 169 ? 13.375 -7.844 -2.977 1 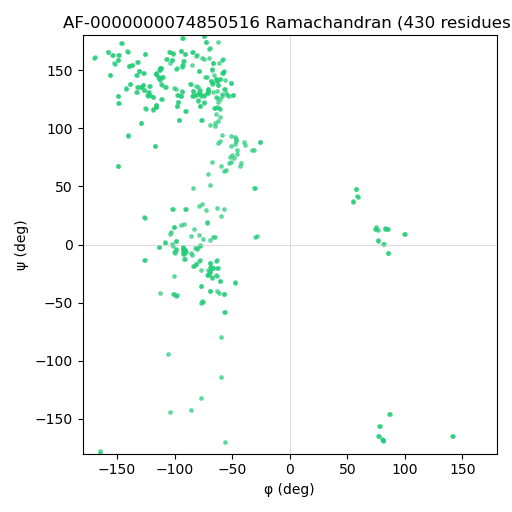97.88 169 SER B CA 1
ATOM 2893 C C . SER B 1 169 ? 12.406 -6.883 -2.293 1 97.88 169 SER B C 1
ATOM 2895 O O . SER B 1 169 ? 11.57 -6.262 -2.953 1 97.88 169 SER B O 1
ATOM 2897 N N . LEU B 1 170 ? 12.617 -6.695 -0.995 1 98.19 170 LEU B N 1
ATOM 2898 C CA . LEU B 1 170 ? 12.008 -5.602 -0.243 1 98.19 170 LEU B CA 1
ATOM 2899 C C . LEU B 1 170 ? 12.93 -4.383 -0.214 1 98.19 170 LEU B C 1
ATOM 2901 O O . LEU B 1 170 ? 12.555 -3.336 0.319 1 98.19 170 LEU B O 1
ATOM 2905 N N . PHE B 1 171 ? 14.07 -4.492 -0.775 1 96.12 171 PHE B N 1
ATOM 2906 C CA . PHE B 1 171 ? 15.094 -3.461 -0.679 1 96.12 171 PHE B CA 1
ATOM 2907 C C . PHE B 1 171 ? 15.289 -2.766 -2.021 1 96.12 171 PHE B C 1
ATOM 2909 O O . PHE B 1 171 ? 15.141 -3.389 -3.076 1 96.12 171 PHE B O 1
ATOM 2916 N N . GLY B 1 172 ? 15.562 -1.429 -1.912 1 92.69 172 GLY B N 1
ATOM 2917 C CA . GLY B 1 172 ? 16.141 -0.73 -3.053 1 92.69 172 GLY B CA 1
ATOM 2918 C C . GLY B 1 172 ? 15.117 -0.421 -4.133 1 92.69 172 GLY B C 1
ATOM 2919 O O . GLY B 1 172 ? 13.914 -0.493 -3.896 1 92.69 172 GLY B O 1
ATOM 2920 N N . LYS B 1 173 ? 15.586 -0.085 -5.277 1 91.31 173 LYS B N 1
ATOM 2921 C CA . LYS B 1 173 ? 14.766 0.443 -6.367 1 91.31 173 LYS B CA 1
ATOM 2922 C C . LYS B 1 173 ? 13.844 -0.631 -6.934 1 91.31 173 LYS B C 1
ATOM 2924 O O . LYS B 1 173 ? 12.805 -0.318 -7.52 1 91.31 173 LYS B O 1
ATOM 2929 N N . TYR B 1 174 ? 14.234 -1.874 -6.734 1 95.62 174 TYR B N 1
ATOM 2930 C CA . TYR B 1 174 ? 13.43 -2.951 -7.297 1 95.62 174 TYR B CA 1
ATOM 2931 C C . TYR B 1 174 ? 12.539 -3.584 -6.23 1 95.62 174 TYR B C 1
ATOM 2933 O O . TYR B 1 174 ? 12.031 -4.688 -6.418 1 95.62 174 TYR B O 1
ATOM 2941 N N . SER B 1 175 ? 12.422 -2.883 -5.148 1 97.75 175 SER B N 1
ATOM 2942 C CA . SER B 1 175 ? 11.594 -3.363 -4.047 1 97.75 175 SER B CA 1
ATOM 2943 C C . SER B 1 175 ? 10.156 -3.59 -4.496 1 97.75 175 SER B C 1
ATOM 2945 O O . SER B 1 175 ? 9.609 -2.807 -5.273 1 97.75 175 SER B O 1
ATOM 2947 N N . ILE B 1 176 ? 9.492 -4.59 -3.879 1 98.81 176 ILE B N 1
ATOM 2948 C CA . ILE B 1 176 ? 8.086 -4.82 -4.184 1 98.81 176 ILE B CA 1
ATOM 2949 C C . ILE B 1 176 ? 7.215 -4.016 -3.223 1 98.81 176 ILE B C 1
ATOM 2951 O O . ILE B 1 176 ? 5.988 -3.99 -3.365 1 98.81 176 ILE B O 1
ATOM 2955 N N . ILE B 1 177 ? 7.805 -3.344 -2.254 1 98.75 177 ILE B N 1
ATOM 2956 C CA . ILE B 1 177 ? 7.035 -2.443 -1.398 1 98.75 177 ILE B CA 1
ATOM 2957 C C . ILE B 1 177 ? 6.324 -1.399 -2.256 1 98.75 177 ILE B C 1
ATOM 2959 O O . ILE B 1 177 ? 6.926 -0.812 -3.156 1 98.75 177 ILE B O 1
ATOM 2963 N N . GLY B 1 178 ? 5.035 -1.211 -1.923 1 98.88 178 GLY B N 1
ATOM 2964 C CA . GLY B 1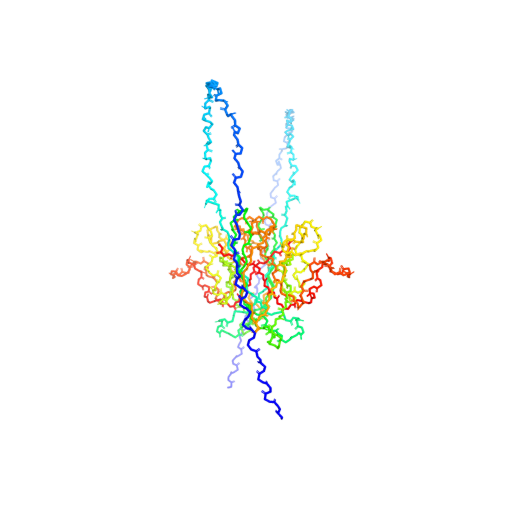 178 ? 4.246 -0.23 -2.652 1 98.88 178 GLY B CA 1
ATOM 2965 C C . GLY B 1 178 ? 3.627 -0.787 -3.92 1 98.88 178 GLY B C 1
ATOM 2966 O O . GLY B 1 178 ? 2.861 -0.097 -4.598 1 98.88 178 GLY B O 1
ATOM 2967 N N . ARG B 1 179 ? 3.969 -1.969 -4.285 1 98.94 179 ARG B N 1
ATOM 2968 C CA . ARG B 1 179 ? 3.338 -2.652 -5.41 1 98.94 179 ARG B CA 1
ATOM 2969 C C . ARG B 1 179 ? 2.18 -3.525 -4.938 1 98.94 179 ARG B C 1
ATOM 2971 O O . ARG B 1 179 ? 1.885 -3.586 -3.744 1 98.94 179 ARG B O 1
ATOM 2978 N N . THR B 1 180 ? 1.502 -4.164 -5.941 1 99 180 THR B N 1
ATOM 2979 C CA . THR B 1 180 ? 0.27 -4.855 -5.582 1 99 180 THR B CA 1
ATOM 2980 C C . THR B 1 180 ? 0.445 -6.367 -5.711 1 99 180 THR B C 1
ATOM 2982 O O . THR B 1 180 ? 0.886 -6.863 -6.75 1 99 180 THR B O 1
ATOM 2985 N N . LEU B 1 181 ? 0.146 -7.07 -4.613 1 99 181 LEU B N 1
ATOM 2986 C CA . LEU B 1 181 ? 0.001 -8.516 -4.672 1 99 181 LEU B CA 1
ATOM 2987 C C . LEU B 1 181 ? -1.406 -8.906 -5.117 1 99 181 LEU B C 1
ATOM 2989 O O . LEU B 1 181 ? -2.393 -8.406 -4.574 1 99 181 LEU B O 1
ATOM 2993 N N . VAL B 1 182 ? -1.485 -9.828 -6.082 1 98.94 182 VAL B N 1
ATOM 2994 C CA . VAL B 1 182 ? -2.77 -10.211 -6.664 1 98.94 182 VAL B CA 1
ATOM 2995 C C . VAL B 1 182 ? -2.941 -11.727 -6.59 1 98.94 182 VAL B C 1
ATOM 2997 O O . VAL B 1 182 ? -2.02 -12.477 -6.91 1 98.94 182 VAL B O 1
ATOM 3000 N N . VAL B 1 183 ? -4.07 -12.141 -6.145 1 98.88 183 VAL B N 1
ATOM 3001 C CA . VAL B 1 183 ? -4.523 -13.523 -6.285 1 98.88 183 VAL B CA 1
ATOM 3002 C C . VAL B 1 183 ? -5.395 -13.648 -7.531 1 98.88 183 VAL B C 1
ATOM 3004 O O . VAL B 1 183 ? -6.383 -12.93 -7.688 1 98.88 183 VAL B O 1
ATOM 3007 N N . HIS B 1 184 ? -5.043 -14.609 -8.367 1 98.62 184 HIS B N 1
ATOM 3008 C CA . HIS B 1 184 ? -5.762 -14.805 -9.625 1 98.62 184 HIS B CA 1
ATOM 3009 C C . HIS B 1 184 ? -6.68 -16.016 -9.547 1 98.62 184 HIS B C 1
ATOM 3011 O O . HIS B 1 184 ? -6.551 -16.844 -8.641 1 98.62 184 HIS B O 1
ATOM 3017 N N . VAL B 1 185 ? -7.574 -16.078 -10.516 1 97.56 185 VAL B N 1
ATOM 3018 C CA . VAL B 1 185 ? -8.633 -17.078 -10.469 1 97.56 185 VAL B CA 1
ATOM 3019 C C . VAL B 1 185 ? -8.078 -18.438 -10.875 1 97.56 185 VAL B C 1
ATOM 3021 O O . VAL B 1 185 ? -8.469 -19.469 -10.312 1 97.56 185 VAL B O 1
ATOM 3024 N N . ASN B 1 186 ? -7.145 -18.438 -11.812 1 97 186 ASN B N 1
ATOM 3025 C CA . ASN B 1 186 ? -6.66 -19.719 -12.336 1 97 186 ASN B CA 1
ATOM 3026 C C . ASN B 1 186 ? -5.301 -20.078 -11.742 1 97 186 ASN B C 1
ATOM 3028 O O . ASN B 1 186 ? -4.566 -19.203 -11.281 1 97 186 ASN B O 1
ATOM 3032 N N . GLU B 1 187 ? -5.059 -21.344 -11.828 1 97 187 GLU B N 1
ATOM 3033 C CA . GLU B 1 187 ? -3.703 -21.828 -11.594 1 97 187 GLU B CA 1
ATOM 3034 C C . GLU B 1 187 ? -2.725 -21.266 -12.617 1 97 187 GLU B C 1
ATOM 3036 O O . GLU B 1 187 ? -3.049 -21.172 -13.805 1 97 187 GLU B O 1
ATOM 3041 N N . ASP B 1 188 ? -1.58 -20.875 -12.102 1 98 188 ASP B N 1
ATOM 3042 C CA . ASP B 1 188 ? -0.465 -20.5 -12.961 1 98 188 ASP B CA 1
ATOM 3043 C C . ASP B 1 188 ? 0.13 -21.719 -13.664 1 98 188 ASP B C 1
ATOM 3045 O O . ASP B 1 188 ? 0.504 -22.688 -13 1 98 188 ASP B O 1
ATOM 3049 N N . ASP B 1 189 ? 0.343 -21.672 -14.922 1 97.38 189 ASP B N 1
ATOM 3050 C CA . ASP B 1 189 ? 0.871 -22.828 -15.641 1 97.38 189 ASP B CA 1
ATOM 3051 C C . ASP B 1 189 ? 2.377 -22.703 -15.852 1 97.38 189 ASP B C 1
ATOM 3053 O O . ASP B 1 189 ? 2.975 -23.5 -16.578 1 97.38 189 ASP B O 1
ATOM 3057 N N . GLY B 1 190 ? 2.99 -21.641 -15.32 1 95.56 190 GLY B N 1
ATOM 3058 C CA . GLY B 1 190 ? 4.434 -21.469 -15.32 1 95.56 190 GLY B CA 1
ATOM 3059 C C . GLY B 1 190 ? 4.992 -21.094 -16.672 1 95.56 190 GLY B C 1
ATOM 3060 O O . GLY B 1 190 ? 6.203 -21.188 -16.906 1 95.56 190 GLY B O 1
ATOM 3061 N N . GLY B 1 191 ? 4.117 -20.719 -17.547 1 94.44 191 GLY B N 1
ATOM 3062 C CA . GLY B 1 191 ? 4.57 -20.375 -18.875 1 94.44 191 GLY B CA 1
ATOM 3063 C C . GLY B 1 191 ? 4.758 -21.594 -19.766 1 94.44 191 GLY B C 1
ATOM 3064 O O . GLY B 1 191 ? 5.328 -21.484 -20.859 1 94.44 191 GLY B O 1
ATOM 3065 N N . SER B 1 192 ? 4.281 -22.672 -19.406 1 90.62 192 SER B N 1
ATOM 3066 C CA . SER B 1 192 ? 4.539 -23.922 -20.109 1 90.62 192 SER B CA 1
ATOM 3067 C C . SER B 1 192 ? 3.381 -24.281 -21.047 1 90.62 192 SER B C 1
ATOM 3069 O O . SER B 1 192 ? 3.432 -25.281 -21.75 1 90.62 192 SER B O 1
ATOM 3071 N N . GLY B 1 193 ? 2.4 -23.469 -20.953 1 89.25 193 GLY B N 1
ATOM 3072 C CA . GLY B 1 193 ? 1.269 -23.734 -21.828 1 89.25 193 GLY B CA 1
ATOM 3073 C C . GLY B 1 193 ? 1.572 -23.484 -23.281 1 89.25 193 GLY B C 1
ATOM 3074 O O . GLY B 1 193 ? 2.588 -22.859 -23.609 1 89.25 193 GLY B O 1
ATOM 3075 N N . LEU B 1 194 ? 0.715 -23.891 -24.172 1 91.19 194 LEU B N 1
ATOM 3076 C CA . LEU B 1 194 ? 0.941 -23.828 -25.609 1 91.19 194 LEU B CA 1
ATOM 3077 C C . LEU B 1 194 ? 0.395 -22.516 -26.172 1 91.19 194 LEU B C 1
ATOM 3079 O O . LEU B 1 194 ? 0.754 -22.125 -27.297 1 91.19 194 LEU B O 1
ATOM 3083 N N . ASP B 1 195 ? -0.328 -21.875 -25.422 1 91.75 195 ASP B N 1
ATOM 3084 C CA . ASP B 1 195 ? -0.908 -20.641 -25.922 1 91.75 195 ASP B CA 1
ATOM 3085 C C . ASP B 1 195 ? -0.027 -19.438 -25.578 1 91.75 195 ASP B C 1
ATOM 3087 O O . ASP B 1 195 ? 0.718 -19.469 -24.594 1 91.75 195 ASP B O 1
ATOM 3091 N N . PRO B 1 196 ? -0.104 -18.312 -26.391 1 93.06 196 PRO B N 1
ATOM 3092 C CA . PRO B 1 196 ? 0.761 -17.141 -26.219 1 93.06 196 PRO B CA 1
ATOM 3093 C C . PRO B 1 196 ? 0.608 -16.484 -24.844 1 93.06 196 PRO B C 1
ATOM 3095 O O . PRO B 1 196 ? 1.561 -15.898 -24.328 1 93.06 196 PRO B O 1
ATOM 3098 N N . GLN B 1 197 ? -0.516 -16.531 -24.25 1 93.94 197 GLN B N 1
ATOM 3099 C CA . GLN B 1 197 ? -0.739 -15.883 -22.969 1 93.94 197 GLN B CA 1
ATOM 3100 C C . GLN B 1 197 ? 0.016 -16.594 -21.844 1 93.94 197 GLN B C 1
ATOM 3102 O O . GLN B 1 197 ? 0.32 -16 -20.812 1 93.94 197 GLN B O 1
ATOM 3107 N N . SER B 1 198 ? 0.291 -17.875 -22.047 1 95.62 198 SER B N 1
ATOM 3108 C CA . SER B 1 198 ? 1.04 -18.656 -21.062 1 95.62 198 SER B CA 1
ATOM 3109 C C . SER B 1 198 ? 2.395 -18.016 -20.766 1 95.62 198 SER B C 1
ATOM 3111 O O . SER B 1 198 ? 2.756 -17.812 -19.609 1 95.62 198 SER B O 1
ATOM 3113 N N . ALA B 1 199 ? 3.092 -17.547 -21.781 1 93.88 199 ALA B N 1
ATOM 3114 C CA . ALA B 1 199 ? 4.441 -17.016 -21.641 1 93.88 199 ALA B CA 1
ATOM 3115 C C . ALA B 1 199 ? 4.406 -15.594 -21.078 1 93.88 199 ALA B C 1
ATOM 3117 O O . ALA B 1 199 ? 5.434 -15.055 -20.656 1 93.88 199 ALA B O 1
ATOM 3118 N N . VAL B 1 200 ? 3.275 -15.016 -21.094 1 95.62 200 VAL B N 1
ATOM 3119 C CA . VAL B 1 200 ? 3.162 -13.633 -20.672 1 95.62 200 VAL B CA 1
ATOM 3120 C C . VAL B 1 200 ? 2.623 -13.57 -19.234 1 95.62 200 VAL B C 1
ATOM 3122 O O . VAL B 1 200 ? 3.176 -12.867 -18.391 1 95.62 200 VAL B O 1
ATOM 3125 N N . THR B 1 201 ? 1.618 -14.43 -19 1 97.12 201 THR B N 1
ATOM 3126 C CA . THR B 1 201 ? 0.943 -14.281 -17.719 1 97.12 201 THR B CA 1
ATOM 3127 C C . THR B 1 201 ? 0.915 -15.609 -16.969 1 97.12 201 THR B C 1
ATOM 3129 O O . THR B 1 201 ? 0.519 -15.656 -15.805 1 97.12 201 THR B O 1
ATOM 3132 N N . GLY B 1 202 ? 1.223 -16.688 -17.641 1 97.88 202 GLY B N 1
ATOM 3133 C CA . GLY B 1 202 ? 1.029 -18.016 -17.062 1 97.88 202 GLY B CA 1
ATOM 3134 C C . GLY B 1 202 ? -0.424 -18.453 -17.031 1 97.88 202 GLY B C 1
ATOM 3135 O O . GLY B 1 202 ? -0.796 -19.344 -16.281 1 97.88 202 GLY B O 1
ATOM 3136 N N . ASN B 1 203 ? -1.293 -17.766 -17.781 1 97.88 203 ASN B N 1
ATOM 3137 C CA . ASN B 1 203 ? -2.715 -18.062 -17.906 1 97.88 203 ASN B CA 1
ATOM 3138 C C . ASN B 1 203 ? -3.416 -18.016 -16.547 1 97.88 203 ASN B C 1
ATOM 3140 O O . ASN B 1 203 ? -4.293 -18.828 -16.266 1 97.88 203 ASN B O 1
ATOM 3144 N N . VAL B 1 204 ? -3.066 -17.047 -15.773 1 97.75 204 VAL B N 1
ATOM 3145 C CA . VAL B 1 204 ? -3.586 -17 -14.414 1 97.75 204 VAL B CA 1
ATOM 3146 C C . VAL B 1 204 ? -4.992 -16.406 -14.422 1 97.75 204 VAL B C 1
ATOM 3148 O O . VAL B 1 204 ? -5.723 -16.5 -13.43 1 97.75 204 VAL B O 1
ATOM 3151 N N . GLY B 1 205 ? -5.438 -15.734 -15.438 1 97.31 205 GLY B N 1
ATOM 3152 C CA . GLY B 1 205 ? -6.812 -15.273 -15.57 1 97.31 205 GLY B CA 1
ATOM 3153 C C . GLY B 1 205 ? -7.109 -14.031 -14.758 1 97.31 205 GLY B C 1
ATOM 3154 O O . GLY B 1 205 ? -6.207 -13.242 -14.461 1 97.31 205 GLY B O 1
ATOM 3155 N N . ALA B 1 206 ? -8.406 -13.781 -14.398 1 97.94 206 ALA B N 1
ATOM 3156 C CA . ALA B 1 206 ? -8.891 -12.562 -13.766 1 97.94 206 ALA B CA 1
ATOM 3157 C C . ALA B 1 206 ? -8.328 -12.406 -12.359 1 97.94 206 ALA B C 1
ATOM 3159 O O . ALA B 1 206 ? -7.934 -13.398 -11.727 1 97.94 206 ALA B O 1
ATOM 3160 N N . CYS B 1 207 ? -8.305 -11.211 -11.938 1 98.75 207 CYS B N 1
ATOM 3161 C CA . CYS B 1 207 ? -7.902 -10.898 -10.57 1 98.75 207 CYS B CA 1
ATOM 3162 C C . CYS B 1 207 ? -9.055 -11.133 -9.594 1 98.75 207 CYS B C 1
ATOM 3164 O O . CYS B 1 207 ? -10.148 -10.594 -9.781 1 98.75 207 CYS B O 1
ATOM 3166 N N . MET B 1 208 ? -8.758 -11.859 -8.555 1 98.31 208 MET B N 1
ATOM 3167 C CA . MET B 1 208 ? -9.789 -12.188 -7.574 1 98.31 208 MET B CA 1
ATOM 3168 C C . MET B 1 208 ? -9.711 -11.25 -6.371 1 98.31 208 MET B C 1
ATOM 3170 O O . MET B 1 208 ? -10.734 -10.859 -5.809 1 98.31 208 MET B O 1
ATOM 3174 N N . ALA B 1 209 ? -8.57 -11.016 -5.922 1 98.88 209 ALA B N 1
ATOM 3175 C CA . ALA B 1 209 ? -8.273 -10.195 -4.75 1 98.88 209 ALA B CA 1
ATOM 3176 C C . ALA B 1 209 ? -6.891 -9.555 -4.863 1 98.88 209 ALA B C 1
ATOM 3178 O O . ALA B 1 209 ? -6.035 -10.039 -5.609 1 98.88 209 ALA B O 1
ATOM 3179 N N . CYS B 1 210 ? -6.742 -8.461 -4.16 1 98.94 210 CYS B N 1
ATOM 3180 C CA . CYS B 1 210 ? -5.43 -7.828 -4.211 1 98.94 210 CYS B CA 1
ATOM 3181 C C . CYS B 1 210 ? -5.207 -6.938 -2.992 1 98.94 210 CYS B C 1
ATOM 3183 O O . CYS B 1 210 ? -6.141 -6.672 -2.234 1 98.94 210 CYS B O 1
ATOM 3185 N N . CYS B 1 211 ? -4.004 -6.551 -2.771 1 98.94 211 CYS B N 1
ATOM 3186 C CA . CYS B 1 211 ? -3.59 -5.621 -1.729 1 98.94 211 CYS B CA 1
ATOM 3187 C C . CYS B 1 211 ? -2.277 -4.941 -2.096 1 98.94 211 CYS B C 1
ATOM 3189 O O . CYS B 1 211 ? -1.45 -5.52 -2.805 1 98.94 211 CYS B O 1
ATOM 3191 N N . VAL B 1 212 ? -2.117 -3.688 -1.702 1 99 212 VAL B N 1
ATOM 3192 C CA . VAL B 1 212 ? -0.842 -2.99 -1.834 1 99 212 VAL B CA 1
ATOM 3193 C C . VAL B 1 212 ? 0.105 -3.43 -0.72 1 99 212 VAL B C 1
ATOM 3195 O O . VAL B 1 212 ? -0.277 -3.459 0.452 1 99 212 VAL B O 1
ATOM 3198 N N . ILE B 1 213 ? 1.338 -3.754 -1.086 1 99 213 ILE B N 1
ATOM 3199 C CA . ILE B 1 213 ? 2.322 -4.258 -0.135 1 99 213 ILE B CA 1
ATOM 3200 C C . ILE B 1 213 ? 2.898 -3.102 0.676 1 99 213 ILE B C 1
ATOM 3202 O O . ILE B 1 213 ? 3.496 -2.18 0.116 1 99 213 ILE B O 1
ATOM 3206 N N . GLY B 1 214 ? 2.701 -3.18 1.95 1 98.94 214 GLY B N 1
ATOM 3207 C CA . GLY B 1 214 ? 3.172 -2.15 2.863 1 98.94 214 GLY B CA 1
ATOM 3208 C C . GLY B 1 214 ? 4.441 -2.539 3.598 1 98.94 214 GLY B C 1
ATOM 3209 O O . GLY B 1 214 ? 4.828 -3.711 3.604 1 98.94 214 GLY B O 1
ATOM 3210 N N . ARG B 1 215 ? 5.074 -1.564 4.168 1 98.44 215 ARG B N 1
ATOM 3211 C CA . ARG B 1 215 ? 6.258 -1.795 4.992 1 98.44 215 ARG B CA 1
ATOM 3212 C C . ARG B 1 215 ? 5.898 -1.812 6.473 1 98.44 215 ARG B C 1
ATOM 3214 O O . ARG B 1 215 ? 4.926 -1.182 6.891 1 98.44 215 ARG B O 1
ATOM 3221 N N . LEU B 1 216 ? 6.664 -2.543 7.277 1 97.69 216 LEU B N 1
ATOM 3222 C CA . LEU B 1 216 ? 6.398 -2.637 8.711 1 97.69 216 LEU B CA 1
ATOM 3223 C C . LEU B 1 216 ? 7.512 -1.98 9.516 1 97.69 216 LEU B C 1
ATOM 3225 O O . LEU B 1 216 ? 7.48 -1.985 10.75 1 97.69 216 LEU B O 1
ATOM 3229 N N . ASP B 1 217 ? 8.516 -1.489 8.914 1 89.62 217 ASP B N 1
ATOM 3230 C CA . ASP B 1 217 ? 9.578 -0.788 9.633 1 89.62 217 ASP B CA 1
ATOM 3231 C C . ASP B 1 217 ? 9.219 0.681 9.844 1 89.62 217 ASP B C 1
ATOM 3233 O O . ASP B 1 217 ? 8.391 1.233 9.117 1 89.62 217 ASP B O 1
#